Protein 5FMR (pdb70)

Foldseek 3Di:
DAEEEEEPQQVACDGCVPWQVVVCVVCVVPHHYDYAYNVRLALVNLLVHAEYERRAGQEEDDPVSLVSVVVSFQQAHEYEYEHFAQFCVVSHYDCQVNVVVQFKGWDRHAKFFQADDPPDDGRWAKAAQWFLWCLLVCVPDRRVRSGDFIFIAHGFTFMGGDPVKFAGTASDDGMVVHGGGQKIKHDDPPTFIYIYGRGSNCNTPVNCPPGCSVSSVVSVCLVRTGPRPRDTDPVSRVPTPD/DAEEEEEPAQVAPDGCVAWQVVVCVVCVVPHHYDYAYNVRLALVNLLVGAEYERRAGQEEDDPVSLVSVVVSFQQAHEYEYEHFAQFCVVSHYDCQVSVVVQFKGWDGHAKFFQADDPPDDRRFAKAAQWFLWCLLVLVDDRRVRRGDFIFTAHRFTFMGGDPVKFAGTASDDGMVVHGTGQKIKHDDPPTFIYIYGRHSNCNTPVHCPPGCSVSNVVSVCLVGTGPRPRDTDVVSRVPGPD/DAEEEEEPLQVAPDGCVPWQVVVCVVCVVPYHYDYDYNVRLALVSLLPHAEYERRAGQEEDDPVSLVSVVVSFQQAHEYEYEHFAQFCVRSHYDCQVSVVVQFKGWDGHAKFFQADDPPDDRSFAKAAQFFLWCLLQCVPVRHVRRGDFIFIAHRFTFMGGDPVKFAGTASDDGMVVHFTGQKIKHDDPPTFIYIYGRGSNCNTPVHCPPGCSVSSVVSVCLVGTGPRPRDTDVVSRVPTRGDD

Secondary structure (DSSP, 8-state):
--EEEEE-TT--SSBTTTB-HHHHHHHTTTSEEEEE-GGG-SHHHHHT-SEEEEES--SPPPHHHHHHHHHHHHTT-EEEEE--TTHHHHHT--THHHHGGGTEEE-S---EESS--TT--TTEEEESS-B-SGGGT---TT---S-S--EEEES---EEE-TTSEEEEE--TTEESTT-EEEEEEE-TTS-EEEEES-SGGGSTTTTTSTTHHHHHHHHHHHHSTT------HHHHHS---/--EEEEE-TT--SSBTTTB-HHHHHHHHTTSEEEEE-TTT-SHHHHHTSSEEEEES--SPPPHHHHHHHHHHHHTT-EEEEE--TTHHHHHT--THHHHGGGTEEE-S---EESS--TT--TTEEEESS-B--GGGT---TT---S-S--EEEES---EEE-TTSEEEEE--TTEESTT-EEEEEEE-TTS-EEEEES-SGGGSTTTTTSTTHHHHHHHHHHHHSTT------HHHHHS---/--EEEEE-TT--SSBTTTB-HHHHHHHHTTSEEEEE-GGG-SHHHHHT-SEEEEES--SPPPHHHHHHHHHHHHTT-EEEEE--TTHHHHHT--THHHHHTTTEEE-S---EESS--SS--TTEEEESS-B-SGGGT---TT---S-S--EEEES---EEE-TTSEEEEE--TTEESTT-EEEEEEE-TTS-EEEEES-SGGGSTTTTTSTTHHHHHHHHHHHHSTT------HHHHHS-S---

B-factor: mean 45.74, std 13.89, range [18.15, 94.96]

Organism: Chlamydomonas reinhardtii (NCBI:txid3055)

Solvent-accessible surface area: 28846 Å² total; per-residue (Å²): 114,23,100,0,12,2,1,56,3,14,39,16,50,36,10,74,100,64,20,0,20,61,0,14,129,87,3,131,91,102,28,169,15,82,50,2,48,149,136,77,13,60,34,112,41,0,145,64,8,45,0,0,0,0,1,1,0,70,82,142,7,73,68,96,32,3,72,16,0,30,102,4,0,109,89,40,6,3,0,0,0,0,2,24,24,15,0,28,123,146,14,37,7,41,0,15,65,0,0,29,0,0,0,0,9,3,41,89,42,23,1,2,12,6,36,85,82,72,209,30,116,25,42,14,0,26,1,49,32,0,1,8,0,74,7,8,72,124,159,56,20,20,77,114,102,7,58,55,12,24,1,4,0,0,74,0,0,0,3,41,32,26,97,51,1,15,13,0,0,1,1,0,129,40,0,26,12,47,56,122,14,0,0,0,1,8,43,28,129,77,54,2,55,0,0,0,0,0,0,1,17,1,0,26,62,110,16,0,85,83,102,42,2,22,115,1,4,64,8,0,1,108,2,2,48,50,191,24,106,30,82,44,38,79,126,9,13,147,76,39,116,68,119,22,99,0,13,1,1,42,4,14,41,13,48,34,9,75,91,63,19,0,42,97,0,27,58,107,3,60,87,99,30,172,23,83,92,2,61,158,131,72,12,60,32,114,37,0,131,63,8,46,0,1,0,0,1,1,0,70,76,133,7,75,74,98,33,5,59,16,0,28,90,4,0,106,92,41,6,5,0,0,0,0,2,25,25,15,1,36,73,143,15,33,7,39,0,15,65,0,0,32,1,0,0,0,8,3,40,97,42,21,0,1,13,5,35,78,77,132,200,31,115,24,39,11,1,18,1,40,33,0,2,8,0,79,6,6,72,128,153,57,22,17,105,112,107,7,60,57,11,61,0,4,0,0,70,0,0,0,3,41,33,26,98,53,1,14,11,0,0,2,1,1,123,37,0,24,14,47,56,118,15,0,0,0,2,10,43,26,126,78,57,1,52,0,0,0,0,0,0,2,16,0,0,21,64,112,13,3,114,84,90,43,0,18,117,0,2,60,8,0,2,118,3,1,48,49,193,24,102,32,83,44,40,73,127,10,12,136,75,38,125,68,128,25,131,0,14,2,1,54,3,15,40,16,51,33,9,75,98,64,23,0,39,11,0,8,153,92,4,146,89,105,30,49,9,83,62,4,51,158,134,84,13,62,58,121,44,0,76,55,5,65,0,0,0,1,1,0,1,66,89,132,8,74,71,90,34,6,70,15,0,36,101,8,0,106,125,39,6,4,0,0,0,0,2,26,26,15,2,40,133,138,15,30,6,39,0,14,65,0,0,30,1,0,0,0,8,4,37,86,43,23,0,3,8,4,34,94,74,94,152,28,110,22,43,10,0,17,2,39,32,0,2,8,0,75,7,7,71,125,152,60,21,16,76,114,101,6,59,57,10,57,0,3,0,0,72,0,0,1,0,19,20,25,94,51,1,16,8,0,0,2,1,1,123,35,0,25,12,45,43,78,0,0,0,0,2,10,44,30,126,78,58,2,52,0,0,0,0,0,0,1,16,0,0,23,68,81,10,0,98,82,90,50,0,21,110,0,2,60,8,0,2,107,2,2,48,49,189,23,103,34,82,41,38,112,128,10,9,75,77,40,110,42,66,72

Structure (mmCIF, N/CA/C/O backbone):
data_5FMR
#
_entry.id   5FMR
#
_cell.length_a   169.765
_cell.length_b   81.726
_cell.length_c   120.476
_cell.angle_alpha   90.00
_cell.angle_beta   133.97
_cell.angle_gamma   90.00
#
_symmetry.space_group_name_H-M   'C 1 2 1'
#
loop_
_entity.id
_entity.type
_entity.pdbx_description
1 polymer 'INTRAFLAGELLAR TRANSPORT PROTEIN COMPONENT IFT52'
2 non-polymer 'SULFATE ION'
3 water water
#
loop_
_atom_site.group_PDB
_atom_site.id
_atom_site.type_symbol
_atom_site.label_atom_id
_atom_site.label_alt_id
_atom_site.label_comp_id
_atom_site.label_asym_id
_atom_site.label_entity_id
_atom_site.label_seq_id
_atom_site.pdbx_PDB_ins_code
_atom_site.Cartn_x
_atom_site.Cartn_y
_atom_site.Cartn_z
_atom_site.occupancy
_atom_site.B_iso_or_equiv
_atom_site.auth_seq_id
_atom_site.auth_comp_id
_atom_site.auth_asym_id
_atom_site.auth_atom_id
_atom_site.pdbx_PDB_model_num
ATOM 1 N N . GLU A 1 12 ? 50.214 55.653 0.632 1.00 46.89 12 GLU A N 1
ATOM 2 C CA . GLU A 1 12 ? 51.180 54.957 1.486 1.00 59.66 12 GLU A CA 1
ATOM 3 C C . GLU A 1 12 ? 50.510 53.796 2.237 1.00 46.67 12 GLU A C 1
ATOM 4 O O . GLU A 1 12 ? 50.936 52.648 2.110 1.00 52.37 12 GLU A O 1
ATOM 6 N N . VAL A 1 13 ? 49.486 54.098 3.031 1.00 53.74 13 VAL A N 1
ATOM 7 C CA . VAL A 1 13 ? 48.716 53.052 3.725 1.00 47.55 13 VAL A CA 1
ATOM 8 C C . VAL A 1 13 ? 47.295 53.046 3.187 1.00 33.54 13 VAL A C 1
ATOM 9 O O . VAL A 1 13 ? 46.524 53.980 3.442 1.00 45.82 13 VAL A O 1
ATOM 13 N N . ARG A 1 14 ? 46.930 51.997 2.461 1.00 32.92 14 ARG A N 1
ATOM 14 C CA . ARG A 1 14 ? 45.606 51.945 1.859 1.00 37.67 14 ARG A CA 1
ATOM 15 C C . ARG A 1 14 ? 44.597 51.126 2.669 1.00 40.22 14 ARG A C 1
ATOM 16 O O . ARG A 1 14 ? 44.835 49.962 2.987 1.00 38.26 14 ARG A O 1
ATOM 24 N N . ILE A 1 15 ? 43.449 51.746 2.937 1.00 42.17 15 ILE A N 1
ATOM 25 C CA . ILE A 1 15 ? 42.402 51.160 3.762 1.00 39.15 15 ILE A CA 1
ATOM 26 C C . ILE A 1 15 ? 41.139 50.988 2.935 1.00 44.55 15 ILE A C 1
ATOM 27 O O . ILE A 1 15 ? 40.645 51.945 2.335 1.00 45.36 15 ILE A O 1
ATOM 32 N N . LEU A 1 16 ? 40.634 49.760 2.884 1.00 36.19 16 LEU A N 1
ATOM 33 C CA . LEU A 1 16 ? 39.388 49.479 2.183 1.00 38.40 16 LEU A CA 1
ATOM 34 C C . LEU A 1 16 ? 38.228 49.323 3.163 1.00 49.20 16 LEU A C 1
ATOM 35 O O . LEU A 1 16 ? 38.274 48.495 4.071 1.00 48.67 16 LEU A O 1
ATOM 40 N N . PHE A 1 17 ? 37.197 50.136 2.978 1.00 49.57 17 PHE A N 1
ATOM 41 C CA . PHE A 1 17 ? 35.951 49.972 3.704 1.00 44.47 17 PHE A CA 1
ATOM 42 C C . PHE A 1 17 ? 34.975 49.185 2.848 1.00 52.81 17 PHE A C 1
ATOM 43 O O . PHE A 1 17 ? 34.522 49.662 1.804 1.00 52.04 17 PHE A O 1
ATOM 51 N N . SER A 1 18 ? 34.639 47.983 3.301 1.00 49.90 18 SER A N 1
ATOM 52 C CA . SER A 1 18 ? 33.815 47.075 2.515 1.00 46.22 18 SER A CA 1
ATOM 53 C C . SER A 1 18 ? 32.340 47.451 2.555 1.00 51.41 18 SER A C 1
ATOM 54 O O . SER A 1 18 ? 31.831 47.945 3.570 1.00 49.83 18 SER A O 1
ATOM 57 N N . THR A 1 19 ? 31.668 47.245 1.425 1.00 54.38 19 THR A N 1
ATOM 58 C CA . THR A 1 19 ? 30.214 47.362 1.332 1.00 53.70 19 THR A CA 1
ATOM 59 C C . THR A 1 19 ? 29.678 46.057 0.737 1.00 50.38 19 THR A C 1
ATOM 60 O O . THR A 1 19 ? 28.485 45.912 0.468 1.00 56.64 19 THR A O 1
ATOM 64 N N . ALA A 1 20 ? 30.584 45.101 0.573 1.00 49.14 20 ALA A N 1
ATOM 65 C CA . ALA A 1 20 ? 30.314 43.844 -0.114 1.00 46.97 20 ALA A CA 1
ATOM 66 C C . ALA A 1 20 ? 29.356 42.898 0.605 1.00 54.64 20 ALA A C 1
ATOM 67 O O . ALA A 1 20 ? 28.852 41.957 -0.014 1.00 55.70 20 ALA A O 1
ATOM 69 N N . LYS A 1 21 ? 29.138 43.102 1.905 1.00 53.45 21 LYS A N 1
ATOM 70 C CA . LYS A 1 21 ? 28.280 42.194 2.669 1.00 53.92 21 LYS A CA 1
ATOM 71 C C . LYS A 1 21 ? 27.167 42.961 3.359 1.00 53.45 21 LYS A C 1
ATOM 72 O O . LYS A 1 21 ? 26.728 42.578 4.436 1.00 54.52 21 LYS A O 1
ATOM 78 N N . GLY A 1 22 ? 26.733 44.056 2.751 1.00 48.87 22 GLY A N 1
ATOM 79 C CA . GLY A 1 22 ? 25.643 44.838 3.292 1.00 53.91 22 GLY A CA 1
ATOM 80 C C . GLY A 1 22 ? 25.973 45.579 4.572 1.00 53.99 22 GLY A C 1
ATOM 81 O O . GLY A 1 22 ? 25.102 45.785 5.408 1.00 52.52 22 GLY A O 1
ATOM 82 N N . GLU A 1 23 ? 27.230 45.984 4.711 1.00 51.32 23 GLU A N 1
ATOM 83 C CA . GLU A 1 23 ? 27.728 46.653 5.913 1.00 47.99 23 GLU A CA 1
ATOM 84 C C . GLU A 1 23 ? 26.879 47.854 6.346 1.00 56.31 23 GLU A C 1
ATOM 85 O O . GLU A 1 23 ? 26.575 48.732 5.542 1.00 52.39 23 GLU A O 1
ATOM 91 N N . SER A 1 24 ? 26.485 47.875 7.617 1.00 46.29 24 SER A N 1
ATOM 92 C CA . SER A 1 24 ? 25.669 48.955 8.153 1.00 50.50 24 SER A CA 1
ATOM 93 C C . SER A 1 24 ? 26.474 50.251 8.301 1.00 49.18 24 SER A C 1
ATOM 94 O O . SER A 1 24 ? 25.916 51.346 8.301 1.00 48.15 24 SER A O 1
ATOM 97 N N . HIS A 1 25 ? 27.784 50.124 8.471 1.00 48.55 25 HIS A N 1
ATOM 98 C CA . HIS A 1 25 ? 28.631 51.298 8.617 1.00 49.01 25 HIS A CA 1
ATOM 99 C C . HIS A 1 25 ? 29.690 51.368 7.507 1.00 53.72 25 HIS A C 1
ATOM 100 O O . HIS A 1 25 ? 30.567 50.505 7.403 1.00 47.05 25 HIS A O 1
ATOM 107 N N . THR A 1 26 ? 29.569 52.389 6.659 1.00 57.36 26 THR A N 1
ATOM 108 C CA . THR A 1 26 ? 30.452 52.567 5.503 1.00 53.37 26 THR A CA 1
ATOM 109 C C . THR A 1 26 ? 30.764 54.052 5.284 1.00 58.59 26 THR A C 1
ATOM 110 O O . THR A 1 26 ? 30.308 54.909 6.052 1.00 55.07 26 THR A O 1
ATOM 114 N N . HIS A 1 27 ? 31.493 54.353 4.207 1.00 58.49 27 HIS A N 1
ATOM 115 C CA . HIS A 1 27 ? 31.745 55.740 3.809 1.00 57.41 27 HIS A CA 1
ATOM 116 C C . HIS A 1 27 ? 30.427 56.472 3.530 1.00 55.21 27 HIS A C 1
ATOM 117 O O . HIS A 1 27 ? 30.247 57.628 3.931 1.00 51.61 27 HIS A O 1
ATOM 124 N N . LYS A 1 28 ? 29.500 55.782 2.866 1.00 60.01 28 LYS A N 1
ATOM 125 C CA . LYS A 1 28 ? 28.201 56.363 2.539 1.00 62.19 28 LYS A CA 1
ATOM 126 C C . LYS A 1 28 ? 27.415 56.720 3.794 1.00 68.57 28 LYS A C 1
ATOM 127 O O . LYS A 1 28 ? 27.011 57.871 3.984 1.00 72.30 28 LYS A O 1
ATOM 129 N N . ALA A 1 29 ? 27.214 55.729 4.659 1.00 63.64 29 ALA A N 1
ATOM 130 C CA . ALA A 1 29 ? 26.417 55.917 5.866 1.00 59.57 29 ALA A CA 1
ATOM 131 C C . ALA A 1 29 ? 27.023 55.222 7.084 1.00 54.97 29 ALA A C 1
ATOM 132 O O . ALA A 1 29 ? 27.178 54.002 7.105 1.00 56.64 29 ALA A O 1
ATOM 134 N N . GLY A 1 30 ? 27.378 56.016 8.087 1.00 56.56 30 GLY A N 1
ATOM 135 C CA . GLY A 1 30 ? 27.834 55.506 9.367 1.00 52.79 30 GLY A CA 1
ATOM 136 C C . GLY A 1 30 ? 29.272 55.840 9.694 1.00 51.57 30 GLY A C 1
ATOM 137 O O . GLY A 1 30 ? 29.568 56.229 10.822 1.00 52.05 30 GLY A O 1
ATOM 138 N N . PHE A 1 31 ? 30.162 55.689 8.715 1.00 51.54 31 PHE A N 1
ATOM 139 C CA . PHE A 1 31 ? 31.592 55.920 8.924 1.00 50.72 31 PHE A CA 1
ATOM 140 C C . PHE A 1 31 ? 32.116 57.154 8.167 1.00 57.92 31 PHE A C 1
ATOM 141 O O . PHE A 1 31 ? 33.296 57.216 7.802 1.00 47.37 31 PHE A O 1
ATOM 149 N N . LYS A 1 32 ? 31.238 58.128 7.933 1.00 55.45 32 LYS A N 1
ATOM 150 C CA . LYS A 1 32 ? 31.609 59.326 7.186 1.00 58.44 32 LYS A CA 1
ATOM 151 C C . LYS A 1 32 ? 32.751 60.075 7.874 1.00 58.05 32 LYS A C 1
ATOM 152 O O . LYS A 1 32 ? 33.808 60.283 7.276 1.00 52.56 32 LYS A O 1
ATOM 154 N N . GLN A 1 33 ? 32.545 60.454 9.135 1.00 53.15 33 GLN A N 1
ATOM 155 C CA . GLN A 1 33 ? 33.569 61.158 9.908 1.00 53.72 33 GLN A CA 1
ATOM 156 C C . GLN A 1 33 ? 34.830 60.310 10.091 1.00 54.23 33 GLN A C 1
ATOM 157 O O . GLN A 1 33 ? 35.942 60.839 10.145 1.00 54.59 33 GLN A O 1
ATOM 163 N N . LEU A 1 34 ? 34.645 58.997 10.211 1.00 49.34 34 LEU A N 1
ATOM 164 C CA . LEU A 1 34 ? 35.765 58.073 10.359 1.00 50.44 34 LEU A CA 1
ATOM 165 C C . LEU A 1 34 ? 36.624 58.092 9.094 1.00 46.30 34 LEU A C 1
ATOM 166 O O . LEU A 1 34 ? 37.843 58.235 9.170 1.00 42.57 34 LEU A O 1
ATOM 171 N N . PHE A 1 35 ? 35.975 57.896 7.948 1.00 46.16 35 PHE A N 1
ATOM 172 C CA . PHE A 1 35 ? 36.627 57.997 6.635 1.00 54.17 35 PHE A CA 1
ATOM 173 C C . PHE A 1 35 ? 37.404 59.307 6.488 1.00 50.81 35 PHE A C 1
ATOM 174 O O . PHE A 1 35 ? 38.559 59.315 6.057 1.00 48.56 35 PHE A O 1
ATOM 182 N N . ARG A 1 36 ? 36.773 60.397 6.911 1.00 51.46 36 ARG A N 1
ATOM 183 C CA . ARG A 1 36 ? 37.368 61.719 6.814 1.00 55.93 36 ARG A CA 1
ATOM 184 C C . ARG A 1 36 ? 38.613 61.843 7.685 1.00 57.44 36 ARG A C 1
ATOM 185 O O . ARG A 1 36 ? 39.621 62.408 7.258 1.00 51.48 36 ARG A O 1
ATOM 193 N N . ARG A 1 37 ? 38.548 61.321 8.905 1.00 54.12 37 ARG A N 1
ATOM 194 C CA . ARG A 1 37 ? 39.658 61.481 9.835 1.00 50.66 37 ARG A CA 1
ATOM 195 C C . ARG A 1 37 ? 40.842 60.582 9.485 1.00 47.75 37 ARG A C 1
ATOM 196 O O . ARG A 1 37 ? 41.982 60.855 9.875 1.00 50.14 37 ARG A O 1
ATOM 204 N N . LEU A 1 38 ? 40.583 59.540 8.705 1.00 48.81 38 LEU A N 1
ATOM 205 C CA . LEU A 1 38 ? 41.642 58.622 8.320 1.00 48.20 38 LEU A CA 1
ATOM 206 C C . LEU A 1 38 ? 42.479 59.190 7.172 1.00 52.00 38 LEU A C 1
ATOM 207 O O . LEU A 1 38 ? 43.648 58.828 7.035 1.00 46.11 38 LEU A O 1
ATOM 212 N N . ARG A 1 39 ? 41.889 60.065 6.350 1.00 57.59 39 ARG A N 1
ATOM 213 C CA . ARG A 1 39 ? 42.638 60.710 5.256 1.00 54.07 39 ARG A CA 1
ATOM 214 C C . ARG A 1 39 ? 43.815 61.554 5.734 1.00 54.72 39 ARG A C 1
ATOM 215 O O . ARG A 1 39 ? 44.738 61.821 4.967 1.00 51.96 39 ARG A O 1
ATOM 223 N N . SER A 1 40 ? 43.772 61.996 6.985 1.00 50.40 40 SER A N 1
ATOM 224 C CA . SER A 1 40 ? 44.870 62.781 7.546 1.00 56.49 40 SER A CA 1
ATOM 225 C C . SER A 1 40 ? 46.196 62.011 7.546 1.00 58.49 40 SER A C 1
ATOM 226 O O . SER A 1 40 ? 47.262 62.610 7.438 1.00 59.66 40 SER A O 1
ATOM 228 N N . THR A 1 41 ? 46.136 60.686 7.669 1.00 52.87 41 THR A N 1
ATOM 229 C CA . THR A 1 41 ? 47.354 59.892 7.803 1.00 49.17 41 THR A CA 1
ATOM 230 C C . THR A 1 41 ? 47.371 58.669 6.892 1.00 45.38 41 THR A C 1
ATOM 231 O O . THR A 1 41 ? 48.408 58.052 6.686 1.00 53.89 41 THR A O 1
ATOM 235 N N . TYR A 1 42 ? 46.215 58.336 6.334 1.00 45.77 42 TYR A N 1
ATOM 236 C CA . TYR A 1 42 ? 46.057 57.122 5.540 1.00 48.72 42 TYR A CA 1
ATOM 237 C C . TYR A 1 42 ? 45.298 57.423 4.267 1.00 45.68 42 TYR A C 1
ATOM 238 O O . TYR A 1 42 ? 44.816 58.534 4.067 1.00 49.79 42 TYR A O 1
ATOM 247 N N . ARG A 1 43 ? 45.175 56.424 3.410 1.00 45.58 43 ARG A N 1
ATOM 248 C CA . ARG A 1 43 ? 44.437 56.610 2.175 1.00 48.58 43 ARG A CA 1
ATOM 249 C C . ARG A 1 43 ? 43.292 55.615 2.068 1.00 45.06 43 ARG A C 1
ATOM 250 O O . ARG A 1 43 ? 43.472 54.510 1.549 1.00 43.26 43 ARG A O 1
ATOM 258 N N . PRO A 1 44 ? 42.110 56.008 2.570 1.00 43.99 44 PRO A N 1
ATOM 259 C CA . PRO A 1 44 ? 40.903 55.182 2.586 1.00 46.80 44 PRO A CA 1
ATOM 260 C C . PRO A 1 44 ? 40.169 55.140 1.259 1.00 51.82 44 PRO A C 1
ATOM 261 O O . PRO A 1 44 ? 40.170 56.104 0.494 1.00 48.96 44 PRO A O 1
ATOM 265 N N . ASP A 1 45 ? 39.530 54.002 1.020 1.00 48.54 45 ASP A N 1
ATOM 266 C CA . ASP A 1 45 ? 38.792 53.728 -0.197 1.00 48.47 45 ASP A CA 1
ATOM 267 C C . ASP A 1 45 ? 37.621 52.813 0.148 1.00 52.83 45 ASP A C 1
ATOM 268 O O . ASP A 1 45 ? 37.479 52.397 1.306 1.00 53.78 45 ASP A O 1
ATOM 273 N N . LYS A 1 46 ? 36.765 52.519 -0.824 1.00 51.01 46 LYS A N 1
ATOM 274 C CA . LYS A 1 46 ? 35.725 51.512 -0.614 1.00 52.35 46 LYS A CA 1
ATOM 275 C C . LYS A 1 46 ? 36.027 50.276 -1.451 1.00 53.99 46 LYS A C 1
ATOM 276 O O . LYS A 1 46 ? 36.763 50.353 -2.434 1.00 51.36 46 LYS A O 1
ATOM 278 N N . VAL A 1 47 ? 35.452 49.139 -1.063 1.00 56.85 47 VAL A N 1
ATOM 279 C CA . VAL A 1 47 ? 35.458 47.940 -1.902 1.00 47.15 47 VAL A CA 1
ATOM 280 C C . VAL A 1 47 ? 34.049 47.371 -1.880 1.00 57.25 47 VAL A C 1
ATOM 281 O O . VAL A 1 47 ? 33.481 47.138 -0.812 1.00 54.56 47 VAL A O 1
ATOM 285 N N . ASP A 1 48 ? 33.463 47.204 -3.063 1.00 58.71 48 ASP A N 1
ATOM 286 C CA . ASP A 1 48 ? 32.074 46.760 -3.172 1.00 57.16 48 ASP A CA 1
ATOM 287 C C . ASP A 1 48 ? 32.018 45.282 -3.554 1.00 56.72 48 ASP A C 1
ATOM 288 O O . ASP A 1 48 ? 33.064 44.639 -3.678 1.00 55.83 48 ASP A O 1
ATOM 290 N N . LYS A 1 49 ? 30.811 44.749 -3.753 1.00 57.78 49 LYS A N 1
ATOM 291 C CA . LYS A 1 49 ? 30.635 43.302 -3.933 1.00 57.93 49 LYS A CA 1
ATOM 292 C C . LYS A 1 49 ? 31.395 42.704 -5.117 1.00 59.91 49 LYS A C 1
ATOM 293 O O . LYS A 1 49 ? 32.029 41.654 -4.986 1.00 62.26 49 LYS A O 1
ATOM 299 N N . ASP A 1 50 ? 31.339 43.361 -6.271 1.00 67.69 50 ASP A N 1
ATOM 300 C CA . ASP A 1 50 ? 32.003 42.843 -7.472 1.00 64.43 50 ASP A CA 1
ATOM 301 C C . ASP A 1 50 ? 33.518 42.865 -7.299 1.00 58.70 50 ASP A C 1
ATOM 302 O O . ASP A 1 50 ? 34.248 42.083 -7.916 1.00 54.35 50 ASP A O 1
ATOM 307 N N . ASP A 1 51 ? 33.988 43.784 -6.466 1.00 54.35 51 ASP A N 1
ATOM 308 C CA . ASP A 1 51 ? 35.417 43.938 -6.254 1.00 56.36 51 ASP A CA 1
ATOM 309 C C . ASP A 1 51 ? 35.941 43.205 -5.018 1.00 60.21 51 ASP A C 1
ATOM 310 O O . ASP A 1 51 ? 37.106 43.349 -4.672 1.00 58.99 51 ASP A O 1
ATOM 315 N N . PHE A 1 52 ? 35.098 42.406 -4.369 1.00 58.39 52 PHE A N 1
ATOM 316 C CA . PHE A 1 52 ? 35.503 41.698 -3.152 1.00 53.46 52 PHE A CA 1
ATOM 317 C C . PHE A 1 52 ? 36.309 40.439 -3.501 1.00 54.70 52 PHE A C 1
ATOM 318 O O . PHE A 1 52 ? 35.824 39.317 -3.344 1.00 51.69 52 PHE A O 1
ATOM 326 N N . THR A 1 53 ? 37.531 40.629 -3.998 1.00 50.00 53 THR A N 1
ATOM 327 C CA . THR A 1 53 ? 38.373 39.516 -4.433 1.00 52.26 53 THR A CA 1
ATOM 328 C C . THR A 1 53 ? 39.771 39.643 -3.851 1.00 43.65 53 THR A C 1
ATOM 329 O O . THR A 1 53 ? 40.143 40.711 -3.361 1.00 45.00 53 THR A O 1
ATOM 333 N N . LEU A 1 54 ? 40.551 38.567 -3.927 1.00 40.87 54 LEU A N 1
ATOM 334 C CA . LEU A 1 54 ? 41.924 38.598 -3.431 1.00 51.16 54 LEU A CA 1
ATOM 335 C C . LEU A 1 54 ? 42.780 39.630 -4.186 1.00 56.13 54 LEU A C 1
ATOM 336 O O . LEU A 1 54 ? 43.672 40.248 -3.598 1.00 50.96 54 LEU A O 1
ATOM 341 N N . ASP A 1 55 ? 42.511 39.819 -5.478 1.00 53.63 55 ASP A N 1
ATOM 342 C CA . ASP A 1 55 ? 43.272 40.793 -6.261 1.00 54.96 55 ASP A CA 1
ATOM 343 C C . ASP A 1 55 ? 43.039 42.215 -5.776 1.00 51.66 55 ASP A C 1
ATOM 344 O O . ASP A 1 55 ? 43.984 42.988 -5.671 1.00 52.29 55 ASP A O 1
ATOM 349 N N . THR A 1 56 ? 41.791 42.569 -5.482 1.00 47.62 56 THR A N 1
ATOM 350 C CA . THR A 1 56 ? 41.529 43.883 -4.919 1.00 44.31 56 THR A CA 1
ATOM 351 C C . THR A 1 56 ? 42.210 44.032 -3.566 1.00 51.96 56 THR A C 1
ATOM 352 O O . THR A 1 56 ? 42.855 45.039 -3.294 1.00 47.99 56 THR A O 1
ATOM 356 N N . LEU A 1 57 ? 42.060 43.016 -2.720 1.00 50.98 57 LEU A N 1
ATOM 357 C CA . LEU A 1 57 ? 42.570 43.073 -1.352 1.00 48.63 57 LEU A CA 1
ATOM 358 C C . LEU A 1 57 ? 44.094 43.133 -1.307 1.00 46.17 57 LEU A C 1
ATOM 359 O O . LEU A 1 57 ? 44.664 43.891 -0.519 1.00 47.49 57 LEU A O 1
ATOM 364 N N . ARG A 1 58 ? 44.744 42.343 -2.158 1.00 46.18 58 ARG A N 1
ATOM 365 C CA . ARG A 1 58 ? 46.211 42.274 -2.193 1.00 55.55 58 ARG A CA 1
ATOM 366 C C . ARG A 1 58 ? 46.914 43.625 -2.348 1.00 50.84 58 ARG A C 1
ATOM 367 O O . ARG A 1 58 ? 48.055 43.786 -1.917 1.00 53.18 58 ARG A O 1
ATOM 375 N N . SER A 1 59 ? 46.250 44.582 -2.985 1.00 46.52 59 SER A N 1
ATOM 376 C CA . SER A 1 59 ? 46.815 45.920 -3.155 1.00 50.97 59 SER A CA 1
ATOM 377 C C . SER A 1 59 ? 46.571 46.804 -1.939 1.00 53.15 59 SER A C 1
ATOM 378 O O . SER A 1 59 ? 47.084 47.919 -1.868 1.00 52.81 59 SER A O 1
ATOM 381 N N . ALA A 1 60 ? 45.779 46.329 -0.982 1.00 50.80 60 ALA A N 1
ATOM 382 C CA . ALA A 1 60 ? 45.473 47.168 0.169 1.00 45.03 60 ALA A CA 1
ATOM 383 C C . ALA A 1 60 ? 46.207 46.701 1.430 1.00 44.03 60 ALA A C 1
ATOM 384 O O . ALA A 1 60 ? 46.770 45.604 1.476 1.00 44.18 60 ALA A O 1
ATOM 386 N N . HIS A 1 61 ? 46.210 47.550 2.452 1.00 36.54 61 HIS A N 1
ATOM 387 C CA . HIS A 1 61 ? 46.932 47.216 3.671 1.00 45.20 61 HIS A CA 1
ATOM 388 C C . HIS A 1 61 ? 46.004 46.845 4.853 1.00 41.88 61 HIS A C 1
ATOM 389 O O . HIS A 1 61 ? 46.334 45.976 5.656 1.00 39.86 61 HIS A O 1
ATOM 396 N N . ILE A 1 62 ? 44.853 47.510 4.935 1.00 39.24 62 ILE A N 1
ATOM 397 C CA . ILE A 1 62 ? 43.892 47.301 6.013 1.00 37.47 62 ILE A CA 1
ATOM 398 C C . ILE A 1 62 ? 42.496 47.160 5.428 1.00 43.44 62 ILE A C 1
ATOM 399 O O . ILE A 1 62 ? 42.033 48.052 4.707 1.00 43.15 62 ILE A O 1
ATOM 404 N N . LEU A 1 63 ? 41.834 46.043 5.726 1.00 39.97 63 LEU A N 1
ATOM 405 C CA . LEU A 1 63 ? 40.438 45.843 5.340 1.00 35.27 63 LEU A CA 1
ATOM 406 C C . LEU A 1 63 ? 39.521 46.075 6.542 1.00 44.25 63 LEU A C 1
ATOM 407 O O . LEU A 1 63 ? 39.734 45.502 7.618 1.00 35.40 63 LEU A O 1
ATOM 412 N N . VAL A 1 64 ? 38.487 46.885 6.347 1.00 41.71 64 VAL A N 1
ATOM 413 C CA . VAL A 1 64 ? 37.524 47.164 7.403 1.00 41.05 64 VAL A CA 1
ATOM 414 C C . VAL A 1 64 ? 36.166 46.602 7.037 1.00 50.32 64 VAL A C 1
ATOM 415 O O . VAL A 1 64 ? 35.639 46.882 5.962 1.00 44.16 64 VAL A O 1
ATOM 419 N N . LEU A 1 65 ? 35.612 45.784 7.929 1.00 45.06 65 LEU A N 1
ATOM 420 C CA . LEU A 1 65 ? 34.268 45.256 7.752 1.00 37.16 65 LEU A CA 1
ATOM 421 C C . LEU A 1 65 ? 33.366 45.887 8.802 1.00 42.29 65 LEU A C 1
ATOM 422 O O . LEU A 1 65 ? 33.292 45.410 9.947 1.00 39.76 65 LEU A O 1
ATOM 427 N N . GLY A 1 66 ? 32.711 46.978 8.426 1.00 36.55 66 GLY A N 1
ATOM 428 C CA . GLY A 1 66 ? 31.918 47.749 9.364 1.00 40.06 66 GLY A CA 1
ATOM 429 C C . GLY A 1 66 ? 30.501 47.228 9.528 1.00 47.23 66 GLY A C 1
ATOM 430 O O . GLY A 1 66 ? 29.541 47.836 9.052 1.00 48.02 66 GLY A O 1
ATOM 431 N N . GLY A 1 67 ? 30.375 46.109 10.239 1.00 45.60 67 GLY A N 1
ATOM 432 C CA . GLY A 1 67 ? 29.077 45.523 10.538 1.00 46.25 67 GLY A CA 1
ATOM 433 C C . GLY A 1 67 ? 28.429 44.744 9.407 1.00 42.84 67 GLY A C 1
ATOM 434 O O . GLY A 1 67 ? 27.360 45.122 8.945 1.00 47.17 67 GLY A O 1
ATOM 435 N N . PRO A 1 68 ? 29.064 43.647 8.962 1.00 35.96 68 PRO A N 1
ATOM 436 C CA . PRO A 1 68 ? 28.484 42.830 7.887 1.00 44.55 68 PRO A CA 1
ATOM 437 C C . PRO A 1 68 ? 27.123 42.235 8.255 1.00 49.97 68 PRO A C 1
ATOM 438 O O . PRO A 1 68 ? 26.910 41.849 9.409 1.00 47.96 68 PRO A O 1
ATOM 442 N N . LYS A 1 69 ? 26.221 42.171 7.278 1.00 45.83 69 LYS A N 1
ATOM 443 C CA . LYS A 1 69 ? 24.850 41.742 7.509 1.00 46.19 69 LYS A CA 1
ATOM 444 C C . LYS A 1 69 ? 24.516 40.566 6.600 1.00 47.58 69 LYS A C 1
ATOM 445 O O . LYS A 1 69 ? 23.353 40.204 6.437 1.00 50.14 69 LYS A O 1
ATOM 451 N N . GLU A 1 70 ? 25.540 39.955 6.016 1.00 45.28 70 GLU A N 1
ATOM 452 C CA . GLU A 1 70 ? 25.318 38.817 5.136 1.00 47.41 70 GLU A CA 1
ATOM 453 C C . GLU A 1 70 ? 26.411 37.813 5.330 1.00 44.12 70 GLU A C 1
ATOM 454 O O . GLU A 1 70 ? 27.475 38.135 5.848 1.00 44.92 70 GLU A O 1
ATOM 460 N N . LYS A 1 71 ? 26.149 36.595 4.885 1.00 47.41 71 LYS A N 1
ATOM 461 C CA . LYS A 1 71 ? 27.034 35.476 5.138 1.00 51.56 71 LYS A CA 1
ATOM 462 C C . LYS A 1 71 ? 28.244 35.498 4.200 1.00 51.34 71 LYS A C 1
ATOM 463 O O . LYS A 1 71 ? 28.156 35.957 3.062 1.00 50.79 71 LYS A O 1
ATOM 469 N N . PHE A 1 72 ? 29.375 35.009 4.693 1.00 49.49 72 PHE A N 1
ATOM 470 C CA . PHE A 1 72 ? 30.559 34.845 3.868 1.00 46.22 72 PHE A CA 1
ATOM 471 C C . PHE A 1 72 ? 30.565 33.442 3.325 1.00 53.02 72 PHE A C 1
ATOM 472 O O . PHE A 1 72 ? 30.217 32.507 4.042 1.00 46.11 72 PHE A O 1
ATOM 480 N N . THR A 1 73 ? 30.962 33.290 2.064 1.00 53.45 73 THR A N 1
ATOM 481 C CA . THR A 1 73 ? 31.113 31.962 1.499 1.00 47.60 73 THR A CA 1
ATOM 482 C C . THR A 1 73 ? 32.435 31.410 1.979 1.00 50.67 73 THR A C 1
ATOM 483 O O . THR A 1 73 ? 33.310 32.169 2.402 1.00 51.82 73 THR A O 1
ATOM 487 N N . ALA A 1 74 ? 32.591 30.093 1.892 1.00 48.73 74 ALA A N 1
ATOM 488 C CA . ALA A 1 74 ? 33.842 29.445 2.251 1.00 46.78 74 ALA A CA 1
ATOM 489 C C . ALA A 1 74 ? 35.032 29.999 1.451 1.00 54.60 74 ALA A C 1
ATOM 490 O O . ALA A 1 74 ? 36.111 30.199 2.021 1.00 50.34 74 ALA A O 1
ATOM 492 N N . PRO A 1 75 ? 34.852 30.253 0.136 1.00 55.03 75 PRO A N 1
ATOM 493 C CA . PRO A 1 75 ? 35.993 30.875 -0.549 1.00 50.32 75 PRO A CA 1
ATOM 494 C C . PRO A 1 75 ? 36.313 32.276 -0.047 1.00 43.49 75 PRO A C 1
ATOM 495 O O . PRO A 1 75 ? 37.492 32.625 0.002 1.00 50.57 75 PRO A O 1
ATOM 499 N N . GLU A 1 76 ? 35.302 33.054 0.329 1.00 44.88 76 GLU A N 1
ATOM 500 C CA . GLU A 1 76 ? 35.543 34.373 0.912 1.00 48.69 76 GLU A CA 1
ATOM 501 C C . GLU A 1 76 ? 36.337 34.268 2.218 1.00 45.98 76 GLU A C 1
ATOM 502 O O . GLU A 1 76 ? 37.173 35.122 2.515 1.00 48.40 76 GLU A O 1
ATOM 508 N N . VAL A 1 77 ? 36.073 33.230 3.004 1.00 48.74 77 VAL A N 1
ATOM 509 C CA . VAL A 1 77 ? 36.807 33.038 4.247 1.00 47.96 77 VAL A CA 1
ATOM 510 C C . VAL A 1 77 ? 38.267 32.662 3.964 1.00 42.37 77 VAL A C 1
ATOM 511 O O . VAL A 1 77 ? 39.173 33.197 4.594 1.00 40.43 77 VAL A O 1
ATOM 515 N N . ASP A 1 78 ? 38.496 31.742 3.027 1.00 47.05 78 ASP A N 1
ATOM 516 C CA . ASP A 1 78 ? 39.867 31.425 2.584 1.00 49.01 78 ASP A CA 1
ATOM 517 C C . ASP A 1 78 ? 40.592 32.661 2.068 1.00 43.78 78 ASP A C 1
ATOM 518 O O . ASP A 1 78 ? 41.780 32.845 2.323 1.00 42.35 78 ASP A O 1
ATOM 523 N N . MET A 1 79 ? 39.858 33.501 1.344 1.00 46.71 79 MET A N 1
ATOM 524 C CA . MET A 1 79 ? 40.408 34.734 0.803 1.00 48.94 79 MET A CA 1
ATOM 525 C C . MET A 1 79 ? 40.886 35.636 1.946 1.00 46.64 79 MET A C 1
ATOM 526 O O . MET A 1 79 ? 41.975 36.213 1.885 1.00 41.76 79 MET A O 1
ATOM 531 N N . LEU A 1 80 ? 40.076 35.757 2.997 1.00 45.34 80 LEU A N 1
ATOM 532 C CA . LEU A 1 80 ? 40.448 36.614 4.118 1.00 37.83 80 LEU A CA 1
ATOM 533 C C . LEU A 1 80 ? 41.698 36.076 4.808 1.00 32.74 80 LEU A C 1
ATOM 534 O O . LEU A 1 80 ? 42.606 36.842 5.151 1.00 37.02 80 LEU A O 1
ATOM 539 N N . LYS A 1 81 ? 41.749 34.757 4.988 1.00 34.64 81 LYS A N 1
ATOM 540 C CA A LYS A 1 81 ? 42.912 34.130 5.603 0.15 37.42 81 LYS A CA 1
ATOM 541 C CA B LYS A 1 81 ? 42.905 34.096 5.589 0.85 37.43 81 LYS A CA 1
ATOM 542 C C . LYS A 1 81 ? 44.173 34.334 4.760 1.00 43.93 81 LYS A C 1
ATOM 543 O O . LYS A 1 81 ? 45.246 34.587 5.309 1.00 33.68 81 LYS A O 1
ATOM 554 N N . LYS A 1 82 ? 44.043 34.228 3.435 1.00 39.83 82 LYS A N 1
ATOM 555 C CA . LYS A 1 82 ? 45.171 34.469 2.519 1.00 39.10 82 LYS A CA 1
ATOM 556 C C . LYS A 1 82 ? 45.674 35.901 2.615 1.00 35.09 82 LYS A C 1
ATOM 557 O O . LYS A 1 82 ? 46.874 36.144 2.664 1.00 38.34 82 LYS A O 1
ATOM 563 N N . PHE A 1 83 ? 44.741 36.846 2.651 1.00 36.90 83 PHE A N 1
ATOM 564 C CA . PHE A 1 83 ? 45.059 38.269 2.788 1.00 35.50 83 PHE A CA 1
ATOM 565 C C . PHE A 1 83 ? 45.935 38.563 4.018 1.00 44.61 83 PHE A C 1
ATOM 566 O O . PHE A 1 83 ? 46.926 39.308 3.932 1.00 37.05 83 PHE A O 1
ATOM 574 N N . VAL A 1 84 ? 45.563 37.977 5.161 1.00 35.98 84 VAL A N 1
ATOM 575 C CA . VAL A 1 84 ? 46.307 38.172 6.396 1.00 34.03 84 VAL A CA 1
ATOM 576 C C . VAL A 1 84 ? 47.657 37.493 6.303 1.00 32.00 84 VAL A C 1
ATOM 577 O O . VAL A 1 84 ? 48.671 38.044 6.723 1.00 33.29 84 VAL A O 1
ATOM 581 N N . LYS A 1 85 ? 47.655 36.273 5.777 1.00 30.37 85 LYS A N 1
ATOM 582 C CA . LYS A 1 85 ? 48.886 35.523 5.583 1.00 38.90 85 LYS A CA 1
ATOM 583 C C . LYS A 1 85 ? 49.906 36.320 4.739 1.00 42.60 85 LYS A C 1
ATOM 584 O O . LYS A 1 85 ? 51.109 36.245 4.964 1.00 38.52 85 LYS A O 1
ATOM 590 N N . ASN A 1 86 ? 49.420 37.076 3.762 1.00 37.32 86 ASN A N 1
ATOM 591 C CA . ASN A 1 86 ? 50.314 37.864 2.916 1.00 39.48 86 ASN A CA 1
ATOM 592 C C . ASN A 1 86 ? 50.578 39.245 3.505 1.00 50.90 86 ASN A C 1
ATOM 593 O O . ASN A 1 86 ? 51.135 40.120 2.834 1.00 43.30 86 ASN A O 1
ATOM 598 N N . GLY A 1 87 ? 50.176 39.434 4.761 1.00 34.55 87 GLY A N 1
ATOM 599 C CA . GLY A 1 87 ? 50.577 40.602 5.523 1.00 35.01 87 GLY A CA 1
ATOM 600 C C . GLY A 1 87 ? 49.501 41.654 5.665 1.00 33.26 87 GLY A C 1
ATOM 601 O O . GLY A 1 87 ? 49.722 42.689 6.288 1.00 38.74 87 GLY A O 1
ATOM 602 N N . GLY A 1 88 ? 48.334 41.410 5.080 1.00 34.44 88 GLY A N 1
ATOM 603 C CA . GLY A 1 88 ? 47.243 42.358 5.203 1.00 35.66 88 GLY A CA 1
ATOM 604 C C . GLY A 1 88 ? 46.590 42.316 6.587 1.00 38.45 88 GLY A C 1
ATOM 605 O O . GLY A 1 88 ? 46.638 41.303 7.287 1.00 36.23 88 GLY A O 1
ATOM 606 N N . SER A 1 89 ? 45.988 43.428 6.984 1.00 35.77 89 SER A N 1
ATOM 607 C CA . SER A 1 89 ? 45.326 43.507 8.270 1.00 38.38 89 SER A CA 1
ATOM 608 C C . SER A 1 89 ? 43.820 43.628 8.106 1.00 42.57 89 SER A C 1
ATOM 609 O O . SER A 1 89 ? 43.338 44.168 7.104 1.00 36.65 89 SER A O 1
ATOM 612 N N . ILE A 1 90 ? 43.079 43.101 9.084 1.00 42.03 90 ILE A N 1
ATOM 613 C CA . ILE A 1 90 ? 41.621 43.151 9.064 1.00 34.00 90 ILE A CA 1
ATOM 614 C C . ILE A 1 90 ? 41.059 43.736 10.363 1.00 37.76 90 ILE A C 1
ATOM 615 O O . ILE A 1 90 ? 41.419 43.300 11.457 1.00 34.26 90 ILE A O 1
ATOM 620 N N . LEU A 1 91 ? 40.177 44.723 10.231 1.00 30.72 91 LEU A N 1
ATOM 621 C CA . LEU A 1 91 ? 39.425 45.248 11.354 1.00 29.41 91 LEU A CA 1
ATOM 622 C C . LEU A 1 91 ? 37.975 44.851 11.161 1.00 37.86 91 LEU A C 1
ATOM 623 O O . LEU A 1 91 ? 37.344 45.233 10.182 1.00 38.74 91 LEU A O 1
ATOM 628 N N . ILE A 1 92 ? 37.451 44.068 12.094 1.00 35.77 92 ILE A N 1
ATOM 629 C CA . ILE A 1 92 ? 36.053 43.655 12.028 1.00 32.45 92 ILE A CA 1
ATOM 630 C C . ILE A 1 92 ? 35.287 44.309 13.163 1.00 35.26 92 ILE A C 1
ATOM 631 O O . ILE A 1 92 ? 35.700 44.236 14.321 1.00 34.23 92 ILE A O 1
ATOM 636 N N . LEU A 1 93 ? 34.180 44.963 12.836 1.00 31.22 93 LEU A N 1
ATOM 637 C CA . LEU A 1 93 ? 33.355 45.593 13.859 1.00 35.93 93 LEU A CA 1
ATOM 638 C C . LEU A 1 93 ? 31.954 45.001 13.813 1.00 36.88 93 LEU A C 1
ATOM 639 O O . LEU A 1 93 ? 31.313 44.970 12.772 1.00 36.50 93 LEU A O 1
ATOM 644 N N . MET A 1 94 ? 31.458 44.564 14.955 1.00 37.86 94 MET A N 1
ATOM 645 C CA . MET A 1 94 ? 30.148 43.933 14.981 1.00 30.07 94 MET A CA 1
ATOM 646 C C . MET A 1 94 ? 29.224 44.773 15.822 1.00 35.04 94 MET A C 1
ATOM 647 O O . MET A 1 94 ? 29.538 45.927 16.113 1.00 38.50 94 MET A O 1
ATOM 652 N N . SER A 1 95 ? 28.070 44.231 16.190 1.00 34.16 95 SER A N 1
ATOM 653 C CA . SER A 1 95 ? 27.150 45.008 17.000 1.00 33.56 95 SER A CA 1
ATOM 654 C C . SER A 1 95 ? 26.305 44.117 17.915 1.00 32.53 95 SER A C 1
ATOM 655 O O . SER A 1 95 ? 26.371 42.891 17.843 1.00 33.12 95 SER A O 1
ATOM 658 N N . GLU A 1 96 ? 25.512 44.754 18.768 1.00 34.12 96 GLU A N 1
ATOM 659 C CA . GLU A 1 96 ? 24.654 44.044 19.713 1.00 34.96 96 GLU A CA 1
ATOM 660 C C . GLU A 1 96 ? 23.836 42.978 19.002 1.00 39.28 96 GLU A C 1
ATOM 661 O O . GLU A 1 96 ? 23.347 43.193 17.896 1.00 38.37 96 GLU A O 1
ATOM 667 N N . GLY A 1 97 ? 23.708 41.813 19.620 1.00 39.30 97 GLY A N 1
ATOM 668 C CA . GLY A 1 97 ? 23.025 40.719 18.966 1.00 37.37 97 GLY A CA 1
ATOM 669 C C . GLY A 1 97 ? 24.000 39.851 18.215 1.00 40.54 97 GLY A C 1
ATOM 670 O O . GLY A 1 97 ? 23.647 38.767 17.768 1.00 38.60 97 GLY A O 1
ATOM 671 N N . GLY A 1 98 ? 25.233 40.332 18.062 1.00 40.37 98 GLY A N 1
ATOM 672 C CA . GLY A 1 98 ? 26.273 39.539 17.429 1.00 41.29 98 GLY A CA 1
ATOM 673 C C . GLY A 1 98 ? 25.920 39.120 16.014 1.00 46.33 98 GLY A C 1
ATOM 674 O O . GLY A 1 98 ? 25.195 39.828 15.318 1.00 41.33 98 GLY A O 1
ATOM 675 N N . GLU A 1 99 ? 26.436 37.974 15.580 1.00 44.18 99 GLU A N 1
ATOM 676 C CA . GLU A 1 99 ? 26.210 37.544 14.205 1.00 42.81 99 GLU A CA 1
ATOM 677 C C . GLU A 1 99 ? 24.814 36.929 13.970 1.00 47.01 99 GLU A C 1
ATOM 678 O O . GLU A 1 99 ? 24.361 36.876 12.827 1.00 45.21 99 GLU A O 1
ATOM 684 N N . GLU A 1 100 ? 24.134 36.469 15.026 1.00 50.20 100 GLU A N 1
ATOM 685 C CA . GLU A 1 100 ? 22.772 35.917 14.878 1.00 52.05 100 GLU A CA 1
ATOM 686 C C . GLU A 1 100 ? 21.804 36.973 14.379 1.00 44.89 100 GLU A C 1
ATOM 687 O O . GLU A 1 100 ? 21.087 36.760 13.407 1.00 48.38 100 GLU A O 1
ATOM 693 N N . LYS A 1 101 ? 21.771 38.104 15.076 1.00 41.40 101 LYS A N 1
ATOM 694 C CA . LYS A 1 101 ? 20.915 39.218 14.699 1.00 46.47 101 LYS A CA 1
ATOM 695 C C . LYS A 1 101 ? 21.358 39.850 13.372 1.00 51.89 101 LYS A C 1
ATOM 696 O O . LYS A 1 101 ? 20.526 40.236 12.552 1.00 50.52 101 LYS A O 1
ATOM 702 N N . ALA A 1 102 ? 22.667 39.937 13.156 1.00 49.75 102 ALA A N 1
ATOM 703 C CA . ALA A 1 102 ? 23.203 40.567 11.954 1.00 49.79 102 ALA A CA 1
ATOM 704 C C . ALA A 1 102 ? 22.925 39.734 10.701 1.00 53.79 102 ALA A C 1
ATOM 705 O O . ALA A 1 102 ? 22.801 40.275 9.605 1.00 59.32 102 ALA A O 1
ATOM 707 N N . GLY A 1 103 ? 22.854 38.417 10.862 1.00 52.07 103 GLY A N 1
ATOM 708 C CA . GLY A 1 103 ? 22.636 37.514 9.745 1.00 42.93 103 GLY A CA 1
ATOM 709 C C . GLY A 1 103 ? 23.891 37.123 8.986 1.00 50.86 103 GLY A C 1
ATOM 710 O O . GLY A 1 103 ? 23.838 36.796 7.800 1.00 53.02 103 GLY A O 1
ATOM 711 N N . THR A 1 104 ? 25.027 37.123 9.673 1.00 47.70 104 THR A N 1
ATOM 712 C CA . THR A 1 104 ? 26.278 36.737 9.040 1.00 48.06 104 THR A CA 1
ATOM 713 C C . THR A 1 104 ? 26.870 35.508 9.740 1.00 41.17 104 THR A C 1
ATOM 714 O O . THR A 1 104 ? 26.280 34.968 10.664 1.00 48.29 104 THR A O 1
ATOM 718 N N . ASN A 1 105 ? 28.025 35.052 9.279 1.00 42.20 105 ASN A N 1
ATOM 719 C CA . ASN A 1 105 ? 28.672 33.870 9.834 1.00 33.42 105 ASN A CA 1
ATOM 720 C C . ASN A 1 105 ? 30.179 34.088 10.015 1.00 33.51 105 ASN A C 1
ATOM 721 O O . ASN A 1 105 ? 30.973 33.153 9.876 1.00 36.99 105 ASN A O 1
ATOM 726 N N . ILE A 1 106 ? 30.556 35.322 10.345 1.00 38.42 106 ILE A N 1
ATOM 727 C CA . ILE A 1 106 ? 31.963 35.722 10.435 1.00 35.66 106 ILE A CA 1
ATOM 728 C C . ILE A 1 106 ? 32.736 34.963 11.535 1.00 38.11 106 ILE A C 1
ATOM 729 O O . ILE A 1 106 ? 33.970 34.829 11.469 1.00 33.43 106 ILE A O 1
ATOM 734 N N . ASN A 1 107 ? 32.015 34.390 12.498 1.00 34.52 107 ASN A N 1
ATOM 735 C CA . ASN A 1 107 ? 32.670 33.651 13.576 1.00 34.58 107 ASN A CA 1
ATOM 736 C C . ASN A 1 107 ? 33.388 32.427 13.053 1.00 30.47 107 ASN A C 1
ATOM 737 O O . ASN A 1 107 ? 34.321 31.933 13.677 1.00 29.92 107 ASN A O 1
ATOM 742 N N . TYR A 1 108 ? 32.956 31.935 11.901 1.00 33.21 108 TYR A N 1
ATOM 743 C CA . TYR A 1 108 ? 33.664 30.828 11.274 1.00 35.29 108 TYR A CA 1
ATOM 744 C C . TYR A 1 108 ? 35.104 31.222 10.866 1.00 33.55 108 TYR A C 1
ATOM 745 O O . TYR A 1 108 ? 36.008 30.406 10.907 1.00 38.48 108 TYR A O 1
ATOM 754 N N . PHE A 1 109 ? 35.299 32.466 10.451 1.00 32.13 109 PHE A N 1
ATOM 755 C CA . PHE A 1 109 ? 36.639 33.014 10.264 1.00 33.10 109 PHE A CA 1
ATOM 756 C C . PHE A 1 109 ? 37.319 33.302 11.616 1.00 33.38 109 PHE A C 1
ATOM 757 O O . PHE A 1 109 ? 38.409 32.801 11.895 1.00 29.95 109 PHE A O 1
ATOM 765 N N . LEU A 1 110 ? 36.642 34.087 12.457 1.00 32.13 110 LEU A N 1
ATOM 766 C CA . LEU A 1 110 ? 37.212 34.563 13.721 1.00 29.88 110 LEU A CA 1
ATOM 767 C C . LEU A 1 110 ? 37.646 33.473 14.698 1.00 29.04 110 LEU A C 1
ATOM 768 O O . LEU A 1 110 ? 38.644 33.641 15.405 1.00 28.38 110 LEU A O 1
ATOM 773 N N . GLU A 1 111 ? 36.895 32.380 14.777 1.00 28.66 111 GLU A N 1
ATOM 774 C CA . GLU A 1 111 ? 37.213 31.345 15.759 1.00 28.17 111 GLU A CA 1
ATOM 775 C C . GLU A 1 111 ? 38.492 30.612 15.420 1.00 29.74 111 GLU A C 1
ATOM 776 O O . GLU A 1 111 ? 39.148 30.077 16.303 1.00 29.70 111 GLU A O 1
ATOM 782 N N . GLN A 1 112 ? 38.873 30.627 14.141 1.00 33.27 112 GLN A N 1
ATOM 783 C CA . GLN A 1 112 ? 40.137 30.048 13.714 1.00 30.81 112 GLN A CA 1
ATOM 784 C C . GLN A 1 112 ? 41.340 30.842 14.233 1.00 26.42 112 GLN A C 1
ATOM 785 O O . GLN A 1 112 ? 42.465 30.338 14.243 1.00 31.87 112 GLN A O 1
ATOM 791 N N . PHE A 1 113 ? 41.095 32.071 14.675 1.00 29.63 113 PHE A N 1
ATOM 792 C CA . PHE A 1 113 ? 42.125 32.911 15.270 1.00 26.90 113 PHE A CA 1
ATOM 793 C C . PHE A 1 113 ? 41.841 33.156 16.769 1.00 32.02 113 PHE A C 1
ATOM 794 O O . PHE A 1 113 ? 42.391 34.078 17.366 1.00 28.93 113 PHE A O 1
ATOM 802 N N . GLY A 1 114 ? 40.972 32.330 17.359 1.00 28.34 114 GLY A N 1
ATOM 803 C CA . GLY A 1 114 ? 40.726 32.375 18.795 1.00 28.68 114 GLY A CA 1
ATOM 804 C C . GLY A 1 114 ? 39.715 33.404 19.272 1.00 27.52 114 GLY A C 1
ATOM 805 O O . GLY A 1 114 ? 39.704 33.750 20.461 1.00 30.70 114 GLY A O 1
ATOM 806 N N . MET A 1 115 ? 38.883 33.915 18.365 1.00 28.58 115 MET A N 1
ATOM 807 C CA . MET A 1 115 ? 37.938 34.984 18.692 1.00 26.20 115 MET A CA 1
ATOM 808 C C . MET A 1 115 ? 36.532 34.670 18.209 1.00 28.95 115 MET A C 1
ATOM 809 O O . MET A 1 115 ? 36.358 33.985 17.218 1.00 27.85 115 MET A O 1
ATOM 814 N N . SER A 1 116 ? 35.531 35.201 18.908 1.00 29.76 116 SER A N 1
ATOM 815 C CA . SER A 1 116 ? 34.140 34.969 18.543 1.00 27.97 116 SER A CA 1
ATOM 816 C C . SER A 1 116 ? 33.265 36.111 19.066 1.00 31.23 116 SER A C 1
ATOM 817 O O . SER A 1 116 ? 33.411 36.548 20.202 1.00 30.27 116 SER A O 1
ATOM 820 N N . VAL A 1 117 ? 32.367 36.609 18.227 1.00 27.83 117 VAL A N 1
ATOM 821 C CA . VAL A 1 117 ? 31.420 37.609 18.659 1.00 28.88 117 VAL A CA 1
ATOM 822 C C . VAL A 1 117 ? 30.224 36.919 19.347 1.00 27.04 117 VAL A C 1
ATOM 823 O O . VAL A 1 117 ? 29.669 35.949 18.830 1.00 30.43 117 VAL A O 1
ATOM 827 N N . ASN A 1 118 ? 29.841 37.420 20.507 1.00 30.17 118 ASN A N 1
ATOM 828 C CA . ASN A 1 118 ? 28.731 36.814 21.240 1.00 29.99 118 ASN A CA 1
ATOM 829 C C . ASN A 1 118 ? 27.402 37.420 20.837 1.00 35.75 118 ASN A C 1
ATOM 830 O O . ASN A 1 118 ? 27.352 38.546 20.343 1.00 37.94 118 ASN A O 1
ATOM 835 N N . ASN A 1 119 ? 26.328 36.674 21.084 1.00 36.17 119 ASN A N 1
ATOM 836 C CA . ASN A 1 119 ? 24.966 37.111 20.783 1.00 39.16 119 ASN A CA 1
ATOM 837 C C . ASN A 1 119 ? 24.328 37.800 21.969 1.00 43.29 119 ASN A C 1
ATOM 838 O O . ASN A 1 119 ? 23.343 37.319 22.516 1.00 50.78 119 ASN A O 1
ATOM 843 N N . ASP A 1 120 ? 24.913 38.909 22.391 1.00 32.08 120 ASP A N 1
ATOM 844 C CA . ASP A 1 120 ? 24.418 39.623 23.543 1.00 31.16 120 ASP A CA 1
ATOM 845 C C . ASP A 1 120 ? 24.440 41.134 23.313 1.00 38.30 120 ASP A C 1
ATOM 846 O O . ASP A 1 120 ? 24.751 41.605 22.210 1.00 37.12 120 ASP A O 1
ATOM 851 N N . ALA A 1 121 ? 24.076 41.887 24.346 1.00 34.57 121 ALA A N 1
ATOM 852 C CA . ALA A 1 121 ? 24.019 43.343 24.250 1.00 35.64 121 ALA A CA 1
ATOM 853 C C . ALA A 1 121 ? 24.437 43.979 25.569 1.00 39.70 121 ALA A C 1
ATOM 854 O O . ALA A 1 121 ? 23.777 43.790 26.599 1.00 41.33 121 ALA A O 1
ATOM 856 N N . VAL A 1 122 ? 25.528 44.735 25.535 1.00 24.98 122 VAL A N 1
ATOM 857 C CA . VAL A 1 122 ? 26.051 45.384 26.726 1.00 25.15 122 VAL A CA 1
ATOM 858 C C . VAL A 1 122 ? 25.174 46.576 27.149 1.00 31.96 122 VAL A C 1
ATOM 859 O O . VAL A 1 122 ? 24.777 47.397 26.326 1.00 30.04 122 VAL A O 1
ATOM 863 N N . VAL A 1 123 ? 24.850 46.645 28.434 1.00 30.93 123 VAL A N 1
ATOM 864 C CA . VAL A 1 123 ? 24.018 47.728 28.950 1.00 29.74 123 VAL A CA 1
ATOM 865 C C . VAL A 1 123 ? 24.613 48.279 30.216 1.00 29.21 123 VAL A C 1
ATOM 866 O O . VAL A 1 123 ? 25.397 47.600 30.891 1.00 30.32 123 VAL A O 1
ATOM 870 N N . ARG A 1 124 ? 24.246 49.513 30.536 1.00 26.90 124 ARG A N 1
ATOM 871 C CA . ARG A 1 124 ? 24.700 50.133 31.759 1.00 32.83 124 ARG A CA 1
ATOM 872 C C . ARG A 1 124 ? 24.022 49.526 32.978 1.00 27.78 124 ARG A C 1
ATOM 873 O O . ARG A 1 124 ? 22.836 49.216 32.946 1.00 27.96 124 ARG A O 1
ATOM 881 N N . THR A 1 125 ? 24.779 49.378 34.058 1.00 28.57 125 THR A N 1
ATOM 882 C CA . THR A 1 125 ? 24.180 49.012 35.329 1.00 31.07 125 THR A CA 1
ATOM 883 C C . THR A 1 125 ? 24.114 50.200 36.285 1.00 34.85 125 THR A C 1
ATOM 884 O O . THR A 1 125 ? 23.608 50.063 37.395 1.00 30.38 125 THR A O 1
ATOM 888 N N . THR A 1 126 ? 24.630 51.353 35.853 1.00 32.99 126 THR A N 1
ATOM 889 C CA . THR A 1 126 ? 24.527 52.586 36.634 1.00 36.26 126 THR A CA 1
ATOM 890 C C . THR A 1 126 ? 23.939 53.730 35.821 1.00 36.75 126 THR A C 1
ATOM 891 O O . THR A 1 126 ? 23.886 53.680 34.589 1.00 33.75 126 THR A O 1
ATOM 895 N N . HIS A 1 127 ? 23.510 54.770 36.533 1.00 38.93 127 HIS A N 1
ATOM 896 C CA . HIS A 1 127 ? 22.799 55.881 35.918 1.00 42.12 127 HIS A CA 1
ATOM 897 C C . HIS A 1 127 ? 23.724 56.894 35.271 1.00 39.20 127 HIS A C 1
ATOM 898 O O . HIS A 1 127 ? 24.681 57.338 35.893 1.00 40.33 127 HIS A O 1
ATOM 905 N N . TYR A 1 128 ? 23.446 57.217 34.009 1.00 39.32 128 TYR A N 1
ATOM 906 C CA . TYR A 1 128 ? 24.006 58.409 33.369 1.00 45.06 128 TYR A CA 1
ATOM 907 C C . TYR A 1 128 ? 22.847 59.061 32.642 1.00 44.67 128 TYR A C 1
ATOM 908 O O . TYR A 1 128 ? 22.150 58.395 31.878 1.00 39.81 128 TYR A O 1
ATOM 917 N N . LYS A 1 129 ? 22.690 60.371 32.822 1.00 47.59 129 LYS A N 1
ATOM 918 C CA . LYS A 1 129 ? 21.502 61.084 32.340 1.00 53.51 129 LYS A CA 1
ATOM 919 C C . LYS A 1 129 ? 21.288 61.095 30.827 1.00 52.83 129 LYS A C 1
ATOM 920 O O . LYS A 1 129 ? 20.171 60.876 30.352 1.00 54.30 129 LYS A O 1
ATOM 922 N N . TYR A 1 130 ? 22.352 61.333 30.071 1.00 49.33 130 TYR A N 1
ATOM 923 C CA . TYR A 1 130 ? 22.226 61.491 28.623 1.00 53.85 130 TYR A CA 1
ATOM 924 C C . TYR A 1 130 ? 22.490 60.254 27.769 1.00 54.29 130 TYR A C 1
ATOM 925 O O . TYR A 1 130 ? 22.555 60.358 26.544 1.00 55.87 130 TYR A O 1
ATOM 934 N N . LEU A 1 131 ? 22.717 59.107 28.405 1.00 52.08 131 LEU A N 1
ATOM 935 C CA . LEU A 1 131 ? 22.951 57.865 27.665 1.00 45.36 131 LEU A CA 1
ATOM 936 C C . LEU A 1 131 ? 21.717 56.953 27.684 1.00 44.86 131 LEU A C 1
ATOM 937 O O . LEU A 1 131 ? 21.092 56.784 28.733 1.00 45.92 131 LEU A O 1
ATOM 942 N N . HIS A 1 132 ? 21.388 56.349 26.545 1.00 41.04 132 HIS A N 1
ATOM 943 C CA . HIS A 1 132 ? 20.449 55.224 26.498 1.00 40.55 132 HIS A CA 1
ATOM 944 C C . HIS A 1 132 ? 21.105 54.006 27.127 1.00 42.24 132 HIS A C 1
ATOM 945 O O . HIS A 1 132 ? 22.324 53.922 27.112 1.00 40.52 132 HIS A O 1
ATOM 952 N N . PRO A 1 133 ? 20.321 53.046 27.657 1.00 42.43 133 PRO A N 1
ATOM 953 C CA . PRO A 1 133 ? 20.937 51.913 28.373 1.00 36.38 133 PRO A CA 1
ATOM 954 C C . PRO A 1 133 ? 22.037 51.163 27.608 1.00 33.16 133 PRO A C 1
ATOM 955 O O . PRO A 1 133 ? 23.025 50.781 28.215 1.00 34.14 133 PRO A O 1
ATOM 959 N N . LYS A 1 134 ? 21.900 51.005 26.298 1.00 38.23 134 LYS A N 1
ATOM 960 C CA . LYS A 1 134 ? 22.914 50.302 25.514 1.00 33.25 134 LYS A CA 1
ATOM 961 C C . LYS A 1 134 ? 24.068 51.204 25.042 1.00 36.05 134 LYS A C 1
ATOM 962 O O . LYS A 1 134 ? 24.891 50.774 24.237 1.00 32.03 134 LYS A O 1
ATOM 968 N N . GLU A 1 135 ? 24.128 52.432 25.556 1.00 33.37 135 GLU A N 1
ATOM 969 C CA . GLU A 1 135 ? 25.267 53.325 25.332 1.00 38.54 135 GLU A CA 1
ATOM 970 C C . GLU A 1 135 ? 26.080 53.378 26.613 1.00 34.84 135 GLU A C 1
ATOM 971 O O . GLU A 1 135 ? 25.716 54.064 27.566 1.00 38.04 135 GLU A O 1
ATOM 977 N N . VAL A 1 136 ? 27.166 52.621 26.642 1.00 35.72 136 VAL A N 1
ATOM 978 C CA . VAL A 1 136 ? 27.878 52.358 27.880 1.00 30.08 136 VAL A CA 1
ATOM 979 C C . VAL A 1 136 ? 29.165 53.186 28.017 1.00 35.28 136 VAL A C 1
ATOM 980 O O . VAL A 1 136 ? 30.040 53.135 27.152 1.00 35.46 136 VAL A O 1
ATOM 984 N N . LEU A 1 137 ? 29.289 53.928 29.112 1.00 39.95 137 LEU A N 1
ATOM 985 C CA . LEU A 1 137 ? 30.524 54.651 29.387 1.00 40.70 137 LEU A CA 1
ATOM 986 C C . LEU A 1 137 ? 31.478 53.738 30.158 1.00 41.34 137 LEU A C 1
ATOM 987 O O . LEU A 1 137 ? 31.148 53.231 31.227 1.00 38.45 137 LEU A O 1
ATOM 992 N N . ILE A 1 138 ? 32.655 53.507 29.600 1.00 37.12 138 ILE A N 1
ATOM 993 C CA . ILE A 1 138 ? 33.586 52.558 30.181 1.00 32.53 138 ILE A CA 1
ATOM 994 C C . ILE A 1 138 ? 34.854 53.292 30.585 1.00 37.43 138 ILE A C 1
ATOM 995 O O . ILE A 1 138 ? 35.553 53.812 29.726 1.00 37.99 138 ILE A O 1
ATOM 1000 N N . SER A 1 139 ? 35.164 53.301 31.882 1.00 34.38 139 SER A N 1
ATOM 1001 C CA . SER A 1 139 ? 36.306 54.051 32.394 1.00 36.47 139 SER A CA 1
ATOM 1002 C C . SER A 1 139 ? 37.441 53.175 32.900 1.00 40.35 139 SER A C 1
ATOM 1003 O O . SER A 1 139 ? 38.539 53.666 33.156 1.00 39.35 139 SER A O 1
ATOM 1006 N N . ASP A 1 140 ? 37.176 51.880 33.049 1.00 36.92 140 ASP A N 1
ATOM 1007 C CA . ASP A 1 140 ? 38.192 50.948 33.510 1.00 36.42 140 ASP A CA 1
ATOM 1008 C C . ASP A 1 140 ? 38.231 49.699 32.634 1.00 40.09 140 ASP A C 1
ATOM 1009 O O . ASP A 1 140 ? 38.421 48.585 33.135 1.00 37.44 140 ASP A O 1
ATOM 1014 N N . GLY A 1 141 ? 38.048 49.890 31.328 1.00 32.77 141 GLY A N 1
ATOM 1015 C CA . GLY A 1 141 ? 38.006 48.779 30.394 1.00 28.39 141 GLY A CA 1
ATOM 1016 C C . GLY A 1 141 ? 39.240 48.589 29.521 1.00 34.39 141 GLY A C 1
ATOM 1017 O O . GLY A 1 141 ? 39.174 47.906 28.498 1.00 34.78 141 GLY A O 1
ATOM 1018 N N . ILE A 1 142 ? 40.377 49.160 29.904 1.00 31.52 142 ILE A N 1
ATOM 1019 C CA . ILE A 1 142 ? 41.582 48.935 29.108 1.00 36.79 142 ILE A CA 1
ATOM 1020 C C . ILE A 1 142 ? 42.318 47.696 29.604 1.00 34.52 142 ILE A C 1
ATOM 1021 O O . ILE A 1 142 ? 42.832 47.677 30.715 1.00 35.38 142 ILE A O 1
ATOM 1026 N N . LEU A 1 143 ? 42.380 46.664 28.776 1.00 31.34 143 LEU A N 1
ATOM 1027 C CA . LEU A 1 143 ? 43.000 45.403 29.193 1.00 31.59 143 LEU A CA 1
ATOM 1028 C C . LEU A 1 143 ? 44.490 45.348 28.870 1.00 39.38 143 LEU A C 1
ATOM 1029 O O . LEU A 1 143 ? 45.240 44.595 29.486 1.00 40.15 143 LEU A O 1
ATOM 1034 N N . ASN A 1 144 ? 44.915 46.102 27.865 1.00 34.95 144 ASN A N 1
ATOM 1035 C CA . ASN A 1 144 ? 46.335 46.137 27.511 1.00 33.29 144 ASN A CA 1
ATOM 1036 C C . ASN A 1 144 ? 46.817 47.574 27.472 1.00 39.91 144 ASN A C 1
ATOM 1037 O O . ASN A 1 144 ? 46.260 48.401 26.752 1.00 35.56 144 ASN A O 1
ATOM 1042 N N . ARG A 1 145 ? 47.846 47.884 28.246 1.00 38.74 145 ARG A N 1
ATOM 1043 C CA . ARG A 1 145 ? 48.213 49.282 28.426 1.00 45.22 145 ARG A CA 1
ATOM 1044 C C . ARG A 1 145 ? 48.844 49.867 27.154 1.00 44.07 145 ARG A C 1
ATOM 1045 O O . ARG A 1 145 ? 48.992 51.079 27.047 1.00 43.23 145 ARG A O 1
ATOM 1053 N N . ALA A 1 146 ? 49.183 49.009 26.189 1.00 42.51 146 ALA A N 1
ATOM 1054 C CA . ALA A 1 146 ? 49.631 49.474 24.873 1.00 42.34 146 ALA A CA 1
ATOM 1055 C C . ALA A 1 146 ? 48.546 50.291 24.171 1.00 47.78 146 ALA A C 1
ATOM 1056 O O . ALA A 1 146 ? 48.839 51.081 23.283 1.00 48.10 146 ALA A O 1
ATOM 1058 N N . VAL A 1 147 ? 47.292 50.119 24.582 1.00 40.81 147 VAL A N 1
ATOM 1059 C CA . VAL A 1 147 ? 46.211 50.912 24.014 1.00 39.14 147 VAL A CA 1
ATOM 1060 C C . VAL A 1 147 ? 46.386 52.373 24.407 1.00 40.82 147 VAL A C 1
ATOM 1061 O O . VAL A 1 147 ? 46.079 53.266 23.630 1.00 38.84 147 VAL A O 1
ATOM 1065 N N . ILE A 1 148 ? 46.873 52.608 25.621 1.00 42.99 148 ILE A N 1
ATOM 1066 C CA . ILE A 1 148 ? 47.081 53.964 26.105 1.00 49.38 148 ILE A CA 1
ATOM 1067 C C . ILE A 1 148 ? 48.383 54.560 25.579 1.00 49.68 148 ILE A C 1
ATOM 1068 O O . ILE A 1 148 ? 48.392 55.657 25.029 1.00 57.68 148 ILE A O 1
ATOM 1073 N N . THR A 1 149 ? 49.476 53.823 25.758 1.00 47.09 149 THR A N 1
ATOM 1074 C CA . THR A 1 149 ? 50.800 54.266 25.326 1.00 59.24 149 THR A CA 1
ATOM 1075 C C . THR A 1 149 ? 50.882 54.439 23.815 1.00 57.22 149 THR A C 1
ATOM 1076 O O . THR A 1 149 ? 51.513 53.643 23.120 1.00 66.69 149 THR A O 1
ATOM 1080 N N . ASP A 1 161 ? 22.753 59.224 47.966 1.00 71.21 161 ASP A N 1
ATOM 1081 C CA . ASP A 1 161 ? 23.149 59.088 46.564 1.00 66.74 161 ASP A CA 1
ATOM 1082 C C . ASP A 1 161 ? 21.945 59.013 45.639 1.00 57.75 161 ASP A C 1
ATOM 1083 O O . ASP A 1 161 ? 20.854 58.629 46.059 1.00 62.16 161 ASP A O 1
ATOM 1088 N N . GLU A 1 162 ? 22.156 59.359 44.374 1.00 50.24 162 GLU A N 1
ATOM 1089 C CA . GLU A 1 162 ? 21.110 59.260 43.366 1.00 53.75 162 GLU A CA 1
ATOM 1090 C C . GLU A 1 162 ? 20.720 57.802 43.095 1.00 48.33 162 GLU A C 1
ATOM 1091 O O . GLU A 1 162 ? 21.468 56.881 43.413 1.00 44.03 162 GLU A O 1
ATOM 1093 N N . PHE A 1 163 ? 19.524 57.612 42.545 1.00 42.85 163 PHE A N 1
ATOM 1094 C CA . PHE A 1 163 ? 19.082 56.308 42.064 1.00 47.73 163 PHE A CA 1
ATOM 1095 C C . PHE A 1 163 ? 20.128 55.715 41.120 1.00 39.82 163 PHE A C 1
ATOM 1096 O O . PHE A 1 163 ? 20.481 56.336 40.113 1.00 42.19 163 PHE A O 1
ATOM 1104 N N . ARG A 1 164 ? 20.637 54.536 41.470 1.00 39.85 164 ARG A N 1
ATOM 1105 C CA . ARG A 1 164 ? 21.595 53.805 40.632 1.00 41.17 164 ARG A CA 1
ATOM 1106 C C . ARG A 1 164 ? 22.884 54.588 40.380 1.00 42.18 164 ARG A C 1
ATOM 1107 O O . ARG A 1 164 ? 23.540 54.391 39.353 1.00 40.65 164 ARG A O 1
ATOM 1115 N N . VAL A 1 165 ? 23.237 55.475 41.309 1.00 45.62 165 VAL A N 1
ATOM 1116 C CA . VAL A 1 165 ? 24.476 56.252 41.220 1.00 54.18 165 VAL A CA 1
ATOM 1117 C C . VAL A 1 165 ? 25.191 56.335 42.565 1.00 56.69 165 VAL A C 1
ATOM 1118 O O . VAL A 1 165 ? 25.315 55.343 43.280 1.00 65.07 165 VAL A O 1
ATOM 1120 N N . PHE A 1 172 ? 49.100 49.607 36.830 1.00 68.91 172 PHE A N 1
ATOM 1121 C CA . PHE A 1 172 ? 48.083 49.576 35.786 1.00 58.94 172 PHE A CA 1
ATOM 1122 C C . PHE A 1 172 ? 46.848 48.815 36.242 1.00 60.77 172 PHE A C 1
ATOM 1123 O O . PHE A 1 172 ? 46.912 47.615 36.512 1.00 64.87 172 PHE A O 1
ATOM 1131 N N . ASP A 1 173 ? 45.721 49.517 36.303 1.00 56.83 173 ASP A N 1
ATOM 1132 C CA . ASP A 1 173 ? 44.481 48.947 36.814 1.00 50.59 173 ASP A CA 1
ATOM 1133 C C . ASP A 1 173 ? 43.357 48.980 35.773 1.00 50.77 173 ASP A C 1
ATOM 1134 O O . ASP A 1 173 ? 42.183 48.818 36.119 1.00 47.30 173 ASP A O 1
ATOM 1139 N N . GLY A 1 174 ? 43.708 49.229 34.512 1.00 46.25 174 GLY A N 1
ATOM 1140 C CA . GLY A 1 174 ? 42.727 49.228 33.439 1.00 40.19 174 GLY A CA 1
ATOM 1141 C C . GLY A 1 174 ? 42.058 50.576 33.228 1.00 46.11 174 GLY A C 1
ATOM 1142 O O . GLY A 1 174 ? 41.192 50.727 32.357 1.00 39.49 174 GLY A O 1
ATOM 1143 N N . THR A 1 175 ? 42.457 51.560 34.027 1.00 42.98 175 THR A N 1
ATOM 1144 C CA . THR A 1 175 ? 42.004 52.926 33.823 1.00 43.06 175 THR A CA 1
ATOM 1145 C C . THR A 1 175 ? 43.062 53.676 33.032 1.00 46.10 175 THR A C 1
ATOM 1146 O O . THR A 1 175 ? 44.115 53.117 32.705 1.00 48.08 175 THR A O 1
ATOM 1150 N N . GLY A 1 176 ? 42.769 54.930 32.709 1.00 45.17 176 GLY A N 1
ATOM 1151 C CA . GLY A 1 176 ? 43.692 55.762 31.956 1.00 47.57 176 GLY A CA 1
ATOM 1152 C C . GLY A 1 176 ? 43.094 56.254 30.653 1.00 49.11 176 GLY A C 1
ATOM 1153 O O . GLY A 1 176 ? 43.687 57.072 29.954 1.00 48.44 176 GLY A O 1
ATOM 1154 N N . LEU A 1 177 ? 41.908 55.758 30.327 1.00 44.21 177 LEU A N 1
ATOM 1155 C CA . LEU A 1 177 ? 41.224 56.166 29.109 1.00 42.14 177 LEU A CA 1
ATOM 1156 C C . LEU A 1 177 ? 39.729 55.863 29.254 1.00 46.08 177 LEU A C 1
ATOM 1157 O O . LEU A 1 177 ? 39.361 54.815 29.769 1.00 45.72 177 LEU A O 1
ATOM 1162 N N . GLU A 1 178 ? 38.873 56.792 28.840 1.00 42.22 178 GLU A N 1
ATOM 1163 C CA . GLU A 1 178 ? 37.431 56.615 28.974 1.00 44.60 178 GLU A CA 1
ATOM 1164 C C . GLU A 1 178 ? 36.796 56.661 27.599 1.00 44.25 178 GLU A C 1
ATOM 1165 O O . GLU A 1 178 ? 37.127 57.518 26.785 1.00 46.13 178 GLU A O 1
ATOM 1167 N N . TYR A 1 179 ? 35.897 55.729 27.324 1.00 36.54 179 TYR A N 1
ATOM 1168 C CA . TYR A 1 179 ? 35.248 55.690 26.016 1.00 36.87 179 TYR A CA 1
ATOM 1169 C C . TYR A 1 179 ? 33.802 55.232 26.113 1.00 38.23 179 TYR A C 1
ATOM 1170 O O . TYR A 1 179 ? 33.377 54.699 27.138 1.00 37.04 179 TYR A O 1
ATOM 1179 N N . VAL A 1 180 ? 33.052 55.450 25.039 1.00 38.10 180 VAL A N 1
ATOM 1180 C CA . VAL A 1 180 ? 31.658 55.053 24.995 1.00 41.21 180 VAL A CA 1
ATOM 1181 C C . VAL A 1 180 ? 31.504 53.908 24.031 1.00 41.36 180 VAL A C 1
ATOM 1182 O O . VAL A 1 180 ? 32.007 53.939 22.904 1.00 34.27 180 VAL A O 1
ATOM 1186 N N . PHE A 1 181 ? 30.811 52.881 24.506 1.00 33.05 181 PHE A N 1
ATOM 1187 C CA . PHE A 1 181 ? 30.642 51.652 23.763 1.00 32.99 181 PHE A CA 1
ATOM 1188 C C . PHE A 1 181 ? 29.151 51.525 23.531 1.00 38.52 181 PHE A C 1
ATOM 1189 O O . PHE A 1 181 ? 28.415 51.045 24.404 1.00 34.42 181 PHE A O 1
ATOM 1197 N N . PRO A 1 182 ? 28.685 52.015 22.375 1.00 36.27 182 PRO A N 1
ATOM 1198 C CA . PRO A 1 182 ? 27.238 52.060 22.155 1.00 38.86 182 PRO A CA 1
ATOM 1199 C C . PRO A 1 182 ? 26.748 50.869 21.356 1.00 35.88 182 PRO A C 1
ATOM 1200 O O . PRO A 1 182 ? 27.380 50.502 20.369 1.00 33.16 182 PRO A O 1
ATOM 1204 N N . PHE A 1 183 ? 25.649 50.264 21.809 1.00 30.29 183 PHE A N 1
ATOM 1205 C CA . PHE A 1 183 ? 24.985 49.180 21.091 1.00 31.95 183 PHE A CA 1
ATOM 1206 C C . PHE A 1 183 ? 25.930 48.067 20.623 1.00 34.88 183 PHE A C 1
ATOM 1207 O O . PHE A 1 183 ? 25.860 47.603 19.485 1.00 34.28 183 PHE A O 1
ATOM 1215 N N . GLY A 1 184 ? 26.788 47.620 21.532 1.00 31.08 184 GLY A N 1
ATOM 1216 C CA . GLY A 1 184 ? 27.720 46.556 21.215 1.00 31.33 184 GLY A CA 1
ATOM 1217 C C . GLY A 1 184 ? 27.477 45.208 21.876 1.00 31.80 184 GLY A C 1
ATOM 1218 O O . GLY A 1 184 ? 26.650 45.070 22.788 1.00 31.75 184 GLY A O 1
ATOM 1219 N N . ALA A 1 185 ? 28.202 44.214 21.376 1.00 32.49 185 ALA A N 1
ATOM 1220 C CA . ALA A 1 185 ? 28.239 42.858 21.908 1.00 31.41 185 ALA A CA 1
ATOM 1221 C C . ALA A 1 185 ? 29.600 42.605 22.561 1.00 34.28 185 ALA A C 1
ATOM 1222 O O . ALA A 1 185 ? 30.569 43.330 22.285 1.00 33.89 185 ALA A O 1
ATOM 1224 N N . THR A 1 186 ? 29.684 41.583 23.415 1.00 30.67 186 THR A N 1
ATOM 1225 C CA . THR A 1 186 ? 30.980 41.121 23.933 1.00 28.09 186 THR A CA 1
ATOM 1226 C C . THR A 1 186 ? 31.588 40.087 23.007 1.00 25.78 186 THR A C 1
ATOM 1227 O O . THR A 1 186 ? 30.922 39.575 22.110 1.00 25.94 186 THR A O 1
ATOM 1231 N N . LEU A 1 187 ? 32.856 39.773 23.249 1.00 27.84 187 LEU A N 1
ATOM 1232 C CA . LEU A 1 187 ? 33.580 38.780 22.479 1.00 26.55 187 LEU A CA 1
ATOM 1233 C C . LEU A 1 187 ? 34.014 37.656 23.381 1.00 25.39 187 LEU A C 1
ATOM 1234 O O . LEU A 1 187 ? 34.267 37.870 24.577 1.00 27.59 187 LEU A O 1
ATOM 1239 N N . SER A 1 188 ? 34.111 36.460 22.821 1.00 26.02 188 SER A N 1
ATOM 1240 C CA . SER A 1 188 ? 34.834 35.379 23.487 1.00 25.93 188 SER A CA 1
ATOM 1241 C C . SER A 1 188 ? 36.222 35.352 22.882 1.00 26.86 188 SER A C 1
ATOM 1242 O O . SER A 1 188 ? 36.356 35.396 21.653 1.00 29.06 188 SER A O 1
ATOM 1245 N N . VAL A 1 189 ? 37.245 35.323 23.732 1.00 25.69 189 VAL A N 1
ATOM 1246 C CA . VAL A 1 189 ? 38.637 35.442 23.288 1.00 31.20 189 VAL A CA 1
ATOM 1247 C C . VAL A 1 189 ? 39.500 34.424 24.016 1.00 32.61 189 VAL A C 1
ATOM 1248 O O . VAL A 1 189 ? 39.419 34.307 25.234 1.00 24.68 189 VAL A O 1
ATOM 1252 N N . GLN A 1 190 ? 40.321 33.706 23.263 1.00 25.24 190 GLN A N 1
ATOM 1253 C CA . GLN A 1 190 ? 41.313 32.790 23.804 1.00 28.27 190 GLN A CA 1
ATOM 1254 C C . GLN A 1 190 ? 42.591 32.891 22.965 1.00 32.11 190 GLN A C 1
ATOM 1255 O O . GLN A 1 190 ? 42.550 33.357 21.822 1.00 27.04 190 GLN A O 1
ATOM 1261 N N . LYS A 1 191 ? 43.710 32.433 23.520 1.00 30.21 191 LYS A N 1
ATOM 1262 C CA . LYS A 1 191 ? 44.911 32.218 22.728 1.00 32.89 191 LYS A CA 1
ATOM 1263 C C . LYS A 1 191 ? 44.529 31.413 21.489 1.00 35.48 191 LYS A C 1
ATOM 1264 O O . LYS A 1 191 ? 43.754 30.451 21.586 1.00 28.80 191 LYS A O 1
ATOM 1270 N N . PRO A 1 192 ? 45.096 31.773 20.326 1.00 31.27 192 PRO A N 1
ATOM 1271 C CA . PRO A 1 192 ? 46.207 32.726 20.136 1.00 30.85 192 PRO A CA 1
ATOM 1272 C C . PRO A 1 192 ? 45.831 34.219 20.113 1.00 33.95 192 PRO A C 1
ATOM 1273 O O . PRO A 1 192 ? 46.712 35.061 19.990 1.00 31.35 192 PRO A O 1
ATOM 1277 N N . ALA A 1 193 ? 44.558 34.553 20.258 1.00 29.55 193 ALA A N 1
ATOM 1278 C CA . ALA A 1 193 ? 44.169 35.956 20.292 1.00 28.59 193 ALA A CA 1
ATOM 1279 C C . ALA A 1 193 ? 44.382 36.556 21.677 1.00 29.83 193 ALA A C 1
ATOM 1280 O O . ALA A 1 193 ? 44.617 35.841 22.634 1.00 27.79 193 ALA A O 1
ATOM 1282 N N . VAL A 1 194 ? 44.284 37.877 21.768 1.00 28.45 194 VAL A N 1
ATOM 1283 C CA . VAL A 1 194 ? 44.518 38.609 23.000 1.00 26.39 194 VAL A CA 1
ATOM 1284 C C . VAL A 1 194 ? 43.445 39.669 23.139 1.00 29.69 194 VAL A C 1
ATOM 1285 O O . VAL A 1 194 ? 43.239 40.452 22.223 1.00 31.61 194 VAL A O 1
ATOM 1289 N N . PRO A 1 195 ? 42.752 39.710 24.288 1.00 32.19 195 PRO A N 1
ATOM 1290 C CA . PRO A 1 195 ? 41.762 40.777 24.458 1.00 25.21 195 PRO A CA 1
ATOM 1291 C C . PRO A 1 195 ? 42.418 42.102 24.839 1.00 27.63 195 PRO A C 1
ATOM 1292 O O . PRO A 1 195 ? 43.391 42.112 25.599 1.00 27.52 195 PRO A O 1
ATOM 1296 N N . VAL A 1 196 ? 41.900 43.217 24.329 1.00 24.93 196 VAL A N 1
ATOM 1297 C CA . VAL A 1 196 ? 42.535 44.503 24.624 1.00 27.60 196 VAL A CA 1
ATOM 1298 C C . VAL A 1 196 ? 41.604 45.534 25.251 1.00 30.07 196 VAL A C 1
ATOM 1299 O O . VAL A 1 196 ? 42.078 46.468 25.877 1.00 28.41 196 VAL A O 1
ATOM 1303 N N . LEU A 1 197 ? 40.293 45.355 25.084 1.00 24.72 197 LEU A N 1
ATOM 1304 C CA . LEU A 1 197 ? 39.282 46.225 25.682 1.00 24.12 197 LEU A CA 1
ATOM 1305 C C . LEU A 1 197 ? 38.257 45.362 26.408 1.00 27.60 197 LEU A C 1
ATOM 1306 O O . LEU A 1 197 ? 37.950 44.275 25.940 1.00 27.77 197 LEU A O 1
ATOM 1311 N N . SER A 1 198 ? 37.707 45.856 27.514 1.00 26.68 198 SER A N 1
ATOM 1312 C CA . SER A 1 198 ? 36.647 45.129 28.204 1.00 29.98 198 SER A CA 1
ATOM 1313 C C . SER A 1 198 ? 35.440 46.015 28.458 1.00 28.18 198 SER A C 1
ATOM 1314 O O . SER A 1 198 ? 35.487 47.222 28.263 1.00 31.08 198 SER A O 1
ATOM 1317 N N . SER A 1 199 ? 34.346 45.396 28.883 1.00 28.52 199 SER A N 1
ATOM 1318 C CA . SER A 1 199 ? 33.123 46.123 29.149 1.00 27.69 199 SER A CA 1
ATOM 1319 C C . SER A 1 199 ? 33.216 46.913 30.452 1.00 29.26 199 SER A C 1
ATOM 1320 O O . SER A 1 199 ? 32.358 47.730 30.733 1.00 28.46 199 SER A O 1
ATOM 1323 N N . GLY A 1 200 ? 34.241 46.652 31.257 1.00 26.88 200 GLY A N 1
ATOM 1324 C CA . GLY A 1 200 ? 34.405 47.373 32.504 1.00 28.54 200 GLY A CA 1
ATOM 1325 C C . GLY A 1 200 ? 33.428 46.959 33.600 1.00 34.75 200 GLY A C 1
ATOM 1326 O O . GLY A 1 200 ? 32.670 45.984 33.461 1.00 29.48 200 GLY A O 1
ATOM 1327 N N . LYS A 1 201 ? 33.433 47.695 34.709 1.00 34.04 201 LYS A N 1
ATOM 1328 C CA . LYS A 1 201 ? 32.739 47.213 35.898 1.00 35.45 201 LYS A CA 1
ATOM 1329 C C . LYS A 1 201 ? 31.293 47.689 36.067 1.00 31.35 201 LYS A C 1
ATOM 1330 O O . LYS A 1 201 ? 30.579 47.150 36.901 1.00 31.41 201 LYS A O 1
ATOM 1336 N N . ILE A 1 202 ? 30.835 48.654 35.271 1.00 29.25 202 ILE A N 1
ATOM 1337 C CA . ILE A 1 202 ? 29.482 49.180 35.461 1.00 29.25 202 ILE A CA 1
ATOM 1338 C C . ILE A 1 202 ? 28.648 48.900 34.237 1.00 32.88 202 ILE A C 1
ATOM 1339 O O . ILE A 1 202 ? 27.778 49.686 33.857 1.00 35.74 202 ILE A O 1
ATOM 1344 N N . ALA A 1 203 ? 28.898 47.731 33.663 1.00 29.66 203 ALA A N 1
ATOM 1345 C CA . ALA A 1 203 ? 28.146 47.221 32.535 1.00 26.83 203 ALA A CA 1
ATOM 1346 C C . ALA A 1 203 ? 27.672 45.797 32.823 1.00 27.81 203 ALA A C 1
ATOM 1347 O O . ALA A 1 203 ? 28.283 45.083 33.622 1.00 24.26 203 ALA A O 1
ATOM 1349 N N . TYR A 1 204 ? 26.611 45.382 32.140 1.00 23.32 204 TYR A N 1
ATOM 1350 C CA . TYR A 1 204 ? 26.247 43.981 32.075 1.00 24.33 204 TYR A CA 1
ATOM 1351 C C . TYR A 1 204 ? 26.488 43.501 30.657 1.00 26.84 204 TYR A C 1
ATOM 1352 O O . TYR A 1 204 ? 25.936 44.075 29.720 1.00 29.02 204 TYR A O 1
ATOM 1361 N N . PRO A 1 205 ? 27.279 42.420 30.488 1.00 25.84 205 PRO A N 1
ATOM 1362 C CA . PRO A 1 205 ? 28.001 41.681 31.529 1.00 25.29 205 PRO A CA 1
ATOM 1363 C C . PRO A 1 205 ? 29.310 42.354 31.884 1.00 29.44 205 PRO A C 1
ATOM 1364 O O . PRO A 1 205 ? 30.000 42.845 30.978 1.00 27.00 205 PRO A O 1
ATOM 1368 N N . MET A 1 206 ? 29.675 42.370 33.162 1.00 25.24 206 MET A N 1
ATOM 1369 C CA . MET A 1 206 ? 30.880 43.110 33.533 1.00 27.89 206 MET A CA 1
ATOM 1370 C C . MET A 1 206 ? 32.194 42.402 33.174 1.00 27.98 206 MET A C 1
ATOM 1371 O O . MET A 1 206 ? 32.288 41.163 33.155 1.00 25.75 206 MET A O 1
ATOM 1376 N N . ASN A 1 207 ? 33.204 43.223 32.892 1.00 30.68 207 ASN A N 1
ATOM 1377 C CA . ASN A 1 207 ? 34.565 42.764 32.648 1.00 30.62 207 ASN A CA 1
ATOM 1378 C C . ASN A 1 207 ? 34.661 41.642 31.642 1.00 30.21 207 ASN A C 1
ATOM 1379 O O . ASN A 1 207 ? 35.370 40.675 31.864 1.00 33.35 207 ASN A O 1
ATOM 1384 N N . ARG A 1 208 ? 33.919 41.771 30.547 1.00 26.37 208 ARG A N 1
ATOM 1385 C CA . ARG A 1 208 ? 34.028 40.851 29.431 1.00 29.18 208 ARG A CA 1
ATOM 1386 C C . ARG A 1 208 ? 34.724 41.556 28.273 1.00 26.07 208 ARG A C 1
ATOM 1387 O O . ARG A 1 208 ? 34.541 42.760 28.100 1.00 25.33 208 ARG A O 1
ATOM 1395 N N . PRO A 1 209 ? 35.492 40.802 27.472 1.00 25.99 209 PRO A N 1
ATOM 1396 C CA . PRO A 1 209 ? 36.152 41.422 26.322 1.00 26.46 209 PRO A CA 1
ATOM 1397 C C . PRO A 1 209 ? 35.152 42.030 25.365 1.00 29.34 209 PRO A C 1
ATOM 1398 O O . PRO A 1 209 ? 34.102 41.453 25.043 1.00 26.20 209 PRO A O 1
ATOM 1402 N N . VAL A 1 210 ? 35.527 43.195 24.872 1.00 30.29 210 VAL A N 1
ATOM 1403 C CA . VAL A 1 210 ? 34.738 43.922 23.911 1.00 26.91 210 VAL A CA 1
ATOM 1404 C C . VAL A 1 210 ? 35.622 44.267 22.673 1.00 31.37 210 VAL A C 1
ATOM 1405 O O . VAL A 1 210 ? 35.141 44.597 21.588 1.00 28.49 210 VAL A O 1
ATOM 1409 N N . GLY A 1 211 ? 36.926 44.126 22.840 1.00 25.27 211 GLY A N 1
ATOM 1410 C CA . GLY A 1 211 ? 37.852 44.307 21.735 1.00 25.60 211 GLY A CA 1
ATOM 1411 C C . GLY A 1 211 ? 39.002 43.345 21.878 1.00 27.35 211 GLY A C 1
ATOM 1412 O O . GLY A 1 211 ? 39.496 43.126 22.991 1.00 25.36 211 GLY A O 1
ATOM 1413 N N . ALA A 1 212 ? 39.455 42.788 20.756 1.00 27.94 212 ALA A N 1
ATOM 1414 C CA . ALA A 1 212 ? 40.481 41.755 20.773 1.00 23.58 212 ALA A CA 1
ATOM 1415 C C . ALA A 1 212 ? 41.346 41.825 19.516 1.00 29.75 212 ALA A C 1
ATOM 1416 O O . ALA A 1 212 ? 40.899 42.342 18.504 1.00 28.65 212 ALA A O 1
ATOM 1418 N N . VAL A 1 213 ? 42.551 41.262 19.572 1.00 28.02 213 VAL A N 1
ATOM 1419 C CA . VAL A 1 213 ? 43.449 41.235 18.404 1.00 27.82 213 VAL A CA 1
ATOM 1420 C C . VAL A 1 213 ? 44.174 39.912 18.251 1.00 30.73 213 VAL A C 1
ATOM 1421 O O . VAL A 1 213 ? 44.345 39.166 19.218 1.00 29.49 213 VAL A O 1
ATOM 1425 N N . TRP A 1 214 ? 44.602 39.637 17.017 1.00 30.90 214 TRP A N 1
ATOM 1426 C CA . TRP A 1 214 ? 45.476 38.518 16.690 1.00 29.36 214 TRP A CA 1
ATOM 1427 C C . TRP A 1 214 ? 46.663 39.073 15.910 1.00 36.29 214 TRP A C 1
ATOM 1428 O O . TRP A 1 214 ? 46.488 39.899 15.020 1.00 30.82 214 TRP A O 1
ATOM 1439 N N . ALA A 1 215 ? 47.864 38.631 16.242 1.00 28.87 215 ALA A N 1
ATOM 1440 C CA . ALA A 1 215 ? 49.037 39.007 15.445 1.00 36.06 215 ALA A CA 1
ATOM 1441 C C . ALA A 1 215 ? 50.069 37.907 15.495 1.00 36.30 215 ALA A C 1
ATOM 1442 O O . ALA A 1 215 ? 50.180 37.207 16.496 1.00 40.27 215 ALA A O 1
ATOM 1444 N N . GLN A 1 216 ? 50.831 37.777 14.415 1.00 40.53 216 GLN A N 1
ATOM 1445 C CA . GLN A 1 216 ? 51.981 36.889 14.379 1.00 35.64 216 GLN A CA 1
ATOM 1446 C C . GLN A 1 216 ? 53.101 37.576 13.601 1.00 44.42 216 GLN A C 1
ATOM 1447 O O . GLN A 1 216 ? 52.870 38.085 12.499 1.00 39.53 216 GLN A O 1
ATOM 1453 N N . PRO A 1 217 ? 54.310 37.619 14.183 1.00 45.22 217 PRO A N 1
ATOM 1454 C CA . PRO A 1 217 ? 55.462 38.233 13.506 1.00 49.33 217 PRO A CA 1
ATOM 1455 C C . PRO A 1 217 ? 55.644 37.673 12.099 1.00 41.97 217 PRO A C 1
ATOM 1456 O O . PRO A 1 217 ? 55.621 36.451 11.906 1.00 40.73 217 PRO A O 1
ATOM 1460 N N . GLY A 1 218 ? 55.765 38.568 11.124 1.00 43.40 218 GLY A N 1
ATOM 1461 C CA . GLY A 1 218 ? 55.949 38.172 9.739 1.00 43.92 218 GLY A CA 1
ATOM 1462 C C . GLY A 1 218 ? 54.648 38.071 8.959 1.00 47.58 218 GLY A C 1
ATOM 1463 O O . GLY A 1 218 ? 54.661 37.833 7.750 1.00 37.37 218 GLY A O 1
ATOM 1464 N N . TYR A 1 219 ? 53.519 38.255 9.642 1.00 43.24 219 TYR A N 1
ATOM 1465 C CA . TYR A 1 219 ? 52.221 38.108 8.993 1.00 41.90 219 TYR A CA 1
ATOM 1466 C C . TYR A 1 219 ? 51.276 39.250 9.323 1.00 36.15 219 TYR A C 1
ATOM 1467 O O . TYR A 1 219 ? 51.635 40.180 10.034 1.00 41.36 219 TYR A O 1
ATOM 1476 N N . GLY A 1 220 ? 50.073 39.199 8.770 1.00 33.07 220 GLY A N 1
ATOM 1477 C CA . GLY A 1 220 ? 49.119 40.263 9.001 1.00 35.89 220 GLY A CA 1
ATOM 1478 C C . GLY A 1 220 ? 48.556 40.193 10.415 1.00 38.84 220 GLY A C 1
ATOM 1479 O O . GLY A 1 220 ? 48.990 39.385 11.241 1.00 35.16 220 GLY A O 1
ATOM 1480 N N . ARG A 1 221 ? 47.559 41.026 10.667 1.00 33.49 221 ARG A N 1
ATOM 1481 C CA . ARG A 1 221 ? 46.974 41.171 11.983 1.00 33.99 221 ARG A CA 1
ATOM 1482 C C . ARG A 1 221 ? 45.469 41.275 11.841 1.00 41.39 221 ARG A C 1
ATOM 1483 O O . ARG A 1 221 ? 44.967 41.624 10.773 1.00 34.82 221 ARG A O 1
ATOM 1491 N N . ILE A 1 222 ? 44.755 40.944 12.916 1.00 33.74 222 ILE A N 1
ATOM 1492 C CA . ILE A 1 222 ? 43.295 41.017 12.958 1.00 32.02 222 ILE A CA 1
ATOM 1493 C C . ILE A 1 222 ? 42.885 41.727 14.237 1.00 34.14 222 ILE A C 1
ATOM 1494 O O . ILE A 1 222 ? 43.463 41.469 15.292 1.00 31.89 222 ILE A O 1
ATOM 1499 N N . ALA A 1 223 ? 41.926 42.639 14.134 1.00 29.47 223 ALA A N 1
ATOM 1500 C CA . ALA A 1 223 ? 41.325 43.271 15.302 1.00 31.22 223 ALA A CA 1
ATOM 1501 C C . ALA A 1 223 ? 39.821 43.129 15.194 1.00 32.89 223 ALA A C 1
ATOM 1502 O O . ALA A 1 223 ? 39.258 43.227 14.096 1.00 31.00 223 ALA A O 1
ATOM 1504 N N . VAL A 1 224 ? 39.179 42.870 16.331 1.00 32.76 224 VAL A N 1
ATOM 1505 C CA . VAL A 1 224 ? 37.728 42.741 16.386 1.00 28.17 224 VAL A CA 1
ATOM 1506 C C . VAL A 1 224 ? 37.188 43.664 17.456 1.00 26.94 224 VAL A C 1
ATOM 1507 O O . VAL A 1 224 ? 37.730 43.734 18.560 1.00 29.03 224 VAL A O 1
ATOM 1511 N N . LEU A 1 225 ? 36.128 44.384 17.117 1.00 27.72 225 LEU A N 1
ATOM 1512 C CA . LEU A 1 225 ? 35.431 45.249 18.065 1.00 32.74 225 LEU A CA 1
ATOM 1513 C C . LEU A 1 225 ? 33.946 44.888 18.080 1.00 35.30 225 LEU A C 1
ATOM 1514 O O . LEU A 1 225 ? 33.349 44.649 17.031 1.00 35.33 225 LEU A O 1
ATOM 1519 N N . GLY A 1 226 ? 33.347 44.831 19.264 1.00 32.80 226 GLY A N 1
ATOM 1520 C CA . GLY A 1 226 ? 31.957 44.437 19.348 1.00 29.88 226 GLY A CA 1
ATOM 1521 C C . GLY A 1 226 ? 30.970 45.555 19.057 1.00 36.25 226 GLY A C 1
ATOM 1522 O O . GLY A 1 226 ? 29.767 45.362 19.248 1.00 36.43 226 GLY A O 1
ATOM 1523 N N . SER A 1 227 ? 31.462 46.714 18.615 1.00 30.43 227 SER A N 1
ATOM 1524 C CA . SER A 1 227 ? 30.603 47.871 18.301 1.00 38.76 227 SER A CA 1
ATOM 1525 C C . SER A 1 227 ? 31.056 48.649 17.054 1.00 37.71 227 SER A C 1
ATOM 1526 O O . SER A 1 227 ? 32.212 49.025 16.954 1.00 34.40 227 SER A O 1
ATOM 1529 N N . CYS A 1 228 ? 30.160 48.885 16.100 1.00 40.65 228 CYS A N 1
ATOM 1530 C CA A CYS A 1 228 ? 30.432 49.803 14.982 0.76 43.71 228 CYS A CA 1
ATOM 1531 C CA B CYS A 1 228 ? 30.519 49.785 15.013 0.24 43.52 228 CYS A CA 1
ATOM 1532 C C . CYS A 1 228 ? 30.165 51.216 15.410 1.00 41.46 228 CYS A C 1
ATOM 1533 O O . CYS A 1 228 ? 30.850 52.155 15.013 1.00 42.81 228 CYS A O 1
ATOM 1538 N N . ALA A 1 229 ? 29.120 51.355 16.212 1.00 38.79 229 ALA A N 1
ATOM 1539 C CA . ALA A 1 229 ? 28.634 52.659 16.609 1.00 36.71 229 ALA A CA 1
ATOM 1540 C C . ALA A 1 229 ? 29.686 53.465 17.359 1.00 38.58 229 ALA A C 1
ATOM 1541 O O . ALA A 1 229 ? 29.628 54.683 17.359 1.00 40.18 229 ALA A O 1
ATOM 1543 N N . MET A 1 230 ? 30.656 52.813 17.995 1.00 36.75 230 MET A N 1
ATOM 1544 C CA . MET A 1 230 ? 31.619 53.583 18.782 1.00 34.15 230 MET A CA 1
ATOM 1545 C C . MET A 1 230 ? 32.493 54.493 17.892 1.00 40.34 230 MET A C 1
ATOM 1546 O O . MET A 1 230 ? 33.100 55.448 18.384 1.00 37.68 230 MET A O 1
ATOM 1551 N N . PHE A 1 231 ? 32.563 54.179 16.602 1.00 36.11 231 PHE A N 1
ATOM 1552 C CA . PHE A 1 231 ? 33.330 55.000 15.659 1.00 45.08 231 PHE A CA 1
ATOM 1553 C C . PHE A 1 231 ? 32.445 55.800 14.697 1.00 50.27 231 PHE A C 1
ATOM 1554 O O . PHE A 1 231 ? 32.938 56.335 13.694 1.00 41.83 231 PHE A O 1
ATOM 1562 N N . ASP A 1 232 ? 31.146 55.871 14.978 1.00 43.46 232 ASP A N 1
ATOM 1563 C CA . ASP A 1 232 ? 30.250 56.529 14.042 1.00 48.13 232 ASP A CA 1
ATOM 1564 C C . ASP A 1 232 ? 30.301 58.042 14.234 1.00 43.50 232 ASP A C 1
ATOM 1565 O O . ASP A 1 232 ? 31.041 58.556 15.085 1.00 42.45 232 ASP A O 1
ATOM 1570 N N . ASP A 1 233 ? 29.502 58.749 13.445 1.00 50.77 233 ASP A N 1
ATOM 1571 C CA . ASP A 1 233 ? 29.608 60.199 13.365 1.00 50.32 233 ASP A CA 1
ATOM 1572 C C . ASP A 1 233 ? 29.263 60.842 14.698 1.00 48.87 233 ASP A C 1
ATOM 1573 O O . ASP A 1 233 ? 29.832 61.868 15.071 1.00 52.88 233 ASP A O 1
ATOM 1578 N N . LYS A 1 234 ? 28.339 60.240 15.430 1.00 46.61 234 LYS A N 1
ATOM 1579 C CA . LYS A 1 234 ? 28.038 60.748 16.756 1.00 40.34 234 LYS A CA 1
ATOM 1580 C C . LYS A 1 234 ? 29.182 60.507 17.743 1.00 45.18 234 LYS A C 1
ATOM 1581 O O . LYS A 1 234 ? 29.611 61.433 18.431 1.00 49.06 234 LYS A O 1
ATOM 1587 N N . TRP A 1 235 ? 29.703 59.281 17.802 1.00 46.03 235 TRP A N 1
ATOM 1588 C CA . TRP A 1 235 ? 30.532 58.907 18.956 1.00 45.50 235 TRP A CA 1
ATOM 1589 C C . TRP A 1 235 ? 32.037 59.057 18.744 1.00 39.27 235 TRP A C 1
ATOM 1590 O O . TRP A 1 235 ? 32.773 59.210 19.722 1.00 41.67 235 TRP A O 1
ATOM 1601 N N . LEU A 1 236 ? 32.498 59.067 17.496 1.00 45.16 236 LEU A N 1
ATOM 1602 C CA . LEU A 1 236 ? 33.944 59.127 17.260 1.00 42.91 236 LEU A CA 1
ATOM 1603 C C . LEU A 1 236 ? 34.619 60.290 18.010 1.00 46.05 236 LEU A C 1
ATOM 1604 O O . LEU A 1 236 ? 35.712 60.130 18.554 1.00 44.34 236 LEU A O 1
ATOM 1609 N N . ASP A 1 237 ? 33.936 61.428 18.117 1.00 50.10 237 ASP A N 1
ATOM 1610 C CA . ASP A 1 237 ? 34.508 62.596 18.799 1.00 50.85 237 ASP A CA 1
ATOM 1611 C C . ASP A 1 237 ? 34.269 62.676 20.294 1.00 53.04 237 ASP A C 1
ATOM 1612 O O . ASP A 1 237 ? 34.853 63.537 20.965 1.00 53.86 237 ASP A O 1
ATOM 1617 N N . LYS A 1 238 ? 33.418 61.798 20.820 1.00 48.56 238 LYS A N 1
ATOM 1618 C CA . LYS A 1 238 ? 33.092 61.829 22.246 1.00 49.02 238 LYS A CA 1
ATOM 1619 C C . LYS A 1 238 ? 34.156 61.123 23.074 1.00 45.09 238 LYS A C 1
ATOM 1620 O O . LYS A 1 238 ? 34.849 60.230 22.564 1.00 46.31 238 LYS A O 1
ATOM 1626 N N . GLU A 1 239 ? 34.260 61.526 24.343 1.00 42.04 239 GLU A N 1
ATOM 1627 C CA . GLU A 1 239 ? 35.249 60.991 25.280 1.00 43.95 239 GLU A CA 1
ATOM 1628 C C . GLU A 1 239 ? 36.569 60.765 24.563 1.00 48.53 239 GLU A C 1
ATOM 1629 O O . GLU A 1 239 ? 37.042 61.665 23.862 1.00 46.68 239 GLU A O 1
ATOM 1635 N N . GLU A 1 240 ? 37.158 59.576 24.712 1.00 36.18 240 GLU A N 1
ATOM 1636 C CA . GLU A 1 240 ? 38.400 59.271 24.004 1.00 38.16 240 GLU A CA 1
ATOM 1637 C C . GLU A 1 240 ? 38.247 58.170 22.959 1.00 33.79 240 GLU A C 1
ATOM 1638 O O . GLU A 1 240 ? 39.194 57.444 22.684 1.00 35.27 240 GLU A O 1
ATOM 1644 N N . ASN A 1 241 ? 37.068 58.079 22.348 1.00 36.05 241 ASN A N 1
ATOM 1645 C CA . ASN A 1 241 ? 36.834 57.096 21.297 1.00 32.19 241 ASN A CA 1
ATOM 1646 C C . ASN A 1 241 ? 37.787 57.182 20.109 1.00 41.32 241 ASN A C 1
ATOM 1647 O O . ASN A 1 241 ? 38.157 56.159 19.534 1.00 36.65 241 ASN A O 1
ATOM 1652 N N . SER A 1 242 ? 38.189 58.390 19.724 1.00 43.56 242 SER A N 1
ATOM 1653 C CA . SER A 1 242 ? 39.052 58.522 18.550 1.00 37.96 242 SER A CA 1
ATOM 1654 C C . SER A 1 242 ? 40.485 58.126 18.883 1.00 34.82 242 SER A C 1
ATOM 1655 O O . SER A 1 242 ? 41.255 57.773 17.995 1.00 39.18 242 SER A O 1
ATOM 1658 N N . LYS A 1 243 ? 40.843 58.178 20.164 1.00 37.66 243 LYS A N 1
ATOM 1659 C CA . LYS A 1 243 ? 42.135 57.647 20.607 1.00 40.34 243 LYS A CA 1
ATOM 1660 C C . LYS A 1 243 ? 42.159 56.118 20.539 1.00 38.80 243 LYS A C 1
ATOM 1661 O O . LYS A 1 243 ? 43.184 55.520 20.220 1.00 36.04 243 LYS A O 1
ATOM 1667 N N . ILE A 1 244 ? 41.017 55.488 20.821 1.00 42.82 244 ILE A N 1
ATOM 1668 C CA . ILE A 1 244 ? 40.889 54.042 20.632 1.00 39.12 244 ILE A CA 1
ATOM 1669 C C . ILE A 1 244 ? 41.004 53.747 19.145 1.00 31.24 244 ILE A C 1
ATOM 1670 O O . ILE A 1 244 ? 41.694 52.821 18.728 1.00 34.38 244 ILE A O 1
ATOM 1675 N N . MET A 1 245 ? 40.311 54.559 18.348 1.00 34.75 245 MET A N 1
ATOM 1676 C CA . MET A 1 245 ? 40.387 54.459 16.900 1.00 36.48 245 MET A CA 1
ATOM 1677 C C . MET A 1 245 ? 41.845 54.602 16.441 1.00 35.04 245 MET A C 1
ATOM 1678 O O . MET A 1 245 ? 42.330 53.793 15.652 1.00 33.67 245 MET A O 1
ATOM 1683 N N . ASP A 1 246 ? 42.540 55.610 16.969 1.00 38.61 246 ASP A N 1
ATOM 1684 C CA . ASP A 1 246 ? 43.948 55.816 16.618 1.00 43.85 246 ASP A CA 1
ATOM 1685 C C . ASP A 1 246 ? 44.754 54.552 16.916 1.00 43.53 246 ASP A C 1
ATOM 1686 O O . ASP A 1 246 ? 45.584 54.133 16.098 1.00 41.39 246 ASP A O 1
ATOM 1691 N N . PHE A 1 247 ? 44.506 53.936 18.079 1.00 41.24 247 PHE A N 1
ATOM 1692 C CA . PHE A 1 247 ? 45.286 52.757 18.462 1.00 41.22 247 PHE A CA 1
ATOM 1693 C C . PHE A 1 247 ? 45.127 51.624 17.463 1.00 34.58 247 PHE A C 1
ATOM 1694 O O . PHE A 1 247 ? 46.108 50.987 17.073 1.00 38.61 247 PHE A O 1
ATOM 1702 N N . PHE A 1 248 ? 43.886 51.334 17.085 1.00 32.73 248 PHE A N 1
ATOM 1703 C CA . PHE A 1 248 ? 43.639 50.163 16.251 1.00 36.24 248 PHE A CA 1
ATOM 1704 C C . PHE A 1 248 ? 44.265 50.275 14.851 1.00 38.76 248 PHE A C 1
ATOM 1705 O O . PHE A 1 248 ? 44.827 49.300 14.337 1.00 39.23 248 PHE A O 1
ATOM 1713 N N . PHE A 1 249 ? 44.187 51.452 14.236 1.00 38.51 249 PHE A N 1
ATOM 1714 C CA . PHE A 1 249 ? 44.764 51.590 12.896 1.00 42.21 249 PHE A CA 1
ATOM 1715 C C . PHE A 1 249 ? 46.295 51.658 12.965 1.00 34.78 249 PHE A C 1
ATOM 1716 O O . PHE A 1 249 ? 46.976 51.114 12.093 1.00 38.86 249 PHE A O 1
ATOM 1724 N N . LYS A 1 250 ? 46.848 52.252 14.021 1.00 38.26 250 LYS A N 1
ATOM 1725 C CA . LYS A 1 250 ? 48.304 52.157 14.207 1.00 42.23 250 LYS A CA 1
ATOM 1726 C C . LYS A 1 250 ? 48.757 50.718 14.451 1.00 43.88 250 LYS A C 1
ATOM 1727 O O . LYS A 1 250 ? 49.840 50.331 14.027 1.00 39.37 250 LYS A O 1
ATOM 1733 N N . PHE A 1 251 ? 47.914 49.920 15.108 1.00 36.68 251 PHE A N 1
ATOM 1734 C CA . PHE A 1 251 ? 48.227 48.516 15.357 1.00 34.01 251 PHE A CA 1
ATOM 1735 C C . PHE A 1 251 ? 48.147 47.707 14.079 1.00 29.26 251 PHE A C 1
ATOM 1736 O O . PHE A 1 251 ? 48.895 46.745 13.890 1.00 33.62 251 PHE A O 1
ATOM 1744 N N . LEU A 1 252 ? 47.198 48.058 13.220 1.00 31.39 252 LEU A N 1
ATOM 1745 C CA . LEU A 1 252 ? 46.944 47.255 12.021 1.00 31.12 252 LEU A CA 1
ATOM 1746 C C . LEU A 1 252 ? 47.807 47.681 10.811 1.00 32.58 252 LEU A C 1
ATOM 1747 O O . LEU A 1 252 ? 47.950 46.911 9.855 1.00 35.12 252 LEU A O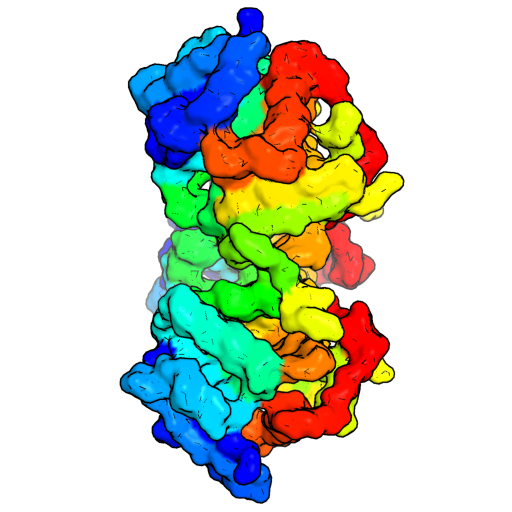 1
ATOM 1752 N N . GLU A 1 253 ? 48.397 48.873 10.865 1.00 35.10 253 GLU A N 1
ATOM 1753 C CA . GLU A 1 253 ? 49.124 49.421 9.695 1.00 39.91 253 GLU A CA 1
ATOM 1754 C C . GLU A 1 253 ? 50.411 48.647 9.394 1.00 45.30 253 GLU A C 1
ATOM 1755 O O . GLU A 1 253 ? 50.999 48.051 10.300 1.00 44.75 253 GLU A O 1
ATOM 1761 N N . PRO A 1 254 ? 50.855 48.646 8.112 1.00 50.30 254 PRO A N 1
ATOM 1762 C CA . PRO A 1 254 ? 52.071 47.912 7.734 1.00 52.70 254 PRO A CA 1
ATOM 1763 C C . PRO A 1 254 ? 53.266 48.249 8.622 1.00 47.53 254 PRO A C 1
ATOM 1764 O O . PRO A 1 254 ? 53.432 49.410 9.013 1.00 45.49 254 PRO A O 1
ATOM 1768 N N . HIS A 1 255 ? 54.026 47.219 8.987 1.00 49.04 255 HIS A N 1
ATOM 1769 C CA . HIS A 1 255 ? 55.208 47.358 9.835 1.00 56.62 255 HIS A CA 1
ATOM 1770 C C . HIS A 1 255 ? 54.919 48.227 11.049 1.00 54.95 255 HIS A C 1
ATOM 1771 O O . HIS A 1 255 ? 55.660 49.164 11.365 1.00 54.63 255 HIS A O 1
ATOM 1778 N N . SER A 1 256 ? 53.812 47.912 11.715 1.00 49.32 256 SER A N 1
ATOM 1779 C CA . SER A 1 256 ? 53.386 48.658 12.888 1.00 46.66 256 SER A CA 1
ATOM 1780 C C . SER A 1 256 ? 54.463 48.688 13.970 1.00 39.57 256 SER A C 1
ATOM 1781 O O . SER A 1 256 ? 55.147 47.699 14.205 1.00 39.64 256 SER A O 1
ATOM 1784 N N . LYS A 1 257 ? 54.602 49.837 14.614 1.00 38.22 257 LYS A N 1
ATOM 1785 C CA . LYS A 1 257 ? 55.492 49.993 15.756 1.00 49.37 257 LYS A CA 1
ATOM 1786 C C . LYS A 1 257 ? 54.816 49.552 17.072 1.00 56.41 257 LYS A C 1
ATOM 1787 O O . LYS A 1 257 ? 55.461 49.505 18.127 1.00 53.90 257 LYS A O 1
ATOM 1789 N N . ILE A 1 258 ? 53.517 49.258 17.014 1.00 49.01 258 ILE A N 1
ATOM 1790 C CA . ILE A 1 258 ? 52.760 48.913 18.222 1.00 47.32 258 ILE A CA 1
ATOM 1791 C C . ILE A 1 258 ? 53.109 47.508 18.705 1.00 41.17 258 ILE A C 1
ATOM 1792 O O . ILE A 1 258 ? 52.965 46.523 17.976 1.00 42.87 258 ILE A O 1
ATOM 1797 N N . GLN A 1 259 ? 53.590 47.419 19.935 1.00 44.84 259 GLN A N 1
ATOM 1798 C CA . GLN A 1 259 ? 53.773 46.126 20.567 1.00 44.99 259 GLN A CA 1
ATOM 1799 C C . GLN A 1 259 ? 52.863 46.015 21.798 1.00 45.23 259 GLN A C 1
ATOM 1800 O O . GLN A 1 259 ? 52.811 46.924 22.634 1.00 44.26 259 GLN A O 1
ATOM 1802 N N . LEU A 1 260 ? 52.129 44.910 21.901 1.00 49.14 260 LEU A N 1
ATOM 1803 C CA . LEU A 1 260 ? 51.257 44.713 23.054 1.00 46.34 260 LEU A CA 1
ATOM 1804 C C . LEU A 1 260 ? 52.083 44.493 24.312 1.00 44.46 260 LEU A C 1
ATOM 1805 O O . LEU A 1 260 ? 53.127 43.844 24.278 1.00 45.82 260 LEU A O 1
ATOM 1810 N N . ASN A 1 261 ? 51.620 45.046 25.424 1.00 41.35 261 ASN A N 1
ATOM 1811 C CA . ASN A 1 261 ? 52.263 44.756 26.686 1.00 43.80 261 ASN A CA 1
ATOM 1812 C C . ASN A 1 261 ? 52.132 43.259 26.968 1.00 44.83 261 ASN A C 1
ATOM 1813 O O . ASN A 1 261 ? 51.031 42.702 26.922 1.00 44.58 261 ASN A O 1
ATOM 1818 N N . ASP A 1 262 ? 53.261 42.603 27.234 1.00 42.09 262 ASP A N 1
ATOM 1819 C CA . ASP A 1 262 ? 53.283 41.151 27.349 1.00 45.66 262 ASP A CA 1
ATOM 1820 C C . ASP A 1 262 ? 52.656 40.645 28.650 1.00 47.00 262 ASP A C 1
ATOM 1821 O O . ASP A 1 262 ? 52.029 39.584 28.671 1.00 48.48 262 ASP A O 1
ATOM 1823 N N . ILE A 1 263 ? 52.817 41.401 29.733 1.00 45.81 263 ILE A N 1
ATOM 1824 C CA . ILE A 1 263 ? 52.188 41.034 30.999 1.00 43.27 263 ILE A CA 1
ATOM 1825 C C . ILE A 1 263 ? 50.671 41.084 30.865 1.00 45.30 263 ILE A C 1
ATOM 1826 O O . ILE A 1 263 ? 49.965 40.160 31.261 1.00 45.32 263 ILE A O 1
ATOM 1831 N N . ASP A 1 264 ? 50.176 42.169 30.284 1.00 44.85 264 ASP A N 1
ATOM 1832 C CA . ASP A 1 264 ? 48.740 42.338 30.110 1.00 45.31 264 ASP A CA 1
ATOM 1833 C C . ASP A 1 264 ? 48.181 41.288 29.155 1.00 48.11 264 ASP A C 1
ATOM 1834 O O . ASP A 1 264 ? 47.041 40.853 29.300 1.00 47.47 264 ASP A O 1
ATOM 1839 N N . ALA A 1 265 ? 48.986 40.877 28.182 1.00 43.25 265 ALA A N 1
ATOM 1840 C CA . ALA A 1 265 ? 48.530 39.901 27.205 1.00 44.08 265 ALA A CA 1
ATOM 1841 C C . ALA A 1 265 ? 48.418 38.517 27.812 1.00 55.48 265 ALA A C 1
ATOM 1842 O O . ALA A 1 265 ? 47.484 37.775 27.515 1.00 57.34 265 ALA A O 1
ATOM 1844 N N . GLU A 1 266 ? 49.366 38.162 28.667 1.00 56.38 266 GLU A N 1
ATOM 1845 C CA . GLU A 1 266 ? 49.378 36.807 29.197 1.00 63.23 266 GLU A CA 1
ATOM 1846 C C . GLU A 1 266 ? 48.413 36.672 30.356 1.00 57.12 266 GLU A C 1
ATOM 1847 O O . GLU A 1 266 ? 47.836 35.609 30.571 1.00 62.23 266 GLU A O 1
ATOM 1853 N N . GLU A 1 267 ? 48.260 37.755 31.106 1.00 59.00 267 GLU A N 1
ATOM 1854 C CA . GLU A 1 267 ? 47.351 37.788 32.240 1.00 55.27 267 GLU A CA 1
ATOM 1855 C C . GLU A 1 267 ? 46.433 39.013 32.200 1.00 60.10 267 GLU A C 1
ATOM 1856 O O . GLU A 1 267 ? 46.594 39.928 33.010 1.00 64.07 267 GLU A O 1
ATOM 1858 N N . PRO A 1 268 ? 45.490 39.050 31.233 1.00 63.17 268 PRO A N 1
ATOM 1859 C CA . PRO A 1 268 ? 44.544 40.175 31.120 1.00 67.77 268 PRO A CA 1
ATOM 1860 C C . PRO A 1 268 ? 43.476 40.140 32.220 1.00 67.25 268 PRO A C 1
ATOM 1861 O O . PRO A 1 268 ? 42.963 39.065 32.538 1.00 68.54 268 PRO A O 1
ATOM 1865 N N . ASP A 1 269 ? 43.138 41.310 32.761 1.00 66.45 269 ASP A N 1
ATOM 1866 C CA . ASP A 1 269 ? 42.186 41.448 33.865 1.00 65.66 269 ASP A CA 1
ATOM 1867 C C . ASP A 1 269 ? 40.730 41.412 33.342 1.00 63.36 269 ASP A C 1
ATOM 1868 O O . ASP A 1 269 ? 40.004 42.414 33.429 1.00 67.33 269 ASP A O 1
ATOM 1873 N N . VAL A 1 270 ? 40.292 40.268 32.816 1.00 63.78 270 VAL A N 1
ATOM 1874 C CA . VAL A 1 270 ? 38.968 40.189 32.191 1.00 58.86 270 VAL A CA 1
ATOM 1875 C C . VAL A 1 270 ? 38.290 38.835 32.418 1.00 63.85 270 VAL A C 1
ATOM 1876 O O . VAL A 1 270 ? 38.952 37.837 32.717 1.00 67.39 270 VAL A O 1
ATOM 1880 N N . GLU B 1 12 ? -2.635 48.215 54.514 1.00 55.48 12 GLU B N 1
ATOM 1881 C CA . GLU B 1 12 ? -1.312 48.766 54.776 1.00 57.20 12 GLU B CA 1
ATOM 1882 C C . GLU B 1 12 ? -0.354 48.557 53.588 1.00 55.25 12 GLU B C 1
ATOM 1883 O O . GLU B 1 12 ? 0.153 49.534 53.031 1.00 59.00 12 GLU B O 1
ATOM 1885 N N . VAL B 1 13 ? -0.128 47.307 53.175 1.00 52.64 13 VAL B N 1
ATOM 1886 C CA . VAL B 1 13 ? 0.766 47.023 52.031 1.00 49.85 13 VAL B CA 1
ATOM 1887 C C . VAL B 1 13 ? 0.020 46.486 50.814 1.00 42.83 13 VAL B C 1
ATOM 1888 O O . VAL B 1 13 ? -0.568 45.411 50.861 1.00 52.10 13 VAL B O 1
ATOM 1892 N N . ARG B 1 14 ? 0.029 47.258 49.733 1.00 37.42 14 ARG B N 1
ATOM 1893 C CA . ARG B 1 14 ? -0.702 46.899 48.520 1.00 42.20 14 ARG B CA 1
ATOM 1894 C C . ARG B 1 14 ? 0.179 46.220 47.474 1.00 39.58 14 ARG B C 1
ATOM 1895 O O . ARG B 1 14 ? 1.238 46.726 47.094 1.00 33.42 14 ARG B O 1
ATOM 1903 N N . ILE B 1 15 ? -0.294 45.071 47.006 1.00 36.30 15 ILE B N 1
ATOM 1904 C CA . ILE B 1 15 ? 0.452 44.247 46.065 1.00 40.25 15 ILE B CA 1
ATOM 1905 C C . ILE B 1 15 ? -0.365 44.091 44.798 1.00 39.16 15 ILE B C 1
ATOM 1906 O O . ILE B 1 15 ? -1.548 43.776 44.850 1.00 40.67 15 ILE B O 1
ATOM 1911 N N . LEU B 1 16 ? 0.240 44.408 43.668 1.00 29.33 16 LEU B N 1
ATOM 1912 C CA . LEU B 1 16 ? -0.417 44.228 42.379 1.00 33.31 16 LEU B CA 1
ATOM 1913 C C . LEU B 1 16 ? 0.106 42.999 41.639 1.00 38.12 16 LEU B C 1
ATOM 1914 O O . LEU B 1 16 ? 1.315 42.865 41.411 1.00 38.34 16 LEU B O 1
ATOM 1919 N N . PHE B 1 17 ? -0.800 42.106 41.267 1.00 36.12 17 PHE B N 1
ATOM 1920 C CA . PHE B 1 17 ? -0.446 40.977 40.414 1.00 34.41 17 PHE B CA 1
ATOM 1921 C C . PHE B 1 17 ? -0.767 41.304 38.971 1.00 39.90 17 PHE B C 1
ATOM 1922 O O . PHE B 1 17 ? -1.920 41.549 38.624 1.00 37.34 17 PHE B O 1
ATOM 1930 N N . SER B 1 18 ? 0.256 41.328 38.128 1.00 34.27 18 SER B N 1
ATOM 1931 C CA . SER B 1 18 ? 0.068 41.744 36.751 1.00 35.05 18 SER B CA 1
ATOM 1932 C C . SER B 1 18 ? -0.598 40.656 35.899 1.00 45.11 18 SER B C 1
ATOM 1933 O O . SER B 1 18 ? -0.330 39.463 36.060 1.00 41.54 18 SER B O 1
ATOM 1936 N N . THR B 1 19 ? -1.466 41.094 34.990 1.00 45.64 19 THR B N 1
ATOM 1937 C CA . THR B 1 19 ? -2.074 40.241 33.969 1.00 42.48 19 THR B CA 1
ATOM 1938 C C . THR B 1 19 ? -1.847 40.885 32.601 1.00 38.27 19 THR B C 1
ATOM 1939 O O . THR B 1 19 ? -2.375 40.435 31.588 1.00 50.51 19 THR B O 1
ATOM 1943 N N . ALA B 1 20 ? -1.069 41.957 32.594 1.00 37.29 20 ALA B N 1
ATOM 1944 C CA . ALA B 1 20 ? -0.837 42.771 31.401 1.00 41.17 20 ALA B CA 1
ATOM 1945 C C . ALA B 1 20 ? 0.007 42.086 30.317 1.00 47.05 20 ALA B C 1
ATOM 1946 O O . ALA B 1 20 ? 0.024 42.525 29.166 1.00 49.65 20 ALA B O 1
ATOM 1948 N N . LYS B 1 21 ? 0.731 41.037 30.692 1.00 52.77 21 LYS B N 1
ATOM 1949 C CA . LYS B 1 21 ? 1.616 40.320 29.765 1.00 46.43 21 LYS B CA 1
ATOM 1950 C C . LYS B 1 21 ? 1.312 38.834 29.669 1.00 48.13 21 LYS B C 1
ATOM 1951 O O . LYS B 1 21 ? 2.205 38.030 29.413 1.00 48.93 21 LYS B O 1
ATOM 1957 N N . GLY B 1 22 ? 0.052 38.479 29.874 1.00 45.54 22 GLY B N 1
ATOM 1958 C CA . GLY B 1 22 ? -0.388 37.107 29.746 1.00 47.70 22 GLY B CA 1
ATOM 1959 C C . GLY B 1 22 ? 0.188 36.215 30.822 1.00 52.63 22 GLY B C 1
ATOM 1960 O O . GLY B 1 22 ? 0.370 35.022 30.603 1.00 58.25 22 GLY B O 1
ATOM 1961 N N . GLU B 1 23 ? 0.433 36.793 31.994 1.00 58.40 23 GLU B N 1
ATOM 1962 C CA . GLU B 1 23 ? 1.080 36.082 33.091 1.00 55.97 23 GLU B CA 1
ATOM 1963 C C . GLU B 1 23 ? 0.429 34.735 33.373 1.00 63.24 23 GLU B C 1
ATOM 1964 O O . GLU B 1 23 ? -0.781 34.654 33.598 1.00 62.41 23 GLU B O 1
ATOM 1970 N N . SER B 1 24 ? 1.261 33.689 33.367 1.00 66.93 24 SER B N 1
ATOM 1971 C CA . SER B 1 24 ? 0.811 32.313 33.557 1.00 64.16 24 SER B CA 1
ATOM 1972 C C . SER B 1 24 ? 0.372 32.053 34.994 1.00 66.53 24 SER B C 1
ATOM 1973 O O . SER B 1 24 ? -0.499 31.217 35.249 1.00 65.67 24 SER B O 1
ATOM 1976 N N . HIS B 1 25 ? 0.964 32.775 35.937 1.00 61.41 25 HIS B N 1
ATOM 1977 C CA . HIS B 1 25 ? 0.546 32.641 37.322 1.00 57.40 25 HIS B CA 1
ATOM 1978 C C . HIS B 1 25 ? 0.007 33.970 37.818 1.00 59.72 25 HIS B C 1
ATOM 1979 O O . HIS B 1 25 ? 0.730 34.965 37.922 1.00 59.52 25 HIS B O 1
ATOM 1986 N N . THR B 1 26 ? -1.285 33.969 38.106 1.00 63.61 26 THR B N 1
ATOM 1987 C CA . THR B 1 26 ? -2.008 35.160 38.520 1.00 64.04 26 THR B CA 1
ATOM 1988 C C . THR B 1 26 ? -2.987 34.788 39.610 1.00 67.26 26 THR B C 1
ATOM 1989 O O . THR B 1 26 ? -3.008 33.646 40.075 1.00 66.29 26 THR B O 1
ATOM 1993 N N . HIS B 1 27 ? -3.810 35.750 40.013 1.00 74.64 27 HIS B N 1
ATOM 1994 C CA . HIS B 1 27 ? -4.889 35.455 40.942 1.00 75.21 27 HIS B CA 1
ATOM 1995 C C . HIS B 1 27 ? -5.843 34.417 40.336 1.00 79.10 27 HIS B C 1
ATOM 1996 O O . HIS B 1 27 ? -6.281 33.478 41.022 1.00 68.77 27 HIS B O 1
ATOM 2003 N N . LYS B 1 28 ? -6.127 34.576 39.041 1.00 75.99 28 LYS B N 1
ATOM 2004 C CA . LYS B 1 28 ? -7.032 33.681 38.323 1.00 78.25 28 LYS B CA 1
ATOM 2005 C C . LYS B 1 28 ? -6.507 32.240 38.334 1.00 83.38 28 LYS B C 1
ATOM 2006 O O . LYS B 1 28 ? -7.216 31.319 38.759 1.00 85.76 28 LYS B O 1
ATOM 2008 N N . ALA B 1 29 ? -5.264 32.047 37.894 1.00 78.55 29 ALA B N 1
ATOM 2009 C CA . ALA B 1 29 ? -4.692 30.702 37.826 1.00 76.39 29 ALA B CA 1
ATOM 2010 C C . ALA B 1 29 ? -3.248 30.654 38.325 1.00 73.44 29 ALA B C 1
ATOM 2011 O O . ALA B 1 29 ? -2.348 31.222 37.708 1.00 70.05 29 ALA B O 1
ATOM 2013 N N . GLY B 1 30 ? -3.038 29.943 39.433 1.00 79.10 30 GLY B N 1
ATOM 2014 C CA . GLY B 1 30 ? -1.704 29.705 39.959 1.00 65.07 30 GLY B CA 1
ATOM 2015 C C . GLY B 1 30 ? -1.342 30.282 41.321 1.00 63.71 30 GLY B C 1
ATOM 2016 O O . GLY B 1 30 ? -0.715 29.600 42.124 1.00 66.52 30 GLY B O 1
ATOM 2017 N N . PHE B 1 31 ? -1.722 31.517 41.617 1.00 64.67 31 PHE B N 1
ATOM 2018 C CA . PHE B 1 31 ? -1.238 32.109 42.859 1.00 57.80 31 PHE B CA 1
ATOM 2019 C C . PHE B 1 31 ? -2.318 32.297 43.930 1.00 63.47 31 PHE B C 1
ATOM 2020 O O . PHE B 1 31 ? -2.182 33.144 44.814 1.00 61.03 31 PHE B O 1
ATOM 2028 N N . LYS B 1 32 ? -3.353 31.459 43.881 1.00 62.52 32 LYS B N 1
ATOM 2029 C CA . LYS B 1 32 ? -4.462 31.543 44.824 1.00 58.86 32 LYS B CA 1
ATOM 2030 C C . LYS B 1 32 ? -3.997 31.384 46.279 1.00 65.84 32 LYS B C 1
ATOM 2031 O O . LYS B 1 32 ? -4.244 32.267 47.102 1.00 65.89 32 LYS B O 1
ATOM 2033 N N . GLN B 1 33 ? -3.321 30.278 46.598 1.00 58.21 33 GLN B N 1
ATOM 2034 C CA . GLN B 1 33 ? -2.808 30.072 47.957 1.00 53.91 33 GLN B CA 1
ATOM 2035 C C . GLN B 1 33 ? -1.822 31.152 48.347 1.00 53.83 33 GLN B C 1
ATOM 2036 O O . GLN B 1 33 ? -1.721 31.528 49.523 1.00 55.92 33 GLN B O 1
ATOM 2042 N N . LEU B 1 34 ? -1.053 31.607 47.364 1.00 54.63 34 LEU B N 1
ATOM 2043 C CA . LEU B 1 34 ? -0.146 32.714 47.590 1.00 54.28 34 LEU B CA 1
ATOM 2044 C C . LEU B 1 34 ? -0.973 33.956 47.876 1.00 47.19 34 LEU B C 1
ATOM 2045 O O . LEU B 1 34 ? -0.796 34.583 48.918 1.00 41.59 34 LEU B O 1
ATOM 2050 N N . PHE B 1 35 ? -1.887 34.263 46.951 1.00 43.76 35 PHE B N 1
ATOM 2051 C CA . PHE B 1 35 ? -2.805 35.415 47.056 1.00 67.08 35 PHE B CA 1
ATOM 2052 C C . PHE B 1 35 ? -3.486 35.433 48.423 1.00 64.13 35 PHE B C 1
ATOM 2053 O O . PHE B 1 35 ? -3.571 36.487 49.066 1.00 63.57 35 PHE B O 1
ATOM 2061 N N . ARG B 1 36 ? -3.949 34.253 48.856 1.00 60.92 36 ARG B N 1
ATOM 2062 C CA . ARG B 1 36 ? -4.640 34.076 50.135 1.00 63.38 36 ARG B CA 1
ATOM 2063 C C . ARG B 1 36 ? -3.719 34.276 51.332 1.00 68.22 36 ARG B C 1
ATOM 2064 O O . ARG B 1 36 ? -4.108 34.913 52.312 1.00 70.84 36 ARG B O 1
ATOM 2066 N N . ARG B 1 37 ? -2.510 33.725 51.272 1.00 60.23 37 ARG B N 1
ATOM 2067 C CA . ARG B 1 37 ? -1.594 33.861 52.404 1.00 57.48 37 ARG B CA 1
ATOM 2068 C C . ARG B 1 37 ? -1.073 35.291 52.468 1.00 59.36 37 ARG B C 1
ATOM 2069 O O . ARG B 1 37 ? -0.561 35.737 53.499 1.00 57.27 37 ARG B O 1
ATOM 2077 N N . LEU B 1 38 ? -1.183 36.000 51.347 1.00 62.89 38 LEU B N 1
ATOM 2078 C CA . LEU B 1 38 ? -0.754 37.396 51.295 1.00 68.03 38 LEU B CA 1
ATOM 2079 C C . LEU B 1 38 ? -1.855 38.309 51.815 1.00 68.03 38 LEU B C 1
ATOM 2080 O O . LEU B 1 38 ? -1.582 39.392 52.327 1.00 68.13 38 LEU B O 1
ATOM 2085 N N . ARG B 1 39 ? -3.099 37.853 51.674 1.00 73.73 39 ARG B N 1
ATOM 2086 C CA . ARG B 1 39 ? -4.267 38.576 52.172 1.00 73.26 39 ARG B CA 1
ATOM 2087 C C . ARG B 1 39 ? -4.192 38.758 53.689 1.00 72.94 39 ARG B C 1
ATOM 2088 O O . ARG B 1 39 ? -4.746 39.713 54.240 1.00 72.09 39 ARG B O 1
ATOM 2090 N N . SER B 1 40 ? -3.496 37.836 54.351 1.00 70.23 40 SER B N 1
ATOM 2091 C CA . SER B 1 40 ? -3.320 37.875 55.800 1.00 75.83 40 SER B CA 1
ATOM 2092 C C . SER B 1 40 ? -2.611 39.135 56.317 1.00 75.37 40 SER B C 1
ATOM 2093 O O . SER B 1 40 ? -2.915 39.617 57.406 1.00 84.30 40 SER B O 1
ATOM 2095 N N . THR B 1 41 ? -1.691 39.686 55.536 1.00 68.63 41 THR B N 1
ATOM 2096 C CA . THR B 1 41 ? -0.891 40.810 56.018 1.00 69.23 41 THR B CA 1
ATOM 2097 C C . THR B 1 41 ? -0.820 41.931 54.988 1.00 69.74 41 THR B C 1
ATOM 2098 O O . THR B 1 41 ? -0.356 43.035 55.282 1.00 77.83 41 THR B O 1
ATOM 2102 N N . TYR B 1 42 ? -1.305 41.644 53.784 1.00 71.07 42 TYR B N 1
ATOM 2103 C CA . TYR B 1 42 ? -1.220 42.585 52.680 1.00 58.83 42 TYR B CA 1
ATOM 2104 C C . TYR B 1 42 ? -2.575 42.736 51.999 1.00 54.23 42 TYR B C 1
ATOM 2105 O O . TYR B 1 42 ? -3.519 42.007 52.292 1.00 60.75 42 TYR B O 1
ATOM 2114 N N . ARG B 1 43 ? -2.654 43.676 51.067 1.00 55.52 43 ARG B N 1
ATOM 2115 C CA . ARG B 1 43 ? -3.861 43.897 50.283 1.00 50.26 43 ARG B CA 1
ATOM 2116 C C . ARG B 1 43 ? -3.567 43.698 48.784 1.00 59.77 43 ARG B C 1
ATOM 2117 O O . ARG B 1 43 ? -3.203 44.648 48.074 1.00 47.65 43 ARG B O 1
ATOM 2125 N N . PRO B 1 44 ? -3.727 42.452 48.299 1.00 58.63 44 PRO B N 1
ATOM 2126 C CA . PRO B 1 44 ? -3.456 42.111 46.895 1.00 56.45 44 PRO B CA 1
ATOM 2127 C C . PRO B 1 44 ? -4.566 42.522 45.925 1.00 56.60 44 PRO B C 1
ATOM 2128 O O . PRO B 1 44 ? -5.731 42.560 46.303 1.00 63.12 44 PRO B O 1
ATOM 2132 N N . ASP B 1 45 ? -4.174 42.871 44.701 1.00 50.01 45 ASP B N 1
ATOM 2133 C CA . ASP B 1 45 ? -5.087 43.262 43.626 1.00 42.03 45 ASP B CA 1
ATOM 2134 C C . ASP B 1 45 ? -4.436 42.894 42.271 1.00 44.87 45 ASP B C 1
ATOM 2135 O O . ASP B 1 45 ? -3.268 42.509 42.245 1.00 47.48 45 ASP B O 1
ATOM 2140 N N . LYS B 1 46 ? -5.146 43.027 41.150 1.00 40.91 46 LYS B N 1
ATOM 2141 C CA . LYS B 1 46 ? -4.506 42.812 39.850 1.00 45.45 46 LYS B CA 1
ATOM 2142 C C . LYS B 1 46 ? -4.349 44.109 39.064 1.00 49.03 46 LYS B C 1
ATOM 2143 O O . LYS B 1 46 ? -4.974 45.131 39.377 1.00 43.58 46 LYS B O 1
ATOM 2149 N N . VAL B 1 47 ? -3.481 44.068 38.060 1.00 39.56 47 VAL B N 1
ATOM 2150 C CA . VAL B 1 47 ? -3.364 45.158 37.108 1.00 38.18 47 VAL B CA 1
ATOM 2151 C C . VAL B 1 47 ? -3.326 44.561 35.696 1.00 48.76 47 VAL B C 1
ATOM 2152 O O . VAL B 1 47 ? -2.489 43.702 35.384 1.00 46.27 47 VAL B O 1
ATOM 2156 N N . ASP B 1 48 ? -4.255 44.996 34.847 1.00 42.66 48 ASP B N 1
ATOM 2157 C CA . ASP B 1 48 ? -4.376 44.421 33.509 1.00 45.86 48 ASP B CA 1
ATOM 2158 C C . ASP B 1 48 ? -3.734 45.329 32.469 1.00 43.80 48 ASP B C 1
ATOM 2159 O O . ASP B 1 48 ? -3.143 46.352 32.810 1.00 43.82 48 ASP B O 1
ATOM 2164 N N . LYS B 1 49 ? -3.858 44.941 31.203 1.00 45.54 49 LYS B N 1
ATOM 2165 C CA . LYS B 1 49 ? -3.146 45.604 30.120 1.00 47.13 49 LYS B CA 1
ATOM 2166 C C . LYS B 1 49 ? -3.502 47.085 30.028 1.00 49.71 49 LYS B C 1
ATOM 2167 O O . LYS B 1 49 ? -2.615 47.932 29.903 1.00 52.84 49 LYS B O 1
ATOM 2173 N N . ASP B 1 50 ? -4.789 47.407 30.134 1.00 58.19 50 ASP B N 1
ATOM 2174 C CA . ASP B 1 50 ? -5.237 48.801 30.048 1.00 53.66 50 ASP B CA 1
ATOM 2175 C C . ASP B 1 50 ? -4.738 49.657 31.201 1.00 51.90 50 ASP B C 1
ATOM 2176 O O . ASP B 1 50 ? -4.513 50.853 31.042 1.00 52.86 50 ASP B O 1
ATOM 2181 N N . ASP B 1 51 ? -4.576 49.050 32.367 1.00 48.89 51 ASP B N 1
ATOM 2182 C CA . ASP B 1 51 ? -4.192 49.810 33.545 1.00 46.44 51 ASP B CA 1
ATOM 2183 C C . ASP B 1 51 ? -2.698 49.715 33.874 1.00 48.32 51 ASP B C 1
ATOM 2184 O O . ASP B 1 51 ? -2.247 50.245 34.882 1.00 39.81 51 ASP B O 1
ATOM 2189 N N . PHE B 1 52 ? -1.923 49.085 32.992 1.00 53.55 52 PHE B N 1
ATOM 2190 C CA . PHE B 1 52 ? -0.491 48.861 33.228 1.00 41.07 52 PHE B CA 1
ATOM 2191 C C . PHE B 1 52 ? 0.292 50.149 32.968 1.00 46.74 52 PHE B C 1
ATOM 2192 O O . PHE B 1 52 ? 0.998 50.277 31.969 1.00 45.68 52 PHE B O 1
ATOM 2200 N N . THR B 1 53 ? 0.139 51.113 33.871 1.00 43.63 53 THR B N 1
ATOM 2201 C CA . THR B 1 53 ? 0.763 52.418 33.731 1.00 40.28 53 THR B CA 1
ATOM 2202 C C . THR B 1 53 ? 1.485 52.780 35.010 1.00 38.23 53 THR B C 1
ATOM 2203 O O . THR B 1 53 ? 1.215 52.199 36.064 1.00 38.41 53 THR B O 1
ATOM 2207 N N . LEU B 1 54 ? 2.371 53.766 34.927 1.00 35.39 54 LEU B N 1
ATOM 2208 C CA . LEU B 1 54 ? 3.086 54.235 36.104 1.00 38.34 54 LEU B CA 1
ATOM 2209 C C . LEU B 1 54 ? 2.098 54.770 37.178 1.00 44.98 54 LEU B C 1
ATOM 2210 O O . LEU B 1 54 ? 2.325 54.588 38.380 1.00 40.67 54 LEU B O 1
ATOM 2215 N N . ASP B 1 55 ? 0.991 55.389 36.759 1.00 42.93 55 ASP B N 1
ATOM 2216 C CA . ASP B 1 55 ? 0.006 55.890 37.738 1.00 46.99 55 ASP B CA 1
ATOM 2217 C C . ASP B 1 55 ? -0.610 54.748 38.543 1.00 41.79 55 ASP B C 1
ATOM 2218 O O . ASP B 1 55 ? -0.728 54.831 39.770 1.00 43.56 55 ASP B O 1
ATOM 2223 N N . THR B 1 56 ? -0.973 53.666 37.864 1.00 43.00 56 THR B N 1
ATOM 2224 C CA . THR B 1 56 ? -1.481 52.499 38.571 1.00 37.57 56 THR B CA 1
ATOM 2225 C C . THR B 1 56 ? -0.455 51.898 39.526 1.00 40.28 56 THR B C 1
ATOM 2226 O O . THR B 1 56 ? -0.788 51.607 40.669 1.00 37.67 56 THR B O 1
ATOM 2230 N N . LEU B 1 57 ? 0.787 51.726 39.067 1.00 35.64 57 LEU B N 1
ATOM 2231 C CA . LEU B 1 57 ? 1.822 51.087 39.886 1.00 34.97 57 LEU B CA 1
ATOM 2232 C C . LEU B 1 57 ? 2.160 51.869 41.146 1.00 34.90 57 LEU B C 1
ATOM 2233 O O . LEU B 1 57 ? 2.311 51.283 42.224 1.00 35.24 57 LEU B O 1
ATOM 2238 N N . ARG B 1 58 ? 2.265 53.192 41.025 1.00 36.57 58 ARG B N 1
ATOM 2239 C CA A ARG B 1 58 ? 2.568 54.070 42.156 0.44 40.34 58 ARG B CA 1
ATOM 2240 C CA B ARG B 1 58 ? 2.618 53.996 42.191 0.56 40.32 58 ARG B CA 1
ATOM 2241 C C . ARG B 1 58 ? 1.491 54.016 43.234 1.00 40.67 58 ARG B C 1
ATOM 2242 O O . ARG B 1 58 ? 1.704 54.433 44.374 1.00 39.85 58 ARG B O 1
ATOM 2257 N N . SER B 1 59 ? 0.316 53.512 42.882 1.00 36.36 59 SER B N 1
ATOM 2258 C CA . SER B 1 59 ? -0.729 53.469 43.893 1.00 39.16 59 SER B CA 1
ATOM 2259 C C . SER B 1 59 ? -0.459 52.298 44.833 1.00 38.95 59 SER B C 1
ATOM 2260 O O . SER B 1 59 ? -1.029 52.223 45.916 1.00 41.72 59 SER B O 1
ATOM 2263 N N . ALA B 1 60 ? 0.426 51.391 44.411 1.00 34.56 60 ALA B N 1
ATOM 2264 C CA . ALA B 1 60 ? 0.767 50.187 45.174 1.00 36.80 60 ALA B CA 1
ATOM 2265 C C . ALA B 1 60 ? 2.227 50.150 45.628 1.00 38.04 60 ALA B C 1
ATOM 2266 O O . ALA B 1 60 ? 3.027 50.996 45.236 1.00 38.81 60 ALA B O 1
ATOM 2268 N N . HIS B 1 61 ? 2.567 49.158 46.447 1.00 33.36 61 HIS B N 1
ATOM 2269 C CA . HIS B 1 61 ? 3.929 49.027 46.974 1.00 39.24 61 HIS B CA 1
ATOM 2270 C C . HIS B 1 61 ? 4.782 47.939 46.288 1.00 35.24 61 HIS B C 1
ATOM 2271 O O . HIS B 1 61 ? 6.000 48.083 46.150 1.00 32.60 61 HIS B O 1
ATOM 2278 N N . ILE B 1 62 ? 4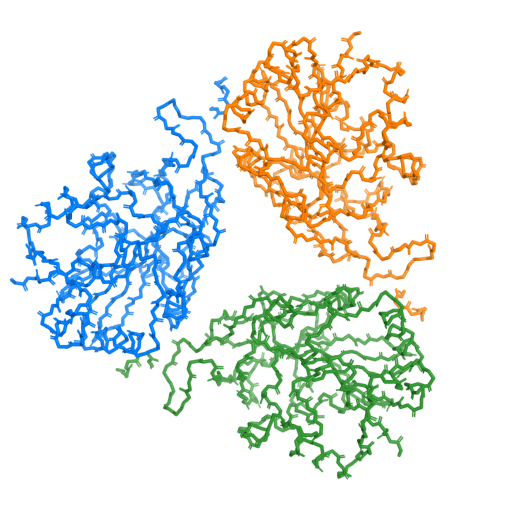.132 46.852 45.883 1.00 35.84 62 ILE B N 1
ATOM 2279 C CA . ILE B 1 62 ? 4.819 45.695 45.306 1.00 33.95 62 ILE B CA 1
ATOM 2280 C C . ILE B 1 62 ? 4.108 45.269 44.042 1.00 35.52 62 ILE B C 1
ATOM 2281 O O . ILE B 1 62 ? 2.896 45.041 44.057 1.00 34.88 62 ILE B O 1
ATOM 2286 N N . LEU B 1 63 ? 4.847 45.193 42.943 1.00 30.11 63 LEU B N 1
ATOM 2287 C CA . LEU B 1 63 ? 4.327 44.628 41.705 1.00 30.24 63 LEU B CA 1
ATOM 2288 C C . LEU B 1 63 ? 4.850 43.196 41.552 1.00 33.95 63 LEU B C 1
ATOM 2289 O O . LEU B 1 63 ? 6.046 42.951 41.712 1.00 32.38 63 LEU B O 1
ATOM 2294 N N . VAL B 1 64 ? 3.969 42.257 41.230 1.00 33.46 64 VAL B N 1
ATOM 2295 C CA . VAL B 1 64 ? 4.398 40.882 40.984 1.00 30.45 64 VAL B CA 1
ATOM 2296 C C . VAL B 1 64 ? 4.181 40.559 39.522 1.00 34.78 64 VAL B C 1
ATOM 2297 O O . VAL B 1 64 ? 3.074 40.693 39.010 1.00 34.21 64 VAL B O 1
ATOM 2301 N N . LEU B 1 65 ? 5.238 40.129 38.837 1.00 34.81 65 LEU B N 1
ATOM 2302 C CA . LEU B 1 65 ? 5.089 39.694 37.454 1.00 33.02 65 LEU B CA 1
ATOM 2303 C C . LEU B 1 65 ? 5.274 38.191 37.449 1.00 37.21 65 LEU B C 1
ATOM 2304 O O . LEU B 1 65 ? 6.399 37.696 37.441 1.00 34.85 65 LEU B O 1
ATOM 2309 N N . GLY B 1 66 ? 4.157 37.477 37.525 1.00 37.70 66 GLY B N 1
ATOM 2310 C CA . GLY B 1 66 ? 4.154 36.027 37.650 1.00 38.80 66 GLY B CA 1
ATOM 2311 C C . GLY B 1 66 ? 4.193 35.304 36.317 1.00 44.43 66 GLY B C 1
ATOM 2312 O O . GLY B 1 66 ? 3.169 34.806 35.856 1.00 45.51 66 GLY B O 1
ATOM 2313 N N . GLY B 1 67 ? 5.366 35.269 35.686 1.00 41.41 67 GLY B N 1
ATOM 2314 C CA . GLY B 1 67 ? 5.550 34.562 34.430 1.00 37.91 67 GLY B CA 1
ATOM 2315 C C . GLY B 1 67 ? 5.023 35.250 33.187 1.00 37.29 67 GLY B C 1
ATOM 2316 O O . GLY B 1 67 ? 4.121 34.731 32.539 1.00 42.44 67 GLY B O 1
ATOM 2317 N N . PRO B 1 68 ? 5.573 36.431 32.855 1.00 34.73 68 PRO B N 1
ATOM 2318 C CA . PRO B 1 68 ? 5.161 37.176 31.666 1.00 37.16 68 PRO B CA 1
ATOM 2319 C C . PRO B 1 68 ? 5.461 36.403 30.385 1.00 46.91 68 PRO B C 1
ATOM 2320 O O . PRO B 1 68 ? 6.525 35.768 30.284 1.00 39.33 68 PRO B O 1
ATOM 2324 N N . LYS B 1 69 ? 4.539 36.484 29.426 1.00 42.03 69 LYS B N 1
ATOM 2325 C CA . LYS B 1 69 ? 4.580 35.677 28.211 1.00 44.69 69 LYS B CA 1
ATOM 2326 C C . LYS B 1 69 ? 4.524 36.554 26.982 1.00 44.26 69 LYS B C 1
ATOM 2327 O O . LYS B 1 69 ? 4.252 36.078 25.885 1.00 50.37 69 LYS B O 1
ATOM 2333 N N . GLU B 1 70 ? 4.752 37.845 27.174 1.00 41.00 70 GLU B N 1
ATOM 2334 C CA . GLU B 1 70 ? 4.710 38.804 26.085 1.00 42.62 70 GLU B CA 1
ATOM 2335 C C . GLU B 1 70 ? 5.751 39.863 26.319 1.00 40.15 70 GLU B C 1
ATOM 2336 O O . GLU B 1 70 ? 6.219 40.043 27.443 1.00 44.42 70 GLU B O 1
ATOM 2342 N N . LYS B 1 71 ? 6.097 40.57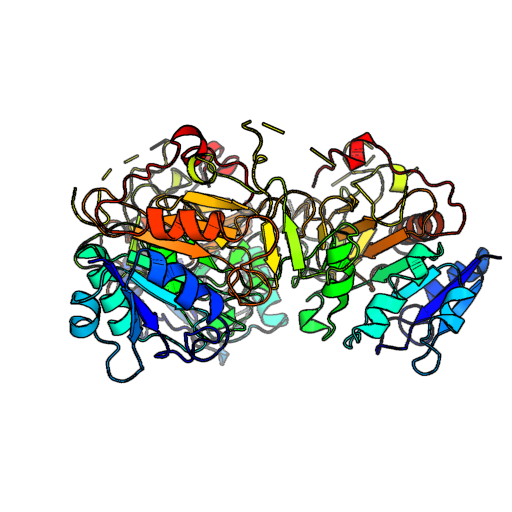8 25.261 1.00 41.55 71 LYS B N 1
ATOM 2343 C CA . LYS B 1 71 ? 7.192 41.531 25.307 1.00 41.80 71 LYS B CA 1
ATOM 2344 C C . LYS B 1 71 ? 6.787 42.842 25.963 1.00 43.64 71 LYS B C 1
ATOM 2345 O O . LYS B 1 71 ? 5.634 43.258 25.881 1.00 44.02 71 LYS B O 1
ATOM 2351 N N . PHE B 1 72 ? 7.751 43.485 26.609 1.00 40.89 72 PHE B N 1
ATOM 2352 C CA . PHE B 1 72 ? 7.582 44.816 27.170 1.00 42.92 72 PHE B CA 1
ATOM 2353 C C . PHE B 1 72 ? 8.050 45.858 26.153 1.00 47.33 72 PHE B C 1
ATOM 2354 O O . PHE B 1 72 ? 9.057 45.645 25.467 1.00 44.13 72 PHE B O 1
ATOM 2362 N N . THR B 1 73 ? 7.337 46.978 26.048 1.00 41.05 73 THR B N 1
ATOM 2363 C CA . THR B 1 73 ? 7.795 48.062 25.190 1.00 47.04 73 THR B CA 1
ATOM 2364 C C . THR B 1 73 ? 8.875 48.829 25.924 1.00 44.28 73 THR B C 1
ATOM 2365 O O . THR B 1 73 ? 8.990 48.720 27.147 1.00 42.83 73 THR B O 1
ATOM 2369 N N . ALA B 1 74 ? 9.659 49.610 25.193 1.00 37.35 74 ALA B N 1
ATOM 2370 C CA . ALA B 1 74 ? 10.674 50.449 25.826 1.00 48.36 74 ALA B CA 1
ATOM 2371 C C . ALA B 1 74 ? 10.088 51.427 26.879 1.00 43.80 74 ALA B C 1
ATOM 2372 O O . ALA B 1 74 ? 10.675 51.602 27.951 1.00 43.85 74 ALA B O 1
ATOM 2374 N N . PRO B 1 75 ? 8.931 52.058 26.592 1.00 48.00 75 PRO B N 1
ATOM 2375 C CA . PRO B 1 75 ? 8.352 52.866 27.676 1.00 47.19 75 PRO B CA 1
ATOM 2376 C C . PRO B 1 75 ? 7.900 52.037 28.898 1.00 39.88 75 PRO B C 1
ATOM 2377 O O . PRO B 1 75 ? 8.002 52.522 30.025 1.00 43.22 75 PRO B O 1
ATOM 2381 N N . GLU B 1 76 ? 7.419 50.817 28.691 1.00 36.30 76 GLU B N 1
ATOM 2382 C CA . GLU B 1 76 ? 7.084 49.962 29.833 1.00 37.48 76 GLU B CA 1
ATOM 2383 C C . GLU B 1 76 ? 8.316 49.657 30.691 1.00 39.71 76 GLU B C 1
ATOM 2384 O O . GLU B 1 76 ? 8.243 49.609 31.926 1.00 31.76 76 GLU B O 1
ATOM 2390 N N . VAL B 1 77 ? 9.458 49.475 30.040 1.00 36.00 77 VAL B N 1
ATOM 2391 C CA . VAL B 1 77 ? 10.683 49.189 30.775 1.00 36.09 77 VAL B CA 1
ATOM 2392 C C . VAL B 1 77 ? 11.097 50.412 31.570 1.00 34.50 77 VAL B C 1
ATOM 2393 O O . VAL B 1 77 ? 11.482 50.310 32.736 1.00 37.15 77 VAL B O 1
ATOM 2397 N N . ASP B 1 78 ? 11.032 51.574 30.935 1.00 37.13 78 ASP B N 1
ATOM 2398 C CA . ASP B 1 78 ? 11.269 52.820 31.650 1.00 39.04 78 ASP B CA 1
ATOM 2399 C C . ASP B 1 78 ? 10.311 52.993 32.853 1.00 34.67 78 ASP B C 1
ATOM 2400 O O . ASP B 1 78 ? 10.707 53.440 33.931 1.00 36.42 78 ASP B O 1
ATOM 2405 N N . MET B 1 79 ? 9.053 52.632 32.657 1.00 36.04 79 MET B N 1
ATOM 2406 C CA . MET B 1 79 ? 8.044 52.722 33.723 1.00 35.76 79 MET B CA 1
ATOM 2407 C C . MET B 1 79 ? 8.437 51.870 34.933 1.00 36.64 79 MET B C 1
ATOM 2408 O O . MET B 1 79 ? 8.280 52.290 36.084 1.00 35.15 79 MET B O 1
ATOM 2413 N N . LEU B 1 80 ? 8.926 50.657 34.672 1.00 36.47 80 LEU B N 1
ATOM 2414 C CA . LEU B 1 80 ? 9.292 49.771 35.770 1.00 31.55 80 LEU B CA 1
ATOM 2415 C C . LEU B 1 80 ? 10.446 50.362 36.553 1.00 31.68 80 LEU B C 1
ATOM 2416 O O . LEU B 1 80 ? 10.465 50.268 37.773 1.00 27.05 80 LEU B O 1
ATOM 2421 N N . LYS B 1 81 ? 11.416 50.952 35.846 1.00 31.88 81 LYS B N 1
ATOM 2422 C CA . LYS B 1 81 ? 12.545 51.629 36.494 1.00 31.97 81 LYS B CA 1
ATOM 2423 C C . LYS B 1 81 ? 12.104 52.825 37.359 1.00 36.00 81 LYS B C 1
ATOM 2424 O O . LYS B 1 81 ? 12.600 53.003 38.475 1.00 31.07 81 LYS B O 1
ATOM 2430 N N . LYS B 1 82 ? 11.203 53.651 36.828 1.00 35.43 82 LYS B N 1
ATOM 2431 C CA . LYS B 1 82 ? 10.623 54.763 37.600 1.00 34.64 82 LYS B CA 1
ATOM 2432 C C . LYS B 1 82 ? 9.868 54.269 38.822 1.00 33.44 82 LYS B C 1
ATOM 2433 O O . LYS B 1 82 ? 9.966 54.863 39.897 1.00 35.06 82 LYS B O 1
ATOM 2439 N N . PHE B 1 83 ? 9.112 53.188 38.659 1.00 32.31 83 PHE B N 1
ATOM 2440 C CA . PHE B 1 83 ? 8.402 52.602 39.792 1.00 34.72 83 PHE B CA 1
ATOM 2441 C C . PHE B 1 83 ? 9.375 52.281 40.930 1.00 37.85 83 PHE B C 1
ATOM 2442 O O . PHE B 1 83 ? 9.134 52.647 42.084 1.00 34.33 83 PHE B O 1
ATOM 2450 N N . VAL B 1 84 ? 10.498 51.641 40.597 1.00 33.74 84 VAL B N 1
ATOM 2451 C CA . VAL B 1 84 ? 11.511 51.302 41.597 1.00 31.51 84 VAL B CA 1
ATOM 2452 C C . VAL B 1 84 ? 12.197 52.555 42.160 1.00 29.39 84 VAL B C 1
ATOM 2453 O O . VAL B 1 84 ? 12.456 52.647 43.364 1.00 30.93 84 VAL B O 1
ATOM 2457 N N . LYS B 1 85 ? 12.511 53.501 41.287 1.00 29.37 85 LYS B N 1
ATOM 2458 C CA . LYS B 1 85 ? 13.126 54.758 41.728 1.00 37.50 85 LYS B CA 1
ATOM 2459 C C . LYS B 1 85 ? 12.279 55.464 42.789 1.00 36.22 85 LYS B C 1
ATOM 2460 O O . LYS B 1 85 ? 12.792 55.983 43.791 1.00 36.42 85 LYS B O 1
ATOM 2466 N N . ASN B 1 86 ? 10.971 55.413 42.601 1.00 34.46 86 ASN B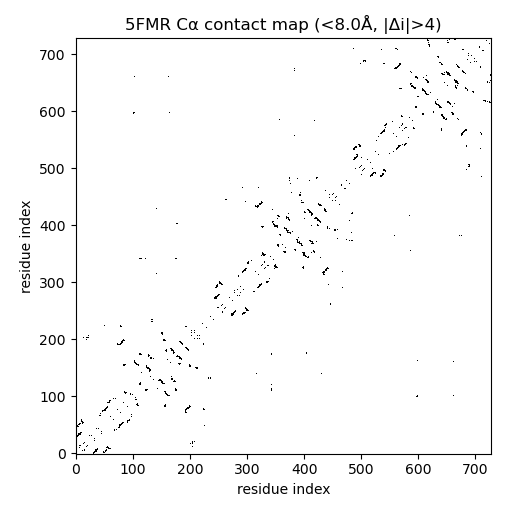 N 1
ATOM 2467 C CA . ASN B 1 86 ? 10.061 56.065 43.541 1.00 39.04 86 ASN B CA 1
ATOM 2468 C C . ASN B 1 86 ? 9.708 55.174 44.728 1.00 45.83 86 ASN B C 1
ATOM 2469 O O . ASN B 1 86 ? 8.815 55.496 45.510 1.00 44.08 86 ASN B O 1
ATOM 2474 N N . GLY B 1 87 ? 10.428 54.064 44.873 1.00 36.24 87 GLY B N 1
ATOM 2475 C CA . GLY B 1 87 ? 10.357 53.275 46.088 1.00 37.44 87 GLY B CA 1
ATOM 2476 C C . GLY B 1 87 ? 9.548 51.995 45.984 1.00 32.71 87 GLY B C 1
ATOM 2477 O O . GLY B 1 87 ? 9.411 51.276 46.960 1.00 35.95 87 GLY B O 1
ATOM 2478 N N . GLY B 1 88 ? 8.991 51.721 44.811 1.00 33.18 88 GLY B N 1
ATOM 2479 C CA . GLY B 1 88 ? 8.233 50.503 44.613 1.00 34.76 88 GLY B CA 1
ATOM 2480 C C . GLY B 1 88 ? 9.115 49.265 44.509 1.00 35.10 88 GLY B C 1
ATOM 2481 O O . GLY B 1 88 ? 10.293 49.343 44.140 1.00 33.07 88 GLY B O 1
ATOM 2482 N N . SER B 1 89 ? 8.546 48.118 44.860 1.00 36.72 89 SER B N 1
ATOM 2483 C CA . SER B 1 89 ? 9.272 46.859 44.762 1.00 35.48 89 SER B CA 1
ATOM 2484 C C . SER B 1 89 ? 8.686 45.968 43.694 1.00 31.97 89 SER B C 1
ATOM 2485 O O . SER B 1 89 ? 7.478 45.984 43.469 1.00 32.74 89 SER B O 1
ATOM 2488 N N . ILE B 1 90 ? 9.551 45.180 43.053 1.00 31.88 90 ILE B N 1
ATOM 2489 C CA . ILE B 1 90 ? 9.139 44.273 41.986 1.00 27.62 90 ILE B CA 1
ATOM 2490 C C . ILE B 1 90 ? 9.601 42.844 42.261 1.00 30.94 90 ILE B C 1
ATOM 2491 O O . ILE B 1 90 ? 10.755 42.613 42.606 1.00 27.23 90 ILE B O 1
ATOM 2496 N N . LEU B 1 91 ? 8.678 41.899 42.138 1.00 27.06 91 LEU B N 1
ATOM 2497 C CA . LEU B 1 91 ? 9.012 40.481 42.159 1.00 27.63 91 LEU B CA 1
ATOM 2498 C C . LEU B 1 91 ? 8.732 39.917 40.778 1.00 30.98 91 LEU B C 1
ATOM 2499 O O . LEU B 1 91 ? 7.588 39.925 40.314 1.00 31.21 91 LEU B O 1
ATOM 2504 N N . ILE B 1 92 ? 9.773 39.418 40.125 1.00 30.52 92 ILE B N 1
ATOM 2505 C CA . ILE B 1 92 ? 9.624 38.806 38.816 1.00 27.21 92 ILE B CA 1
ATOM 2506 C C . ILE B 1 92 ? 9.867 37.311 38.953 1.00 31.80 92 ILE B C 1
ATOM 2507 O O . ILE B 1 92 ? 10.863 36.873 39.529 1.00 28.67 92 ILE B O 1
ATOM 2512 N N . LEU B 1 93 ? 8.934 36.527 38.439 1.00 29.73 93 LEU B N 1
ATOM 2513 C CA . LEU B 1 93 ? 9.092 35.091 38.458 1.00 30.01 93 LEU B CA 1
ATOM 2514 C C . LEU B 1 93 ? 9.076 34.573 37.023 1.00 36.02 93 LEU B C 1
ATOM 2515 O O . LEU B 1 93 ? 8.205 34.901 36.208 1.00 32.28 93 LEU B O 1
ATOM 2520 N N . MET B 1 94 ? 10.079 33.776 36.702 1.00 28.21 94 MET B N 1
ATOM 2521 C CA . MET B 1 94 ? 10.167 33.244 35.364 1.00 27.52 94 MET B CA 1
ATOM 2522 C C . MET B 1 94 ? 10.062 31.732 35.471 1.00 33.08 94 MET B C 1
ATOM 2523 O O . MET B 1 94 ? 9.701 31.217 36.525 1.00 35.60 94 MET B O 1
ATOM 2528 N N . SER B 1 95 ? 10.351 31.018 34.394 1.00 31.35 95 SER B N 1
ATOM 2529 C CA . SER B 1 95 ? 10.232 29.561 34.424 1.00 30.73 95 SER B CA 1
ATOM 2530 C C . SER B 1 95 ? 11.220 28.941 33.430 1.00 28.29 95 SER B C 1
ATOM 2531 O O . SER B 1 95 ? 11.918 29.671 32.717 1.00 25.61 95 SER B O 1
ATOM 2534 N N . GLU B 1 96 ? 11.263 27.607 33.388 1.00 30.41 96 GLU B N 1
ATOM 2535 C CA . GLU B 1 96 ? 12.183 26.861 32.518 1.00 30.27 96 GLU B CA 1
ATOM 2536 C C . GLU B 1 96 ? 12.106 27.333 31.090 1.00 31.85 96 GLU B C 1
ATOM 2537 O O . GLU B 1 96 ? 11.020 27.611 30.573 1.00 36.46 96 GLU B O 1
ATOM 2543 N N . GLY B 1 97 ? 13.263 27.446 30.445 1.00 34.00 97 GLY B N 1
ATOM 2544 C CA . GLY B 1 97 ? 13.301 27.970 29.096 1.00 36.69 97 GLY B CA 1
ATOM 2545 C C . GLY B 1 97 ? 13.522 29.467 29.069 1.00 35.38 97 GLY B C 1
ATOM 2546 O O . GLY B 1 97 ? 13.768 30.035 28.013 1.00 34.34 97 GLY B O 1
ATOM 2547 N N . GLY B 1 98 ? 13.420 30.113 30.228 1.00 35.66 98 GLY B N 1
ATOM 2548 C CA . GLY B 1 98 ? 13.684 31.547 30.321 1.00 34.76 98 GLY B CA 1
ATOM 2549 C C . GLY B 1 98 ? 12.788 32.410 29.444 1.00 36.44 98 GLY B C 1
ATOM 2550 O O . GLY B 1 98 ? 11.651 32.046 29.150 1.00 34.88 98 GLY B O 1
ATOM 2551 N N . GLU B 1 99 ? 13.299 33.560 29.019 1.00 36.34 99 GLU B N 1
ATOM 2552 C CA . GLU B 1 99 ? 12.487 34.485 28.235 1.00 39.90 99 GLU B CA 1
ATOM 2553 C C . GLU B 1 99 ? 12.332 34.056 26.771 1.00 46.73 99 GLU B C 1
ATOM 2554 O O . GLU B 1 99 ? 11.402 34.496 26.095 1.00 44.27 99 GLU B O 1
ATOM 2560 N N . GLU B 1 100 ? 13.222 33.188 26.293 1.00 41.13 100 GLU B N 1
ATOM 2561 C CA . GLU B 1 100 ? 13.125 32.661 24.928 1.00 42.96 100 GLU B CA 1
ATOM 2562 C C . GLU B 1 100 ? 11.861 31.838 24.737 1.00 43.39 100 GLU B C 1
ATOM 2563 O O . GLU B 1 100 ? 11.090 32.076 23.806 1.00 45.04 100 GLU B O 1
ATOM 2565 N N . LYS B 1 101 ? 11.660 30.866 25.621 1.00 38.25 101 LYS B N 1
ATOM 2566 C CA . LYS B 1 101 ? 10.483 30.018 25.575 1.00 41.51 101 LYS B CA 1
ATOM 2567 C C . LYS B 1 101 ? 9.228 30.823 25.901 1.00 49.72 101 LYS B C 1
ATOM 2568 O O . LYS B 1 101 ? 8.184 30.608 25.299 1.00 46.90 101 LYS B O 1
ATOM 2574 N N . ALA B 1 102 ? 9.339 31.754 26.847 1.00 45.15 102 ALA B N 1
ATOM 2575 C CA . ALA B 1 102 ? 8.188 32.548 27.286 1.00 43.87 102 ALA B CA 1
ATOM 2576 C C . ALA B 1 102 ? 7.728 33.518 26.208 1.00 49.28 102 ALA B C 1
ATOM 2577 O O . ALA B 1 102 ? 6.546 33.834 26.122 1.00 49.30 102 ALA B O 1
ATOM 2579 N N . GLY B 1 103 ? 8.670 33.995 25.395 1.00 47.39 103 GLY B N 1
ATOM 2580 C CA . GLY B 1 103 ? 8.367 34.976 24.370 1.00 42.01 103 GLY B CA 1
ATOM 2581 C C . GLY B 1 103 ? 8.357 36.401 24.903 1.00 49.17 103 GLY B C 1
ATOM 2582 O O . GLY B 1 103 ? 7.652 37.266 24.377 1.00 45.22 103 GLY B O 1
ATOM 2583 N N . THR B 1 104 ? 9.137 36.664 25.947 1.00 42.91 104 THR B N 1
ATOM 2584 C CA . THR B 1 104 ? 9.215 38.024 26.467 1.00 42.70 104 THR B CA 1
ATOM 2585 C C . THR B 1 104 ? 10.647 38.549 26.366 1.00 44.83 104 THR B C 1
ATOM 2586 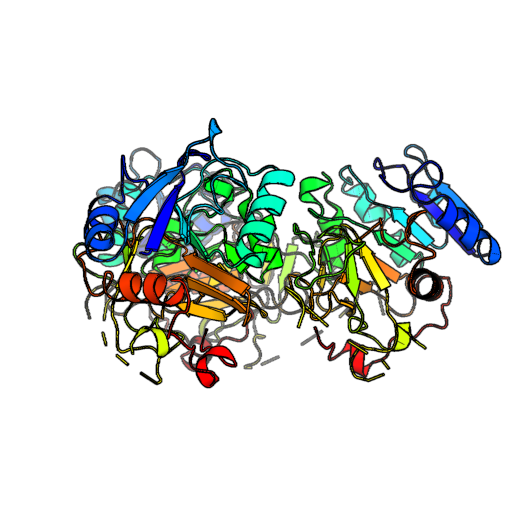O O . THR B 1 104 ? 11.540 37.844 25.894 1.00 44.84 104 THR B O 1
ATOM 2590 N N . ASN B 1 105 ? 10.861 39.781 26.816 1.00 40.99 105 ASN B N 1
ATOM 2591 C CA . ASN B 1 105 ? 12.155 40.444 26.719 1.00 39.10 105 ASN B CA 1
ATOM 2592 C C . ASN B 1 105 ? 12.519 41.147 28.023 1.00 35.08 105 ASN B C 1
ATOM 2593 O O . ASN B 1 105 ? 13.198 42.181 28.019 1.00 37.99 105 ASN B O 1
ATOM 2598 N N . ILE B 1 106 ? 12.085 40.565 29.137 1.00 38.26 106 ILE B N 1
ATOM 2599 C CA . ILE B 1 106 ? 12.255 41.170 30.456 1.00 35.53 106 ILE B CA 1
ATOM 2600 C C . ILE B 1 106 ? 13.740 41.316 30.844 1.00 34.84 106 ILE B C 1
ATOM 2601 O O . ILE B 1 106 ? 14.076 42.105 31.737 1.00 29.77 106 ILE B O 1
ATOM 2606 N N . ASN B 1 107 ? 14.638 40.581 30.179 1.00 30.72 107 ASN B N 1
ATOM 2607 C CA . ASN B 1 107 ? 16.062 40.690 30.511 1.00 29.04 107 ASN B CA 1
ATOM 2608 C C . ASN B 1 107 ? 16.643 42.074 30.202 1.00 26.26 107 ASN B C 1
ATOM 2609 O O . ASN B 1 107 ? 17.615 42.499 30.814 1.00 29.56 107 ASN B O 1
ATOM 2614 N N . TYR B 1 108 ? 16.050 42.794 29.270 1.00 29.64 108 TYR B N 1
ATOM 2615 C CA . TYR B 1 108 ? 16.515 44.158 29.011 1.00 32.81 108 TYR B CA 1
ATOM 2616 C C . TYR B 1 108 ? 16.307 45.065 30.235 1.00 31.70 108 TYR B C 1
ATOM 2617 O O . TYR B 1 108 ? 17.110 45.945 30.499 1.00 33.63 108 TYR B O 1
ATOM 2626 N N . PHE B 1 109 ? 15.235 44.834 30.992 1.00 30.28 109 PHE B N 1
ATOM 2627 C CA . PHE B 1 109 ? 15.090 45.483 32.277 1.00 29.24 109 PHE B CA 1
ATOM 2628 C C . PHE B 1 109 ? 16.055 44.899 33.312 1.00 29.78 109 PHE B C 1
ATOM 2629 O O . PHE B 1 109 ? 16.794 45.639 33.961 1.00 28.73 109 PHE B O 1
ATOM 2637 N N . LEU B 1 110 ? 16.047 43.573 33.475 1.00 25.11 110 LEU B N 1
ATOM 2638 C CA . LEU B 1 110 ? 16.830 42.948 34.543 1.00 26.74 110 LEU B CA 1
ATOM 2639 C C . LEU B 1 110 ? 18.327 43.206 34.445 1.00 25.62 110 LEU B C 1
ATOM 2640 O O . LEU B 1 110 ? 19.002 43.409 35.465 1.00 24.67 110 LEU B O 1
ATOM 2645 N N . GLU B 1 111 ? 18.854 43.185 33.227 1.00 25.38 111 GLU B N 1
ATOM 2646 C CA . GLU B 1 111 ? 20.297 43.295 33.060 1.00 26.01 111 GLU B CA 1
ATOM 2647 C C . GLU B 1 111 ? 20.808 44.663 33.473 1.00 27.38 111 GLU B C 1
ATOM 2648 O O . GLU B 1 111 ? 21.942 44.795 33.918 1.00 25.55 111 GLU B O 1
ATOM 2654 N N . GLN B 1 112 ? 19.938 45.665 33.417 1.00 27.52 112 GLN B N 1
ATOM 2655 C CA . GLN B 1 112 ? 20.295 46.996 33.888 1.00 27.47 112 GLN B CA 1
ATOM 2656 C C . GLN B 1 112 ? 20.499 47.014 35.391 1.00 31.37 112 GLN B C 1
ATOM 2657 O O . GLN B 1 112 ? 21.092 47.941 35.921 1.00 28.77 112 GLN B O 1
ATOM 2663 N N . PHE B 1 113 ? 20.024 45.968 36.074 1.00 29.65 113 PHE B N 1
ATOM 2664 C CA . PHE B 1 113 ? 20.243 45.823 37.506 1.00 28.29 113 PHE B CA 1
ATOM 2665 C C . PHE B 1 113 ? 21.144 44.617 37.850 1.00 30.63 113 PHE B C 1
ATOM 2666 O O . PHE B 1 113 ? 21.172 44.164 38.988 1.00 28.77 113 PHE B O 1
ATOM 2674 N N . GLY B 1 114 ? 21.891 44.114 36.872 1.00 27.95 114 GLY B N 1
ATOM 2675 C CA . GLY B 1 114 ? 22.846 43.034 37.122 1.00 25.14 114 GLY B CA 1
ATOM 2676 C C . GLY B 1 114 ? 22.288 41.608 37.102 1.00 28.20 114 GLY B C 1
ATOM 2677 O O . GLY B 1 114 ? 22.958 40.678 37.546 1.00 27.35 114 GLY B O 1
ATOM 2678 N N . MET B 1 115 ? 21.087 41.413 36.558 1.00 25.51 115 MET B N 1
ATOM 2679 C CA . MET B 1 115 ? 20.440 40.103 36.597 1.00 25.76 115 MET B CA 1
ATOM 2680 C C . MET B 1 115 ? 19.940 39.697 35.234 1.00 25.49 115 MET B C 1
ATOM 2681 O O . MET B 1 115 ? 19.629 40.539 34.425 1.00 26.28 115 MET B O 1
ATOM 2686 N N . SER B 1 116 ? 19.855 38.395 34.985 1.00 27.13 116 SER B N 1
ATOM 2687 C CA . SER B 1 116 ? 19.365 37.913 33.706 1.00 25.32 116 SER B CA 1
ATOM 2688 C C . SER B 1 116 ? 18.829 36.491 33.892 1.00 26.70 116 SER B C 1
ATOM 2689 O O . SER B 1 116 ? 19.463 35.670 34.549 1.00 30.16 116 SER B O 1
ATOM 2692 N N . VAL B 1 117 ? 17.665 36.200 33.329 1.00 22.78 117 VAL B N 1
ATOM 2693 C CA . VAL B 1 117 ? 17.156 34.828 33.329 1.00 23.09 117 VAL B CA 1
ATOM 2694 C C . VAL B 1 117 ? 17.762 34.020 32.164 1.00 24.83 117 VAL B C 1
ATOM 2695 O O . VAL B 1 117 ? 17.790 34.484 31.027 1.00 29.18 117 VAL B O 1
ATOM 2699 N N . ASN B 1 118 ? 18.247 32.822 32.450 1.00 26.88 118 ASN B N 1
ATOM 2700 C CA . ASN B 1 118 ? 18.867 31.987 31.420 1.00 29.02 118 ASN B CA 1
ATOM 2701 C C . ASN B 1 118 ? 17.836 31.124 30.720 1.00 32.39 118 ASN B C 1
ATOM 2702 O O . ASN B 1 118 ? 16.754 30.886 31.252 1.00 28.72 118 ASN B O 1
ATOM 2707 N N . ASN B 1 119 ? 18.157 30.675 29.513 1.00 32.22 119 ASN B N 1
ATOM 2708 C CA A ASN B 1 119 ? 17.255 29.820 28.756 0.65 36.59 119 ASN B CA 1
ATOM 2709 C CA B ASN B 1 119 ? 17.239 29.816 28.774 0.35 36.60 119 ASN B CA 1
ATOM 2710 C C . ASN B 1 119 ? 17.579 28.350 29.006 1.00 37.62 119 ASN B C 1
ATOM 2711 O O . ASN B 1 119 ? 18.015 27.644 28.111 1.00 50.58 119 ASN B O 1
ATOM 2720 N N . ASP B 1 120 ? 17.393 27.901 30.234 1.00 29.95 120 ASP B N 1
ATOM 2721 C CA . ASP B 1 120 ? 17.703 26.526 30.586 1.00 32.20 120 ASP B CA 1
ATOM 2722 C C . ASP B 1 120 ? 16.627 25.950 31.502 1.00 35.75 120 ASP B C 1
ATOM 2723 O O . ASP B 1 120 ? 15.639 26.620 31.813 1.00 29.29 120 ASP B O 1
ATOM 2728 N N . ALA B 1 121 ? 16.823 24.714 31.939 1.00 27.46 121 ALA B N 1
ATOM 2729 C CA . ALA B 1 121 ? 15.831 24.057 32.775 1.00 32.32 121 ALA B CA 1
ATOM 2730 C C . ALA B 1 121 ? 16.548 23.205 33.795 1.00 33.21 121 ALA B C 1
ATOM 2731 O O . ALA B 1 121 ? 17.265 22.271 33.434 1.00 40.33 121 ALA B O 1
ATOM 2733 N N . VAL B 1 122 ? 16.366 23.530 35.066 1.00 25.25 122 VAL B N 1
ATOM 2734 C CA . VAL B 1 122 ? 17.037 22.805 36.142 1.00 21.55 122 VAL B CA 1
ATOM 2735 C C . VAL B 1 122 ? 16.400 21.416 36.321 1.00 31.04 122 VAL B C 1
ATOM 2736 O O . VAL B 1 122 ? 15.169 21.283 36.334 1.00 28.30 122 VAL B O 1
ATOM 2740 N N . VAL B 1 123 ? 17.241 20.386 36.416 1.00 28.77 123 VAL B N 1
ATOM 2741 C CA . VAL B 1 123 ? 16.769 19.009 36.613 1.00 27.63 123 VAL B CA 1
ATOM 2742 C C . VAL B 1 123 ? 17.543 18.317 37.710 1.00 29.93 123 VAL B C 1
ATOM 2743 O O . VAL B 1 123 ? 18.684 18.686 38.012 1.00 28.67 123 VAL B O 1
ATOM 2747 N N . ARG B 1 124 ? 16.917 17.296 38.288 1.00 24.55 124 ARG B N 1
ATOM 2748 C CA . ARG B 1 124 ? 17.547 16.473 39.307 1.00 26.42 124 ARG B CA 1
ATOM 2749 C C . ARG B 1 124 ? 18.644 15.599 38.698 1.00 26.76 124 ARG B C 1
ATOM 2750 O O . ARG B 1 124 ? 18.472 15.043 37.616 1.00 24.79 124 ARG B O 1
ATOM 2758 N N . THR B 1 125 ? 19.765 15.485 39.398 1.00 27.31 125 THR B N 1
ATOM 2759 C CA . THR B 1 125 ? 20.814 14.548 38.995 1.00 34.00 125 THR B CA 1
ATOM 2760 C C . THR B 1 125 ? 20.871 13.348 39.926 1.00 38.16 125 THR B C 1
ATOM 2761 O O . THR B 1 125 ? 21.700 12.474 39.726 1.00 33.16 125 THR B O 1
ATOM 2765 N N . THR B 1 126 ? 20.009 13.326 40.948 1.00 32.81 126 THR B N 1
ATOM 2766 C CA . THR B 1 126 ? 19.873 12.165 41.825 1.00 29.27 126 THR B CA 1
ATOM 2767 C C . THR B 1 126 ? 18.407 11.731 41.944 1.00 37.10 126 THR B C 1
ATOM 2768 O O . THR B 1 126 ? 17.484 12.489 41.609 1.00 33.22 126 THR B O 1
ATOM 2772 N N . HIS B 1 127 ? 18.197 10.511 42.429 1.00 32.30 127 HIS B N 1
ATOM 2773 C CA . HIS B 1 127 ? 16.854 9.947 42.487 1.00 33.84 127 HIS B CA 1
ATOM 2774 C C . HIS B 1 127 ? 16.110 10.399 43.729 1.00 30.22 127 HIS B C 1
ATOM 2775 O O . HIS B 1 127 ? 16.626 10.309 44.849 1.00 37.29 127 HIS B O 1
ATOM 2782 N N . TYR B 1 128 ? 14.902 10.912 43.520 1.00 38.74 128 TYR B N 1
ATOM 2783 C CA . TYR B 1 128 ? 13.932 11.086 44.602 1.00 33.00 128 TYR B CA 1
ATOM 2784 C C . TYR B 1 128 ? 12.587 10.577 44.145 1.00 37.32 128 TYR B C 1
ATOM 2785 O O . TYR B 1 128 ? 12.193 10.798 42.996 1.00 33.54 128 TYR B O 1
ATOM 2794 N N . LYS B 1 129 ? 11.906 9.845 45.017 1.00 40.32 129 LYS B N 1
ATOM 2795 C CA . LYS B 1 129 ? 10.564 9.359 44.701 1.00 41.89 129 LYS B CA 1
ATOM 2796 C C . LYS B 1 129 ? 9.565 10.516 44.627 1.00 38.46 129 LYS B C 1
ATOM 2797 O O . LYS B 1 129 ? 9.771 11.563 45.252 1.00 37.24 129 LYS B O 1
ATOM 2803 N N . TYR B 1 130 ? 8.512 10.326 43.834 1.00 37.06 130 TYR B N 1
ATOM 2804 C CA . TYR B 1 130 ? 7.345 11.213 43.799 1.00 40.00 130 TYR B CA 1
ATOM 2805 C C . TYR B 1 130 ? 7.583 12.559 43.105 1.00 42.79 130 TYR B C 1
ATOM 2806 O O . TYR B 1 130 ? 6.700 13.414 43.102 1.00 40.65 130 TYR B O 1
ATOM 2815 N N . LEU B 1 131 ? 8.793 12.780 42.606 1.00 38.15 131 LEU B N 1
ATOM 2816 C CA . LEU B 1 131 ? 9.131 14.012 41.874 1.00 38.82 131 LEU B CA 1
ATOM 2817 C C . LEU B 1 131 ? 9.398 13.779 40.384 1.00 36.49 131 LEU B C 1
ATOM 2818 O O . LEU B 1 131 ? 10.076 12.825 40.032 1.00 35.33 131 LEU B O 1
ATOM 2823 N N . HIS B 1 132 ? 8.886 14.653 39.520 1.00 32.13 132 HIS B N 1
ATOM 2824 C CA A HIS B 1 132 ? 9.323 14.618 38.134 0.48 34.60 132 HIS B CA 1
ATOM 2825 C CA B HIS B 1 132 ? 9.288 14.759 38.111 0.52 34.60 132 HIS B CA 1
ATOM 2826 C C . HIS B 1 132 ? 10.771 15.152 38.093 1.00 34.28 132 HIS B C 1
ATOM 2827 O O . HIS B 1 132 ? 11.247 15.759 39.060 1.00 31.10 132 HIS B O 1
ATOM 2840 N N . PRO B 1 133 ? 11.523 14.820 37.017 1.00 33.05 133 PRO B N 1
ATOM 2841 C CA . PRO B 1 133 ? 12.935 15.255 36.989 1.00 33.41 133 PRO B CA 1
ATOM 2842 C C . PRO B 1 133 ? 13.146 16.773 37.190 1.00 32.57 133 PRO B C 1
ATOM 2843 O O . PRO B 1 133 ? 14.124 17.173 37.827 1.00 33.07 133 PRO B O 1
ATOM 2847 N N . LYS B 1 134 ? 12.242 17.591 36.664 1.00 36.18 134 LYS B N 1
ATOM 2848 C CA . LYS B 1 134 ? 12.334 19.052 36.786 1.00 30.25 134 LYS B CA 1
ATOM 2849 C C . LYS B 1 134 ? 11.695 19.623 38.038 1.00 33.74 134 LYS B C 1
ATOM 2850 O O . LYS B 1 134 ? 11.542 20.843 38.154 1.00 32.21 134 LYS B O 1
ATOM 2856 N N . GLU B 1 135 ? 11.326 18.744 38.971 1.00 31.49 135 GLU B N 1
ATOM 2857 C CA . GLU B 1 135 ? 10.886 19.143 40.306 1.00 34.68 135 GLU B CA 1
ATOM 2858 C C . GLU B 1 135 ? 12.055 18.856 41.221 1.00 28.77 135 GLU B C 1
ATOM 2859 O O . GLU B 1 135 ? 12.293 17.728 41.638 1.00 33.11 135 GLU B O 1
ATOM 2865 N N . VAL B 1 136 ? 12.822 19.894 41.498 1.00 32.05 136 VAL B N 1
ATOM 2866 C CA . VAL B 1 136 ? 14.130 19.709 42.087 1.00 28.72 136 VAL B CA 1
ATOM 2867 C C . VAL B 1 136 ? 14.103 19.993 43.560 1.00 28.60 136 VAL B C 1
ATOM 2868 O O . VAL B 1 136 ? 13.774 21.090 43.974 1.00 33.60 136 VAL B O 1
ATOM 2872 N N . LEU B 1 137 ? 14.490 19.015 44.359 1.00 29.72 137 LEU B N 1
ATOM 2873 C CA . LEU B 1 137 ? 14.525 19.207 45.794 1.00 31.57 137 LEU B CA 1
ATOM 2874 C C . LEU B 1 137 ? 15.896 19.709 46.193 1.00 31.75 137 LEU B C 1
ATOM 2875 O O . LEU B 1 137 ? 16.892 19.030 45.972 1.00 32.38 137 LEU B O 1
ATOM 2880 N N . ILE B 1 138 ? 15.944 20.891 46.799 1.00 32.87 138 ILE B N 1
ATOM 2881 C CA . ILE B 1 138 ? 17.209 21.557 47.063 1.00 29.59 138 ILE B CA 1
ATOM 2882 C C . ILE B 1 138 ? 17.437 21.769 48.559 1.00 30.27 138 ILE B C 1
ATOM 2883 O O . ILE B 1 138 ? 16.680 22.483 49.198 1.00 35.50 138 ILE B O 1
ATOM 2888 N N . SER B 1 139 ? 18.507 21.185 49.094 1.00 30.61 139 SER B N 1
ATOM 2889 C CA . SER B 1 139 ? 18.794 21.221 50.526 1.00 34.57 139 SER B CA 1
ATOM 2890 C C . SER B 1 139 ? 20.014 22.047 50.898 1.00 35.85 139 SER B C 1
ATOM 2891 O O . SER B 1 139 ? 20.228 22.366 52.077 1.00 37.27 139 SER B O 1
ATOM 2894 N N . ASP B 1 140 ? 20.817 22.420 49.912 1.00 32.08 140 ASP B N 1
ATOM 2895 C CA . ASP B 1 140 ? 21.990 23.220 50.226 1.00 38.50 140 ASP B CA 1
ATOM 2896 C C . ASP B 1 140 ? 22.070 24.420 49.296 1.00 38.50 140 ASP B C 1
ATOM 2897 O O . ASP B 1 140 ? 23.158 24.849 48.902 1.00 34.86 140 ASP B O 1
ATOM 2902 N N . GLY B 1 141 ? 20.911 24.979 48.970 1.00 34.94 141 GLY B N 1
ATOM 2903 C CA . GLY B 1 141 ? 20.861 26.073 48.016 1.00 31.57 141 GLY B CA 1
ATOM 2904 C C . GLY B 1 141 ? 20.627 27.465 48.585 1.00 30.86 141 GLY B C 1
ATOM 2905 O O . GLY B 1 141 ? 20.226 28.356 47.852 1.00 31.74 141 GLY B O 1
ATOM 2906 N N . ILE B 1 142 ? 20.877 27.671 49.873 1.00 30.54 142 ILE B N 1
ATOM 2907 C CA . ILE B 1 142 ? 20.742 29.011 50.442 1.00 33.44 142 ILE B CA 1
ATOM 2908 C C . ILE B 1 142 ? 22.060 29.786 50.324 1.00 30.99 142 ILE B C 1
ATOM 2909 O O . ILE B 1 142 ? 23.055 29.412 50.924 1.00 36.54 142 ILE B O 1
ATOM 2914 N N . LEU B 1 143 ? 22.076 30.856 49.544 1.00 33.98 143 LEU B N 1
ATOM 2915 C CA . LEU B 1 143 ? 23.325 31.601 49.331 1.00 35.28 143 LEU B CA 1
ATOM 2916 C C . LEU B 1 143 ? 23.514 32.716 50.343 1.00 38.08 143 LEU B C 1
ATOM 2917 O O . LEU B 1 143 ? 24.642 33.142 50.609 1.00 38.80 143 LEU B O 1
ATOM 2922 N N . ASN B 1 144 ? 22.410 33.217 50.888 1.00 33.06 144 ASN B N 1
ATOM 2923 C CA . ASN B 1 144 ? 22.510 34.278 51.884 1.00 37.59 144 ASN B CA 1
ATOM 2924 C C . ASN B 1 144 ? 21.741 33.892 53.145 1.00 40.58 144 ASN B C 1
ATOM 2925 O O . ASN B 1 144 ? 20.567 33.548 53.074 1.00 34.95 144 ASN B O 1
ATOM 2930 N N . ARG B 1 145 ? 22.402 33.920 54.298 1.00 38.04 145 ARG B N 1
ATOM 2931 C CA . ARG B 1 145 ? 21.787 33.368 55.499 1.00 43.52 145 ARG B CA 1
ATOM 2932 C C . ARG B 1 145 ? 20.618 34.231 55.998 1.00 43.08 145 ARG B C 1
ATOM 2933 O O . ARG B 1 145 ? 19.806 33.779 56.807 1.00 45.99 145 ARG B O 1
ATOM 2941 N N . ALA B 1 146 ? 20.504 35.445 55.466 1.00 39.70 146 ALA B N 1
ATOM 2942 C CA . ALA B 1 146 ? 19.348 36.289 55.742 1.00 43.52 146 ALA B CA 1
ATOM 2943 C C . ALA B 1 146 ? 18.038 35.655 55.256 1.00 48.28 146 ALA B C 1
ATOM 2944 O O . ALA B 1 146 ? 16.959 36.045 55.701 1.00 41.19 146 ALA B O 1
ATOM 2946 N N . VAL B 1 147 ? 18.123 34.700 54.328 1.00 42.87 147 VAL B N 1
ATOM 2947 C CA . VAL B 1 147 ? 16.924 33.987 53.875 1.00 38.93 147 VAL B CA 1
ATOM 2948 C C . VAL B 1 147 ? 16.379 33.101 55.005 1.00 46.32 147 VAL B C 1
ATOM 2949 O O . VAL B 1 147 ? 15.164 32.916 55.140 1.00 40.64 147 VAL B O 1
ATOM 2953 N N . ILE B 1 148 ? 17.275 32.559 55.824 1.00 41.70 148 ILE B N 1
ATOM 2954 C CA . ILE B 1 148 ? 16.852 31.694 56.924 1.00 46.04 148 ILE B CA 1
ATOM 2955 C C . ILE B 1 148 ? 16.336 32.512 58.116 1.00 51.58 148 ILE B C 1
ATOM 2956 O O . ILE B 1 148 ? 15.245 32.245 58.624 1.00 52.05 148 ILE B O 1
ATOM 2961 N N . THR B 1 149 ? 17.096 33.519 58.538 1.00 47.62 149 THR B N 1
ATOM 2962 C CA . THR B 1 149 ? 16.700 34.342 59.687 1.00 64.18 149 THR B CA 1
ATOM 2963 C C . THR B 1 149 ? 15.375 35.085 59.469 1.00 60.26 149 THR B C 1
ATOM 2964 O O . THR B 1 149 ? 15.116 35.644 58.398 1.00 65.36 149 THR B O 1
ATOM 2968 N N . ASP B 1 161 ? 24.194 0.841 46.827 1.00 75.48 161 ASP B N 1
ATOM 2969 C CA . ASP B 1 161 ? 23.248 1.955 46.852 1.00 71.28 161 ASP B CA 1
ATOM 2970 C C . ASP B 1 161 ? 22.213 1.828 45.740 1.00 63.13 161 ASP B C 1
ATOM 2971 O O . ASP B 1 161 ? 22.443 1.134 44.742 1.00 60.51 161 ASP B O 1
ATOM 2976 N N . GLU B 1 162 ? 21.074 2.491 45.916 1.00 57.36 162 GLU B N 1
ATOM 2977 C CA . GLU B 1 162 ? 20.044 2.504 44.887 1.00 55.08 162 GLU B CA 1
ATOM 2978 C C . GLU B 1 162 ? 20.536 3.262 43.656 1.00 48.42 162 GLU B C 1
ATOM 2979 O O . GLU B 1 162 ? 21.432 4.095 43.755 1.00 45.86 162 GLU B O 1
ATOM 2981 N N . PHE B 1 163 ? 19.930 2.963 42.511 1.00 38.08 163 PHE B N 1
ATOM 2982 C CA . PHE B 1 163 ? 20.196 3.658 41.268 1.00 42.92 163 PHE B CA 1
ATOM 2983 C C . PHE B 1 163 ? 20.082 5.170 41.449 1.00 49.35 163 PHE B C 1
ATOM 2984 O O . PHE B 1 163 ? 19.028 5.677 41.858 1.00 38.98 163 PHE B O 1
ATOM 2992 N N . ARG B 1 164 ? 21.177 5.870 41.149 1.00 45.37 164 ARG B N 1
ATOM 2993 C CA . ARG B 1 164 ? 21.229 7.328 41.203 1.00 43.40 164 ARG B CA 1
ATOM 2994 C C . ARG B 1 164 ? 20.952 7.857 42.599 1.00 46.10 164 ARG B C 1
ATOM 2995 O O . ARG B 1 164 ? 20.405 8.943 42.754 1.00 41.85 164 ARG B O 1
ATOM 3003 N N . VAL B 1 165 ? 21.337 7.066 43.600 1.00 46.90 165 VAL B N 1
ATOM 3004 C CA . VAL B 1 165 ? 21.266 7.438 45.010 1.00 44.26 165 VAL B CA 1
ATOM 3005 C C . VAL B 1 165 ? 22.576 7.066 45.698 1.00 50.18 165 VAL B C 1
ATOM 3006 O O . VAL B 1 165 ? 23.333 7.929 46.144 1.00 64.73 165 VAL B O 1
ATOM 3010 N N . PHE B 1 172 ? 28.396 28.590 58.121 1.00 69.88 172 PHE B N 1
ATOM 3011 C CA . PHE B 1 172 ? 27.283 28.581 57.175 1.00 62.02 172 PHE B CA 1
ATOM 3012 C C . PHE B 1 172 ? 27.679 27.889 55.871 1.00 60.55 172 PHE B C 1
ATOM 3013 O O . PHE B 1 172 ? 28.604 28.320 55.179 1.00 59.90 172 PHE B O 1
ATOM 3021 N N . ASP B 1 173 ? 26.969 26.816 55.537 1.00 56.45 173 ASP B N 1
ATOM 3022 C CA . ASP B 1 173 ? 27.312 26.007 54.375 1.00 60.01 173 ASP B CA 1
ATOM 3023 C C . ASP B 1 173 ? 26.177 25.970 53.347 1.00 52.96 173 ASP B C 1
ATOM 3024 O O . ASP B 1 173 ? 26.185 25.135 52.444 1.00 52.65 173 ASP B O 1
ATOM 3029 N N . GLY B 1 174 ? 25.185 26.844 53.506 1.00 49.04 174 GLY B N 1
ATOM 3030 C CA . GLY B 1 174 ? 24.098 26.913 52.548 1.00 40.30 174 GLY B CA 1
ATOM 3031 C C . GLY B 1 174 ? 22.951 25.963 52.821 1.00 46.09 174 GLY B C 1
ATOM 3032 O O . GLY B 1 174 ? 21.995 25.895 52.039 1.00 37.77 174 GLY B O 1
ATOM 3033 N N . THR B 1 175 ? 23.059 25.204 53.912 1.00 48.27 175 THR B N 1
ATOM 3034 C CA . THR B 1 175 ? 21.976 24.341 54.369 1.00 43.24 175 THR B CA 1
ATOM 3035 C C . THR B 1 175 ? 21.194 25.072 55.445 1.00 48.42 175 THR B C 1
ATOM 3036 O O . THR B 1 175 ? 21.569 26.174 55.848 1.00 51.26 175 THR B O 1
ATOM 3040 N N . GLY B 1 176 ? 20.108 24.466 55.913 1.00 46.95 176 GLY B N 1
ATOM 3041 C CA . GLY B 1 176 ? 19.315 25.073 56.966 1.00 48.59 176 GLY B CA 1
ATOM 3042 C C . GLY B 1 176 ? 17.894 25.333 56.518 1.00 48.58 176 GLY B C 1
ATOM 3043 O O . GLY B 1 176 ? 17.043 25.768 57.288 1.00 46.67 176 GLY B O 1
ATOM 3044 N N . LEU B 1 177 ? 17.644 25.082 55.244 1.00 44.00 177 LEU B N 1
ATOM 3045 C CA . LEU B 1 177 ? 16.327 25.287 54.685 1.00 38.23 177 LEU B CA 1
ATOM 3046 C C . LEU B 1 177 ? 16.231 24.419 53.436 1.00 42.63 177 LEU B C 1
ATOM 3047 O O . LEU B 1 177 ? 17.147 24.390 52.622 1.00 46.30 177 LEU B O 1
ATOM 3052 N N . GLU B 1 178 ? 15.121 23.716 53.287 1.00 39.34 178 GLU B N 1
ATOM 3053 C CA . GLU B 1 178 ? 14.944 22.798 52.177 1.00 39.86 178 GLU B CA 1
ATOM 3054 C C . GLU B 1 178 ? 13.759 23.245 51.350 1.00 36.17 178 GLU B C 1
ATOM 3055 O O . GLU B 1 178 ? 12.722 23.581 51.902 1.00 35.76 178 GLU B O 1
ATOM 3061 N N . TYR B 1 179 ? 13.900 23.279 50.031 1.00 31.87 179 TYR B N 1
ATOM 3062 C CA . TYR B 1 179 ? 12.783 23.726 49.213 1.00 29.85 179 TYR B CA 1
ATOM 3063 C C . TYR B 1 179 ? 12.707 23.018 47.887 1.00 26.55 179 TYR B C 1
ATOM 3064 O O . TYR B 1 179 ? 13.664 22.375 47.458 1.00 30.66 179 TYR B O 1
ATOM 3073 N N . VAL B 1 180 ? 11.563 23.140 47.224 1.00 28.00 180 VAL B N 1
ATOM 3074 C CA . VAL B 1 180 ? 11.392 22.491 45.935 1.00 32.02 180 VAL B CA 1
ATOM 3075 C C . VAL B 1 180 ? 11.310 23.545 44.882 1.00 36.76 180 VAL B C 1
ATOM 3076 O O . VAL B 1 180 ? 10.554 24.504 45.013 1.00 31.67 180 VAL B O 1
ATOM 3080 N N . PHE B 1 181 ? 12.090 23.335 43.826 1.00 29.56 181 PHE B N 1
ATOM 3081 C CA . PHE B 1 181 ? 12.239 24.289 42.754 1.00 30.97 181 PHE B CA 1
ATOM 3082 C C . PHE B 1 181 ? 11.731 23.647 41.485 1.00 32.38 181 PHE B C 1
ATOM 3083 O O . PHE B 1 181 ? 12.469 22.916 40.801 1.00 33.47 181 PHE B O 1
ATOM 3091 N N . PRO B 1 182 ? 10.464 23.899 41.160 1.00 33.42 182 PRO B N 1
ATOM 3092 C CA . PRO B 1 182 ? 9.887 23.141 40.042 1.00 35.33 182 PRO B CA 1
ATOM 3093 C C . PRO B 1 182 ? 9.886 23.858 38.699 1.00 32.55 182 PRO B C 1
ATOM 3094 O O . PRO B 1 182 ? 9.559 25.032 38.638 1.00 33.74 182 PRO B O 1
ATOM 3098 N N . PHE B 1 183 ? 10.281 23.149 37.639 1.00 27.13 183 PHE B N 1
ATOM 3099 C CA . PHE B 1 183 ? 10.221 23.674 36.262 1.00 31.02 183 PHE B CA 1
ATOM 3100 C C . PHE B 1 183 ? 10.789 25.103 36.156 1.00 31.93 183 PHE B C 1
ATOM 3101 O O . PHE B 1 183 ? 10.195 25.994 35.543 1.00 32.22 183 PHE B O 1
ATOM 3109 N N . GLY B 1 184 ? 11.950 25.309 36.762 1.00 28.43 184 GLY B N 1
ATOM 3110 C CA . GLY B 1 184 ? 12.568 26.622 36.752 1.00 23.55 184 GLY B CA 1
ATOM 3111 C C . GLY B 1 184 ? 13.820 26.727 35.917 1.00 27.30 184 GLY B C 1
ATOM 3112 O O . GLY B 1 184 ? 14.375 25.713 35.453 1.00 27.11 184 GLY B O 1
ATOM 3113 N N . ALA B 1 185 ? 14.253 27.972 35.728 1.00 24.98 185 ALA B N 1
ATOM 3114 C CA . ALA B 1 185 ? 15.501 28.326 35.043 1.00 30.19 185 ALA B CA 1
ATOM 3115 C C . ALA B 1 185 ? 16.537 28.858 36.042 1.00 29.16 185 ALA B C 1
ATOM 3116 O O . ALA B 1 185 ? 16.185 29.244 37.160 1.00 25.38 185 ALA B O 1
ATOM 3118 N N . THR B 1 186 ? 17.807 28.884 35.650 1.00 24.71 186 THR B N 1
ATOM 3119 C CA . THR B 1 186 ? 18.820 29.591 36.436 1.00 23.93 186 THR B CA 1
ATOM 3120 C C . THR B 1 186 ? 18.900 31.064 36.011 1.00 22.78 186 THR B C 1
ATOM 3121 O O . THR B 1 186 ? 18.322 31.484 35.004 1.00 22.35 186 THR B O 1
ATOM 3125 N N . LEU B 1 187 ? 19.598 31.839 36.827 1.00 21.97 187 LEU B N 1
ATOM 3126 C CA . LEU B 1 187 ? 19.825 33.260 36.608 1.00 24.70 187 LEU B CA 1
ATOM 3127 C C . LEU B 1 187 ? 21.303 33.515 36.479 1.00 23.41 187 LEU B C 1
ATOM 3128 O O . LEU B 1 187 ? 22.105 32.809 37.089 1.00 28.38 187 LEU B O 1
ATOM 3133 N N . SER B 1 188 ? 21.669 34.520 35.696 1.00 24.97 188 SER B N 1
ATOM 3134 C CA . SER B 1 188 ? 23.027 35.075 35.751 1.00 27.52 188 SER B CA 1
ATOM 3135 C C . SER B 1 188 ? 22.973 36.326 36.618 1.00 27.40 188 SER B C 1
ATOM 3136 O O . SER B 1 188 ? 22.071 37.142 36.457 1.00 31.02 188 SER B O 1
ATOM 3139 N N . VAL B 1 189 ? 23.893 36.444 37.571 1.00 23.72 189 VAL B N 1
ATOM 3140 C CA . VAL B 1 189 ? 23.821 37.502 38.564 1.00 25.79 189 VAL B CA 1
ATOM 3141 C C . VAL B 1 189 ? 25.203 38.125 38.761 1.00 31.04 189 VAL B C 1
ATOM 3142 O O . VAL B 1 189 ? 26.177 37.410 38.955 1.00 26.28 189 VAL B O 1
ATOM 3146 N N . GLN B 1 190 ? 25.265 39.454 38.730 1.00 25.45 190 GLN B N 1
ATOM 3147 C CA . GLN B 1 190 ? 26.473 40.200 39.038 1.00 25.16 190 GLN B CA 1
ATOM 3148 C C . GLN B 1 190 ? 26.101 41.442 39.850 1.00 27.42 190 GLN B C 1
ATOM 3149 O O . GLN B 1 190 ? 24.940 41.876 39.841 1.00 26.64 190 GLN B O 1
ATOM 3155 N N . LYS B 1 191 ? 27.082 42.016 40.539 1.00 30.75 191 LYS B N 1
ATOM 3156 C CA . LYS B 1 191 ? 26.924 43.360 41.112 1.00 38.34 191 LYS B CA 1
ATOM 3157 C C . LYS B 1 191 ? 26.349 44.276 40.048 1.00 32.84 191 LYS B C 1
ATOM 3158 O O . LYS B 1 191 ? 26.762 44.189 38.892 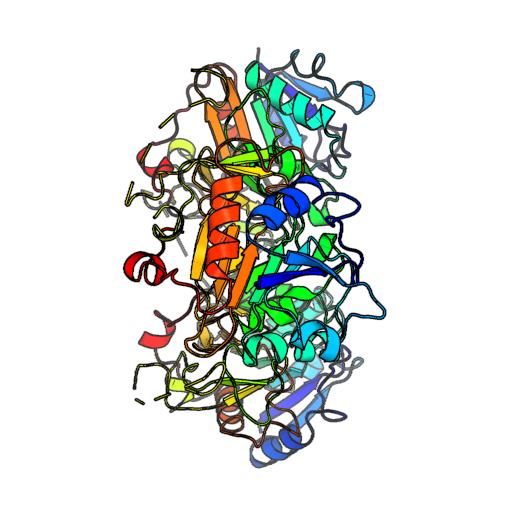1.00 28.54 191 LYS B O 1
ATOM 3164 N N . PRO B 1 192 ? 25.402 45.157 40.423 1.00 31.28 192 PRO B N 1
ATOM 3165 C CA . PRO B 1 192 ? 24.976 45.489 41.798 1.00 29.34 192 PRO B CA 1
ATOM 3166 C C . PRO B 1 192 ? 23.967 44.514 42.439 1.00 31.18 192 PRO B C 1
ATOM 3167 O O . PRO B 1 192 ? 23.536 44.743 43.564 1.00 31.19 192 PRO B O 1
ATOM 3171 N N . ALA B 1 193 ? 23.576 43.464 41.736 1.00 30.76 193 ALA B N 1
ATOM 3172 C CA . ALA B 1 193 ? 22.649 42.487 42.307 1.00 29.56 193 ALA B CA 1
ATOM 3173 C C . ALA B 1 193 ? 23.368 41.437 43.165 1.00 27.99 193 ALA B C 1
ATOM 3174 O O . ALA B 1 193 ? 24.581 41.334 43.152 1.00 30.19 193 ALA B O 1
ATOM 3176 N N . VAL B 1 194 ? 22.597 40.653 43.907 1.00 26.85 194 VAL B N 1
ATOM 3177 C CA . VAL B 1 194 ? 23.146 39.686 44.840 1.00 23.91 194 VAL B CA 1
ATOM 3178 C C . VAL B 1 194 ? 22.335 38.424 44.702 1.00 25.65 194 VAL B C 1
ATOM 3179 O O . VAL B 1 194 ? 21.118 38.485 44.741 1.00 28.85 194 VAL B O 1
ATOM 3183 N N . PRO B 1 195 ? 23.003 37.279 44.501 1.00 25.50 195 PRO B N 1
ATOM 3184 C CA . PRO B 1 195 ? 22.248 36.026 44.428 1.00 25.23 195 PRO B CA 1
ATOM 3185 C C . PRO B 1 195 ? 21.881 35.538 45.831 1.00 24.13 195 PRO B C 1
ATOM 3186 O O . PRO B 1 195 ? 22.724 35.636 46.729 1.00 27.18 195 PRO B O 1
ATOM 3190 N N . VAL B 1 196 ? 20.685 34.988 46.024 1.00 23.23 196 VAL B N 1
ATOM 3191 C CA . VAL B 1 196 ? 20.286 34.563 47.369 1.00 25.68 196 VAL B CA 1
ATOM 3192 C C . VAL B 1 196 ? 19.887 33.089 47.471 1.00 28.94 196 VAL B C 1
ATOM 3193 O O . VAL B 1 196 ? 19.897 32.526 48.561 1.00 26.08 196 VAL B O 1
ATOM 3197 N N . LEU B 1 197 ? 19.533 32.488 46.339 1.00 24.31 197 LEU B N 1
ATOM 3198 C CA . LEU B 1 197 ? 19.198 31.065 46.241 1.00 27.27 197 LEU B CA 1
ATOM 3199 C C . LEU B 1 197 ? 19.993 30.432 45.108 1.00 26.01 197 LEU B C 1
ATOM 3200 O O . LEU B 1 197 ? 20.184 31.069 44.078 1.00 23.63 197 LEU B O 1
ATOM 3205 N N . SER B 1 198 ? 20.396 29.172 45.270 1.00 25.86 198 SER B N 1
ATOM 3206 C CA . SER B 1 198 ? 21.043 28.444 44.181 1.00 28.33 198 SER B CA 1
ATOM 3207 C C . SER B 1 198 ? 20.405 27.075 43.940 1.00 28.39 198 SER B C 1
ATOM 3208 O O . SER B 1 198 ? 19.594 26.598 44.733 1.00 27.35 198 SER B O 1
ATOM 3211 N N . SER B 1 199 ? 20.764 26.465 42.824 1.00 24.09 199 SER B N 1
ATOM 3212 C CA . SER B 1 199 ? 20.239 25.156 42.432 1.00 27.22 199 SER B CA 1
ATOM 3213 C C . SER B 1 199 ? 20.803 24.010 43.266 1.00 24.63 199 SER B C 1
ATOM 3214 O O . SER B 1 199 ? 20.321 22.884 43.190 1.00 24.86 199 SER B O 1
ATOM 3217 N N . GLY B 1 200 ? 21.833 24.287 44.052 1.00 25.83 200 GLY B N 1
ATOM 3218 C CA . GLY B 1 200 ? 22.417 23.272 44.903 1.00 25.57 200 GLY B CA 1
ATOM 3219 C C . GLY B 1 200 ? 23.271 22.220 44.196 1.00 32.28 200 GLY B C 1
ATOM 3220 O O . GLY B 1 200 ? 23.503 22.268 42.981 1.00 26.65 200 GLY B O 1
ATOM 3221 N N . LYS B 1 201 ? 23.715 21.222 44.947 1.00 28.42 201 LYS B N 1
ATOM 3222 C CA . LYS B 1 201 ? 24.749 20.349 44.419 1.00 32.47 201 LYS B CA 1
ATOM 3223 C C . LYS B 1 201 ? 24.216 19.118 43.689 1.00 31.58 201 LYS B C 1
ATOM 3224 O O . LYS B 1 201 ? 24.987 18.410 43.037 1.00 33.58 201 LYS B O 1
ATOM 3230 N N . ILE B 1 202 ? 22.911 18.853 43.770 1.00 30.38 202 ILE B N 1
ATOM 3231 C CA . ILE B 1 202 ? 22.377 17.670 43.103 1.00 29.27 202 ILE B CA 1
ATOM 3232 C C . ILE B 1 202 ? 21.366 18.011 42.032 1.00 29.29 202 ILE B C 1
ATOM 3233 O O . ILE B 1 202 ? 20.386 17.292 41.815 1.00 30.44 202 ILE B O 1
ATOM 3238 N N . ALA B 1 203 ? 21.645 19.105 41.340 1.00 25.77 203 ALA B N 1
ATOM 3239 C CA . ALA B 1 203 ? 20.880 19.515 40.172 1.00 28.43 203 ALA B CA 1
ATOM 3240 C C . ALA B 1 203 ? 21.827 19.816 39.019 1.00 24.48 203 ALA B C 1
ATOM 3241 O O . ALA B 1 203 ? 23.017 20.051 39.212 1.00 23.58 203 ALA B O 1
ATOM 3243 N N . TYR B 1 204 ? 21.273 19.801 37.820 1.00 24.75 204 TYR B N 1
ATOM 3244 C CA . TYR B 1 204 ? 21.942 20.305 36.653 1.00 24.39 204 TYR B CA 1
ATOM 3245 C C . TYR B 1 204 ? 21.222 21.568 36.216 1.00 27.79 204 TYR B C 1
ATOM 3246 O O . TYR B 1 204 ? 20.012 21.532 36.006 1.00 27.14 204 TYR B O 1
ATOM 3255 N N . PRO B 1 205 ? 21.949 22.685 36.066 1.00 22.76 205 PRO B N 1
ATOM 3256 C CA . PRO B 1 205 ? 23.379 22.841 36.366 1.00 27.94 205 PRO B CA 1
ATOM 3257 C C . PRO B 1 205 ? 23.579 23.080 37.856 1.00 26.05 205 PRO B C 1
ATOM 3258 O O . PRO B 1 205 ? 22.778 23.805 38.440 1.00 26.33 205 PRO B O 1
ATOM 3262 N N . MET B 1 206 ? 24.620 22.512 38.461 1.00 26.94 206 MET B N 1
ATOM 3263 C CA . MET B 1 206 ? 24.784 22.640 39.915 1.00 28.31 206 MET B CA 1
ATOM 3264 C C . MET B 1 206 ? 25.301 24.009 40.366 1.00 27.99 206 MET B C 1
ATOM 3265 O O . MET B 1 206 ? 26.037 24.685 39.637 1.00 26.13 206 MET B O 1
ATOM 3270 N N . ASN B 1 207 ? 24.895 24.391 41.579 1.00 27.34 207 ASN B N 1
ATOM 3271 C CA . ASN B 1 207 ? 25.343 25.605 42.252 1.00 27.31 207 ASN B CA 1
ATOM 3272 C C . ASN B 1 207 ? 25.254 26.845 41.380 1.00 24.80 207 ASN B C 1
ATOM 3273 O O . ASN B 1 207 ? 26.187 27.637 41.319 1.00 29.69 207 ASN B O 1
ATOM 3278 N N . ARG B 1 208 ? 24.148 26.995 40.664 1.00 23.46 208 ARG B N 1
ATOM 3279 C CA . ARG B 1 208 ? 23.910 28.229 39.909 1.00 24.13 208 ARG B CA 1
ATOM 3280 C C . ARG B 1 208 ? 22.809 29.013 40.613 1.00 28.97 208 ARG B C 1
ATOM 3281 O O . ARG B 1 208 ? 21.953 28.408 41.236 1.00 24.27 208 ARG B O 1
ATOM 3289 N N . PRO B 1 209 ? 22.835 30.347 40.515 1.00 22.51 209 PRO B N 1
ATOM 3290 C CA . PRO B 1 209 ? 21.756 31.150 41.114 1.00 23.16 209 PRO B CA 1
ATOM 3291 C C . PRO B 1 209 ? 20.376 30.836 40.556 1.00 23.38 209 PRO B C 1
ATOM 3292 O O . PRO B 1 209 ? 20.241 30.664 39.333 1.00 23.01 209 PRO B O 1
ATOM 3296 N N . VAL B 1 210 ? 19.374 30.796 41.443 1.00 23.00 210 VAL B N 1
ATOM 3297 C CA A VAL B 1 210 ? 17.982 30.506 41.156 0.0000 22.16 210 VAL B CA 1
ATOM 3298 C CA B VAL B 1 210 ? 18.001 30.651 40.944 1.00 21.74 210 VAL B CA 1
ATOM 3299 C C . VAL B 1 210 ? 17.120 31.726 41.542 1.00 23.56 210 VAL B C 1
ATOM 3300 O O . VAL B 1 210 ? 15.968 31.894 41.116 1.00 24.26 210 VAL B O 1
ATOM 3307 N N . GLY B 1 211 ? 17.694 32.518 42.433 1.00 23.35 211 GLY B N 1
ATOM 3308 C CA . GLY B 1 211 ? 17.029 33.666 43.016 1.00 22.82 211 GLY B CA 1
ATOM 3309 C C . GLY B 1 211 ? 18.022 34.759 43.296 1.00 26.01 211 GLY B C 1
ATOM 3310 O O . GLY B 1 211 ? 19.152 34.489 43.733 1.00 24.18 211 GLY B O 1
ATOM 3311 N N . ALA B 1 212 ? 17.609 35.998 43.051 1.00 22.10 212 ALA B N 1
ATOM 3312 C CA . ALA B 1 212 ? 18.522 37.129 43.182 1.00 23.89 212 ALA B CA 1
ATOM 3313 C C . ALA B 1 212 ? 17.744 38.369 43.573 1.00 29.16 212 ALA B C 1
ATOM 3314 O O . ALA B 1 212 ? 16.540 38.428 43.338 1.00 25.67 212 ALA B O 1
ATOM 3316 N N . VAL B 1 213 ? 18.435 39.351 44.151 1.00 27.50 213 VAL B N 1
ATOM 3317 C CA . VAL B 1 213 ? 17.801 40.618 44.523 1.00 24.71 213 VAL B CA 1
ATOM 3318 C C . VAL B 1 213 ? 18.694 41.807 44.230 1.00 29.87 213 VAL B C 1
ATOM 3319 O O . VAL B 1 213 ? 19.920 41.686 44.145 1.00 23.39 213 VAL B O 1
ATOM 3323 N N . TRP B 1 214 ? 18.042 42.958 44.077 1.00 30.72 214 TRP B N 1
ATOM 3324 C CA . TRP B 1 214 ? 18.685 44.257 43.940 1.00 28.41 214 TRP B CA 1
ATOM 3325 C C . TRP B 1 214 ? 18.026 45.202 44.936 1.00 32.24 214 TRP B C 1
ATOM 3326 O O . TRP B 1 214 ? 16.799 45.187 45.079 1.00 27.56 214 TRP B O 1
ATOM 3337 N N . ALA B 1 215 ? 18.825 45.998 45.636 1.00 33.45 215 ALA B N 1
ATOM 3338 C CA . ALA B 1 215 ? 18.271 47.043 46.498 1.00 36.56 215 ALA B CA 1
ATOM 3339 C C . ALA B 1 215 ? 19.227 48.221 46.589 1.00 37.91 215 ALA B C 1
ATOM 3340 O O . ALA B 1 215 ? 20.429 48.065 46.421 1.00 37.30 215 ALA B O 1
ATOM 3342 N N . GLN B 1 216 ? 18.683 49.408 46.811 1.00 40.41 216 GLN B N 1
ATOM 3343 C CA . GLN B 1 216 ? 19.508 50.573 47.115 1.00 36.72 216 GLN B CA 1
ATOM 3344 C C . GLN B 1 216 ? 18.796 51.387 48.184 1.00 44.00 216 GLN B C 1
ATOM 3345 O O . GLN B 1 216 ? 17.610 51.671 48.038 1.00 41.32 216 GLN B O 1
ATOM 3351 N N . PRO B 1 217 ? 19.514 51.749 49.263 1.00 44.78 217 PRO B N 1
ATOM 3352 C CA . PRO B 1 217 ? 18.948 52.541 50.365 1.00 51.53 217 PRO B CA 1
ATOM 3353 C C . PRO B 1 217 ? 18.270 53.794 49.842 1.00 42.45 217 PRO B C 1
ATOM 3354 O O . PRO B 1 217 ? 18.867 54.500 49.036 1.00 44.47 217 PRO B O 1
ATOM 3358 N N . GLY B 1 218 ? 17.027 54.032 50.247 1.00 43.58 218 GLY B N 1
ATOM 3359 C CA . GLY B 1 218 ? 16.306 55.212 49.809 1.00 41.49 218 GLY B CA 1
ATOM 3360 C C . GLY B 1 218 ? 15.474 54.976 48.558 1.00 47.62 218 GLY B C 1
ATOM 3361 O O . GLY B 1 218 ? 14.737 55.858 48.120 1.00 42.54 218 GLY B O 1
ATOM 3362 N N . TYR B 1 219 ? 15.592 53.784 47.976 1.00 39.60 219 TYR B N 1
ATOM 3363 C CA . TYR B 1 219 ? 14.874 53.464 46.742 1.00 37.28 219 TYR B CA 1
ATOM 3364 C C . TYR B 1 219 ? 14.214 52.102 46.810 1.00 37.10 219 TYR B C 1
ATOM 3365 O O . TYR B 1 219 ? 14.239 51.438 47.839 1.00 42.35 219 TYR B O 1
ATOM 3374 N N . GLY B 1 220 ? 13.585 51.702 45.715 1.00 36.79 220 GLY B N 1
ATOM 3375 C CA . GLY B 1 220 ? 12.903 50.424 45.685 1.00 35.92 220 GLY B CA 1
ATOM 3376 C C . GLY B 1 220 ? 13.831 49.214 45.644 1.00 35.67 220 GLY B C 1
ATOM 3377 O O . GLY B 1 220 ? 15.063 49.331 45.807 1.00 34.25 220 GLY B O 1
ATOM 3378 N N . ARG B 1 221 ? 13.214 48.050 45.437 1.00 34.60 221 ARG B N 1
ATOM 3379 C CA . ARG B 1 221 ? 13.894 46.761 45.448 1.00 30.87 221 ARG B CA 1
ATOM 3380 C C . ARG B 1 221 ? 13.349 45.864 44.347 1.00 32.81 221 ARG B C 1
ATOM 3381 O O . ARG B 1 221 ? 12.206 46.036 43.910 1.00 29.07 221 ARG B O 1
ATOM 3389 N N . ILE B 1 222 ? 14.169 44.913 43.899 1.00 25.82 222 ILE B N 1
ATOM 3390 C CA . ILE B 1 222 ? 13.769 43.975 42.855 1.00 26.06 222 ILE B CA 1
ATOM 3391 C C . ILE B 1 222 ? 14.169 42.594 43.326 1.00 27.52 222 ILE B C 1
ATOM 3392 O O . ILE B 1 222 ? 15.251 42.418 43.891 1.00 29.33 222 ILE B O 1
ATOM 3397 N N . ALA B 1 223 ? 13.285 41.624 43.141 1.00 28.43 223 ALA B N 1
ATOM 3398 C CA . ALA B 1 223 ? 13.636 40.226 43.387 1.00 27.35 223 ALA B CA 1
ATOM 3399 C C . ALA B 1 223 ? 13.279 39.433 42.143 1.00 27.05 223 ALA B C 1
ATOM 3400 O O . ALA B 1 223 ? 12.258 39.694 41.491 1.00 26.05 223 ALA B O 1
ATOM 3402 N N . VAL B 1 224 ? 14.143 38.490 41.794 1.00 26.15 224 VAL B N 1
ATOM 3403 C CA . VAL B 1 224 ? 13.893 37.619 40.662 1.00 25.71 224 VAL B CA 1
ATOM 3404 C C . VAL B 1 224 ? 14.032 36.161 41.094 1.00 24.83 224 VAL B C 1
ATOM 3405 O O . VAL B 1 224 ? 14.982 35.789 41.802 1.00 26.98 224 VAL B O 1
ATOM 3409 N N . LEU B 1 225 ? 13.077 35.353 40.652 1.00 27.64 225 LEU B N 1
ATOM 3410 C CA . LEU B 1 225 ? 13.082 33.910 40.858 1.00 27.33 225 LEU B CA 1
ATOM 3411 C C . LEU B 1 225 ? 12.943 33.191 39.533 1.00 27.51 225 LEU B C 1
ATOM 3412 O O . LEU B 1 225 ? 12.142 33.582 38.676 1.00 27.37 225 LEU B O 1
ATOM 3417 N N . GLY B 1 226 ? 13.724 32.130 39.369 1.00 26.43 226 GLY B N 1
ATOM 3418 C CA . GLY B 1 226 ? 13.687 31.373 38.133 1.00 26.03 226 GLY B CA 1
ATOM 3419 C C . GLY B 1 226 ? 12.542 30.367 38.033 1.00 31.79 226 GLY B C 1
ATOM 3420 O O . GLY B 1 226 ? 12.514 29.587 37.087 1.00 27.00 226 GLY B O 1
ATOM 3421 N N . SER B 1 227 ? 11.609 30.371 38.993 1.00 25.08 227 SER B N 1
ATOM 3422 C CA . SER B 1 227 ? 10.460 29.464 38.940 1.00 31.63 227 SER B CA 1
ATOM 3423 C C . SER B 1 227 ? 9.173 30.133 39.436 1.00 34.54 227 SER B C 1
ATOM 3424 O O . SER B 1 227 ? 9.145 30.688 40.522 1.00 33.26 227 SER B O 1
ATOM 3427 N N . CYS B 1 228 ? 8.120 30.062 38.626 1.00 34.03 228 CYS B N 1
ATOM 3428 C CA . CYS B 1 228 ? 6.785 30.494 39.024 1.00 37.38 228 CYS B CA 1
ATOM 3429 C C . CYS B 1 228 ? 6.145 29.459 39.922 1.00 41.50 228 CYS B C 1
ATOM 3430 O O . CYS B 1 228 ? 5.490 29.779 40.932 1.00 39.46 228 CYS B O 1
ATOM 3433 N N . ALA B 1 229 ? 6.334 28.209 39.511 1.00 36.42 229 ALA B N 1
ATOM 3434 C CA . ALA B 1 229 ? 5.678 27.063 40.109 1.00 36.25 229 ALA B CA 1
ATOM 3435 C C . ALA B 1 229 ? 6.013 26.887 41.575 1.00 36.37 229 ALA B C 1
ATOM 3436 O O . ALA B 1 229 ? 5.210 26.314 42.323 1.00 37.76 229 ALA B O 1
ATOM 3438 N N . MET B 1 230 ? 7.166 27.391 42.016 1.00 29.46 230 MET B N 1
ATOM 3439 C CA . MET B 1 230 ? 7.563 27.150 43.408 1.00 30.61 230 MET B CA 1
ATOM 3440 C C . MET B 1 230 ? 6.607 27.804 44.419 1.00 32.61 230 MET B C 1
ATOM 3441 O O . MET B 1 230 ? 6.603 27.444 45.603 1.00 30.95 230 MET B O 1
ATOM 3446 N N . PHE B 1 231 ? 5.848 28.797 43.966 1.00 34.56 231 PHE B N 1
ATOM 3447 C CA . PHE B 1 231 ? 4.870 29.444 44.842 1.00 30.69 231 PHE B CA 1
ATOM 3448 C C . PHE B 1 231 ? 3.431 29.128 44.448 1.00 39.08 231 PHE B C 1
ATOM 3449 O O . PHE B 1 231 ? 2.503 29.755 44.962 1.00 40.52 231 PHE B O 1
ATOM 3457 N N . ASP B 1 232 ? 3.221 28.177 43.546 1.00 37.35 232 ASP B N 1
ATOM 3458 C CA . ASP B 1 232 ? 1.865 27.952 43.092 1.00 42.73 232 ASP B CA 1
ATOM 3459 C C . ASP B 1 232 ? 1.099 27.094 44.104 1.00 42.49 232 ASP B C 1
ATOM 3460 O O . ASP B 1 232 ? 1.636 26.705 45.156 1.00 39.49 232 ASP B O 1
ATOM 3465 N N . ASP B 1 233 ? -0.161 26.822 43.788 1.00 46.80 233 ASP B N 1
ATOM 3466 C CA . ASP B 1 233 ? -1.060 26.164 44.738 1.00 54.39 233 ASP B CA 1
ATOM 3467 C C . ASP B 1 233 ? -0.559 24.769 45.090 1.00 47.52 233 ASP B C 1
ATOM 3468 O O . ASP B 1 233 ? -0.680 24.333 46.227 1.00 48.22 233 ASP B O 1
ATOM 3473 N N . LYS B 1 234 ? 0.053 24.096 44.122 1.00 47.69 234 LYS B N 1
ATOM 3474 C CA . LYS B 1 234 ? 0.657 22.798 44.370 1.00 44.24 234 LYS B CA 1
ATOM 3475 C C . LYS B 1 234 ? 1.873 22.881 45.310 1.00 48.38 234 LYS B C 1
ATOM 3476 O O . LYS B 1 234 ? 1.965 22.108 46.259 1.00 43.58 234 LYS B O 1
ATOM 3482 N N . TRP B 1 235 ? 2.798 23.816 45.071 1.00 41.53 235 TRP B N 1
ATOM 3483 C CA . TRP B 1 235 ? 4.105 23.748 45.742 1.00 37.73 235 TRP B CA 1
ATOM 3484 C C . TRP B 1 235 ? 4.292 24.621 46.966 1.00 34.87 235 TRP B C 1
ATOM 3485 O O . TRP B 1 235 ? 5.183 24.354 47.788 1.00 38.66 235 TRP B O 1
ATOM 3496 N N . LEU B 1 236 ? 3.488 25.671 47.096 1.00 38.48 236 LEU B N 1
ATOM 3497 C CA . LEU B 1 236 ? 3.693 26.628 48.186 1.00 38.71 236 LEU B CA 1
ATOM 3498 C C . LEU B 1 236 ? 3.731 25.977 49.562 1.00 42.71 236 LEU B C 1
ATOM 3499 O O . LEU B 1 236 ? 4.514 26.383 50.422 1.00 37.33 236 LEU B O 1
ATOM 3504 N N . ASP B 1 237 ? 2.916 24.942 49.760 1.00 41.41 237 ASP B N 1
ATOM 3505 C CA . ASP B 1 237 ? 2.852 24.272 51.050 1.00 47.66 237 ASP B CA 1
ATOM 3506 C C . ASP B 1 237 ? 3.894 23.142 51.212 1.00 51.54 237 ASP B C 1
ATOM 3507 O O . ASP B 1 237 ? 4.071 22.616 52.319 1.00 49.42 237 ASP B O 1
ATOM 3512 N N . LYS B 1 238 ? 4.608 22.789 50.141 1.00 45.76 238 LYS B N 1
ATOM 3513 C CA . LYS B 1 238 ? 5.587 21.701 50.221 1.00 41.73 238 LYS B CA 1
ATOM 3514 C C . LYS B 1 238 ? 6.889 22.181 50.854 1.00 45.22 238 LYS B C 1
ATOM 3515 O O . LYS B 1 238 ? 7.242 23.358 50.747 1.00 43.68 238 LYS B O 1
ATOM 3521 N N . GLU B 1 239 ? 7.617 21.257 51.479 1.00 44.14 239 GLU B N 1
ATOM 3522 C CA . GLU B 1 239 ? 8.882 21.564 52.157 1.00 45.05 239 GLU B CA 1
ATOM 3523 C C . GLU B 1 239 ? 8.840 22.907 52.871 1.00 44.50 239 GLU B C 1
ATOM 3524 O O . GLU B 1 239 ? 7.865 23.217 53.548 1.00 44.00 239 GLU B O 1
ATOM 3530 N N . GLU B 1 240 ? 9.859 23.737 52.666 1.00 38.52 240 GLU B N 1
ATOM 3531 C CA . GLU B 1 240 ? 9.866 25.064 53.278 1.00 33.73 240 GLU B CA 1
ATOM 3532 C C . GLU B 1 240 ? 9.731 26.175 52.253 1.00 31.84 240 GLU B C 1
ATOM 3533 O O . GLU B 1 240 ? 10.241 27.282 52.433 1.00 33.84 240 GLU B O 1
ATOM 3539 N N . ASN B 1 241 ? 8.999 25.883 51.187 1.00 31.99 241 ASN B N 1
ATOM 3540 C CA . ASN B 1 241 ? 8.726 26.870 50.159 1.00 31.87 241 ASN B CA 1
ATOM 3541 C C . ASN B 1 241 ? 8.023 28.135 50.643 1.00 37.34 241 ASN B C 1
ATOM 3542 O O . ASN B 1 241 ? 8.300 29.231 50.143 1.00 29.08 241 ASN B O 1
ATOM 3547 N N . SER B 1 242 ? 7.113 28.000 51.610 1.00 36.21 242 SER B N 1
ATOM 3548 C CA A SER B 1 242 ? 6.409 29.173 52.119 0.65 32.76 242 SER B CA 1
ATOM 3549 C CA B SER B 1 242 ? 6.397 29.147 52.170 0.35 33.07 242 SER B CA 1
ATOM 3550 C C . SER B 1 242 ? 7.331 30.023 52.981 1.00 27.91 242 SER B C 1
ATOM 3551 O O . SER B 1 242 ? 7.134 31.225 53.109 1.00 34.79 242 SER B O 1
ATOM 3556 N N . LYS B 1 243 ? 8.336 29.407 53.581 1.00 32.56 243 LYS B N 1
ATOM 3557 C CA . LYS B 1 243 ? 9.290 30.185 54.357 1.00 32.15 243 LYS B CA 1
ATOM 3558 C C . LYS B 1 243 ? 10.161 31.039 53.422 1.00 42.12 243 LYS B C 1
ATOM 3559 O O . LYS B 1 243 ? 10.589 32.149 53.772 1.00 37.36 243 LYS B O 1
ATOM 3565 N N . ILE B 1 244 ? 10.441 30.508 52.237 1.00 37.76 244 ILE B N 1
ATOM 3566 C CA . ILE B 1 244 ? 11.127 31.291 51.212 1.00 36.73 244 ILE B CA 1
ATOM 3567 C C . ILE B 1 244 ? 10.222 32.412 50.698 1.00 35.39 244 ILE B C 1
ATOM 3568 O O . ILE B 1 244 ? 10.652 33.565 50.526 1.00 33.92 244 ILE B O 1
ATOM 3573 N N . MET B 1 245 ? 8.962 32.077 50.450 1.00 33.25 245 MET B N 1
ATOM 3574 C CA . MET B 1 245 ? 7.995 33.090 50.046 1.00 36.91 245 MET B CA 1
ATOM 3575 C C . MET B 1 245 ? 7.930 34.207 51.087 1.00 39.18 245 MET B C 1
ATOM 3576 O O . MET B 1 245 ? 7.952 35.391 50.737 1.00 35.66 245 MET B O 1
ATOM 3581 N N . ASP B 1 246 ? 7.877 33.826 52.363 1.00 42.86 246 ASP B N 1
ATOM 3582 C CA . ASP B 1 246 ? 7.854 34.806 53.450 1.00 43.61 246 ASP B CA 1
ATOM 3583 C C . ASP B 1 246 ? 9.067 35.742 53.348 1.00 43.03 246 ASP B C 1
ATOM 3584 O O . ASP B 1 246 ? 8.930 36.953 53.531 1.00 38.04 246 ASP B O 1
ATOM 3589 N N . PHE B 1 247 ? 10.246 35.187 53.057 1.00 39.91 247 PHE B N 1
ATOM 3590 C CA . PHE B 1 247 ? 11.463 36.008 52.977 1.00 39.33 247 PHE B CA 1
ATOM 3591 C C . PHE B 1 247 ? 11.325 37.078 51.924 1.00 37.10 247 PHE B C 1
ATOM 3592 O O . PHE B 1 247 ? 11.655 38.238 52.172 1.00 36.74 247 PHE B O 1
ATOM 3600 N N . PHE B 1 248 ? 10.872 36.687 50.736 1.00 32.86 248 PHE B N 1
ATOM 3601 C CA . PHE B 1 248 ? 10.878 37.629 49.627 1.00 34.60 248 PHE B CA 1
ATOM 3602 C C . PHE B 1 248 ? 9.904 38.785 49.871 1.00 37.51 248 PHE B C 1
ATOM 3603 O O . PHE B 1 248 ? 10.230 39.925 49.593 1.00 34.15 248 PHE B O 1
ATOM 3611 N N . PHE B 1 249 ? 8.724 38.513 50.417 1.00 42.75 249 PHE B N 1
ATOM 3612 C CA . PHE B 1 249 ? 7.794 39.624 50.632 1.00 41.08 249 PHE B CA 1
ATOM 3613 C C . PHE B 1 249 ? 8.221 40.488 51.815 1.00 34.39 249 PHE B C 1
ATOM 3614 O O . PHE B 1 249 ? 8.027 41.697 51.779 1.00 44.26 249 PHE B O 1
ATOM 3622 N N . LYS B 1 250 ? 8.838 39.906 52.837 1.00 34.17 250 LYS B N 1
ATOM 3623 C CA . LYS B 1 250 ? 9.451 40.749 53.871 1.00 37.96 250 LYS B CA 1
ATOM 3624 C C . LYS B 1 250 ? 10.626 41.590 53.342 1.00 43.77 250 LYS B C 1
ATOM 3625 O O . LYS B 1 250 ? 10.865 42.698 53.815 1.00 40.56 250 LYS B O 1
ATOM 3631 N N . PHE B 1 251 ? 11.347 41.077 52.350 1.00 35.85 251 PHE B N 1
ATOM 3632 C CA . PHE B 1 251 ? 12.418 41.845 51.733 1.00 28.59 251 PHE B CA 1
ATOM 3633 C C . PHE B 1 251 ? 11.850 42.969 50.904 1.00 27.59 251 PHE B C 1
ATOM 3634 O O . PHE B 1 251 ? 12.427 44.051 50.830 1.00 34.76 251 PHE B O 1
ATOM 3642 N N . LEU B 1 252 ? 10.726 42.702 50.245 1.00 28.74 252 LEU B N 1
ATOM 3643 C CA . LEU B 1 252 ? 10.185 43.645 49.270 1.00 34.07 252 LEU B CA 1
ATOM 3644 C C . LEU B 1 252 ? 9.223 44.711 49.846 1.00 36.56 252 LEU B C 1
ATOM 3645 O O . LEU B 1 252 ? 8.915 45.699 49.179 1.00 34.95 252 LEU B O 1
ATOM 3650 N N . GLU B 1 253 ? 8.741 44.490 51.058 1.00 33.28 253 GLU B N 1
ATOM 3651 C CA . GLU B 1 253 ? 7.746 45.385 51.655 1.00 45.58 253 GLU B CA 1
ATOM 3652 C C . GLU B 1 253 ? 8.358 46.740 52.006 1.00 43.65 253 GLU B C 1
ATOM 3653 O O . GLU B 1 253 ? 9.568 46.836 52.223 1.00 43.27 253 GLU B O 1
ATOM 3659 N N . PRO B 1 254 ? 7.528 47.806 52.013 1.00 60.99 254 PRO B N 1
ATOM 3660 C CA . PRO B 1 254 ? 7.971 49.162 52.379 1.00 56.01 254 PRO B CA 1
ATOM 3661 C C . PRO B 1 254 ? 8.672 49.178 53.738 1.00 50.50 254 PRO B C 1
ATOM 3662 O O . PRO B 1 254 ? 8.196 48.516 54.667 1.00 51.73 254 PRO B O 1
ATOM 3666 N N . HIS B 1 255 ? 9.765 49.929 53.845 1.00 62.37 255 HIS B N 1
ATOM 3667 C CA . HIS B 1 255 ? 10.546 50.019 55.080 1.00 61.81 255 HIS B CA 1
ATOM 3668 C C . HIS B 1 255 ? 10.853 48.649 55.650 1.00 62.18 255 HIS B C 1
ATOM 3669 O O . HIS B 1 255 ? 10.660 48.392 56.842 1.00 65.68 255 HIS B O 1
ATOM 3676 N N . SER B 1 256 ? 11.323 47.771 54.767 1.00 60.03 256 SER B N 1
ATOM 3677 C CA . SER B 1 256 ? 11.721 46.422 55.127 1.00 47.86 256 SER B CA 1
ATOM 3678 C C . SER B 1 256 ? 12.792 46.400 56.217 1.00 45.81 256 SER B C 1
ATOM 3679 O O . SER B 1 256 ? 13.743 47.181 56.181 1.00 47.44 256 SER B O 1
ATOM 3682 N N . LYS B 1 257 ? 12.651 45.474 57.158 1.00 42.98 257 LYS B N 1
ATOM 3683 C CA . LYS B 1 257 ? 13.661 45.269 58.186 1.00 53.83 257 LYS B CA 1
ATOM 3684 C C . LYS B 1 257 ? 14.784 44.347 57.684 1.00 52.86 257 LYS B C 1
ATOM 3685 O O . LYS B 1 257 ? 15.814 44.187 58.337 1.00 54.58 257 LYS B O 1
ATOM 3687 N N . ILE B 1 258 ? 14.593 43.755 56.511 1.00 51.10 258 ILE B N 1
ATOM 3688 C CA . ILE B 1 258 ? 15.557 42.775 56.021 1.00 50.00 258 ILE B CA 1
ATOM 3689 C C . ILE B 1 258 ? 16.850 43.412 55.551 1.00 44.08 258 ILE B C 1
ATOM 3690 O O . ILE B 1 258 ? 16.864 44.285 54.679 1.00 46.21 258 ILE B O 1
ATOM 3695 N N . GLN B 1 259 ? 17.941 42.982 56.169 1.00 45.83 259 GLN B N 1
ATOM 3696 C CA . GLN B 1 259 ? 19.269 43.316 55.682 1.00 51.42 259 GLN B CA 1
ATOM 3697 C C . GLN B 1 259 ? 19.976 42.022 55.243 1.00 42.22 259 GLN B C 1
ATOM 3698 O O . GLN B 1 259 ? 19.942 41.024 55.958 1.00 42.89 259 GLN B O 1
ATOM 3700 N N . LEU B 1 260 ? 20.564 42.022 54.050 1.00 44.05 260 LEU B N 1
ATOM 3701 C CA . LEU B 1 260 ? 21.302 40.847 53.583 1.00 48.72 260 LEU B CA 1
ATOM 3702 C C . LEU B 1 260 ? 22.582 40.674 54.388 1.00 45.02 260 LEU B C 1
ATOM 3703 O O . LEU B 1 260 ? 23.216 41.658 54.768 1.00 46.00 260 LEU B O 1
ATOM 3708 N N . ASN B 1 261 ? 22.954 39.430 54.667 1.00 40.31 261 ASN B N 1
ATOM 3709 C CA . ASN B 1 261 ? 24.243 39.168 55.288 1.00 45.86 261 ASN B CA 1
ATOM 3710 C C . ASN B 1 261 ? 25.347 39.606 54.341 1.00 46.67 261 ASN B C 1
ATOM 3711 O O . ASN B 1 261 ? 25.394 39.158 53.196 1.00 42.54 261 ASN B O 1
ATOM 3716 N N . ASP B 1 262 ? 26.257 40.449 54.824 1.00 49.59 262 ASP B N 1
ATOM 3717 C CA . ASP B 1 262 ? 27.233 41.077 53.941 1.00 49.20 262 ASP B CA 1
ATOM 3718 C C . ASP B 1 262 ? 28.326 40.125 53.474 1.00 49.15 262 ASP B C 1
ATOM 3719 O O . ASP B 1 262 ? 28.767 40.215 52.328 1.00 50.62 262 ASP B O 1
ATOM 3721 N N . ILE B 1 263 ? 28.738 39.194 54.332 1.00 45.44 263 ILE B N 1
ATOM 3722 C CA . ILE B 1 263 ? 29.748 38.207 53.932 1.00 50.28 263 ILE B CA 1
ATOM 3723 C C . ILE B 1 263 ? 29.228 37.323 52.796 1.00 48.05 263 ILE B C 1
ATOM 3724 O O . ILE B 1 263 ? 29.921 37.108 51.802 1.00 49.30 263 ILE B O 1
ATOM 3729 N N . ASP B 1 264 ? 28.002 36.831 52.948 1.00 43.80 264 ASP B N 1
ATOM 3730 C CA . ASP B 1 264 ? 27.382 35.980 51.938 1.00 45.84 264 ASP B CA 1
ATOM 3731 C C . ASP B 1 264 ? 27.116 36.774 50.651 1.00 52.12 264 ASP B C 1
ATOM 3732 O O . ASP B 1 264 ? 27.179 36.230 49.551 1.00 48.92 264 ASP B O 1
ATOM 3737 N N . ALA B 1 265 ? 26.813 38.061 50.799 1.00 46.43 265 ALA B N 1
ATOM 3738 C CA . ALA B 1 265 ? 26.508 38.924 49.659 1.00 47.75 265 ALA B CA 1
ATOM 3739 C C . ALA B 1 265 ? 27.757 39.262 48.840 1.00 55.87 265 ALA B C 1
ATOM 3740 O O . ALA B 1 265 ? 27.697 39.369 47.614 1.00 56.45 265 ALA B O 1
ATOM 3742 N N . GLU B 1 266 ? 28.882 39.438 49.526 1.00 60.25 266 GLU B N 1
ATOM 3743 C CA . GLU B 1 266 ? 30.126 39.844 48.879 1.00 58.85 266 GLU B CA 1
ATOM 3744 C C . GLU B 1 266 ? 30.814 38.673 48.234 1.00 58.09 266 GLU B C 1
ATOM 3745 O O . GLU B 1 266 ? 31.427 38.794 47.178 1.00 68.06 266 GLU B O 1
ATOM 3751 N N . GLU B 1 267 ? 30.714 37.532 48.893 1.00 62.73 267 GLU B N 1
ATOM 3752 C CA . GLU B 1 267 ? 31.317 36.309 48.403 1.00 61.13 267 GLU B CA 1
ATOM 3753 C C . GLU B 1 267 ? 30.297 35.179 48.449 1.00 66.11 267 GLU B C 1
ATOM 3754 O O . GLU B 1 267 ? 30.418 34.272 49.275 1.00 68.78 267 GLU B O 1
ATOM 3756 N N . PRO B 1 268 ? 29.272 35.233 47.577 1.00 69.03 268 PRO B N 1
ATOM 3757 C CA . PRO B 1 268 ? 28.270 34.155 47.619 1.00 70.30 268 PRO B CA 1
ATOM 3758 C C . PRO B 1 268 ? 28.845 32.840 47.108 1.00 69.44 268 PRO B C 1
ATOM 3759 O O . PRO B 1 268 ? 29.599 32.849 46.136 1.00 66.20 268 PRO B O 1
ATOM 3763 N N . ASP B 1 269 ? 28.499 31.733 47.765 1.00 65.72 269 ASP B N 1
ATOM 3764 C CA . ASP B 1 269 ? 29.072 30.434 47.418 1.00 70.60 269 ASP B CA 1
ATOM 3765 C C . ASP B 1 269 ? 28.339 29.826 46.222 1.00 69.48 269 ASP B C 1
ATOM 3766 O O . ASP B 1 269 ? 27.652 28.806 46.341 1.00 62.66 269 ASP B O 1
ATOM 3771 N N . VAL B 1 270 ? 28.495 30.453 45.061 1.00 67.51 270 VAL B N 1
ATOM 3772 C CA . VAL B 1 270 ? 27.734 30.032 43.893 1.00 64.42 270 VAL B CA 1
ATOM 3773 C C . VAL B 1 270 ? 28.509 30.175 42.581 1.00 61.84 270 VAL B C 1
ATOM 3774 O O . VAL B 1 270 ? 29.391 31.029 42.451 1.00 63.13 270 VAL B O 1
ATOM 3778 N N . GLU C 1 12 ? 27.628 -12.953 22.645 1.00 66.58 12 GLU C N 1
ATOM 3779 C CA . GLU C 1 12 ? 27.914 -12.692 24.050 1.00 68.66 12 GLU C CA 1
ATOM 3780 C C . GLU C 1 12 ? 27.558 -11.242 24.402 1.00 68.61 12 GLU C C 1
ATOM 3781 O O . GLU C 1 12 ? 26.740 -11.016 25.289 1.00 78.41 12 GLU C O 1
ATOM 3783 N N . VAL C 1 13 ? 28.160 -10.268 23.713 1.00 74.25 13 VAL C N 1
ATOM 3784 C CA . VAL C 1 13 ? 27.836 -8.845 23.923 1.00 60.34 13 VAL C CA 1
ATOM 3785 C C . VAL C 1 13 ? 27.159 -8.276 22.677 1.00 56.78 13 VAL C C 1
ATOM 3786 O O . VAL C 1 13 ? 27.805 -8.092 21.645 1.00 64.04 13 VAL C O 1
ATOM 3790 N N . ARG C 1 14 ? 25.868 -7.981 22.761 1.00 47.54 14 ARG C N 1
ATOM 3791 C CA . ARG C 1 14 ? 25.138 -7.495 21.585 1.00 60.84 14 ARG C CA 1
ATOM 3792 C C . ARG C 1 14 ? 25.008 -5.978 21.581 1.00 63.12 14 ARG C C 1
ATOM 3793 O O . ARG C 1 14 ? 24.689 -5.369 22.603 1.00 59.58 14 ARG C O 1
ATOM 3801 N N . ILE C 1 15 ? 25.283 -5.372 20.433 1.00 59.14 15 ILE C N 1
ATOM 3802 C CA . ILE C 1 15 ? 25.266 -3.928 20.322 1.00 59.72 15 ILE C CA 1
ATOM 3803 C C . ILE C 1 15 ? 24.233 -3.473 19.284 1.00 66.04 15 ILE C C 1
ATOM 3804 O O . ILE C 1 15 ? 24.315 -3.831 18.108 1.00 64.84 15 ILE C O 1
ATOM 3809 N N . LEU C 1 16 ? 23.280 -2.650 19.710 1.00 57.42 16 LEU C N 1
ATOM 3810 C CA . LEU C 1 16 ? 22.246 -2.170 18.804 1.00 52.91 16 LEU C CA 1
ATOM 3811 C C . LEU C 1 16 ? 22.513 -0.739 18.333 1.00 60.27 16 LEU C C 1
ATOM 3812 O O . LEU C 1 16 ? 22.625 0.187 19.132 1.00 59.72 16 LEU C O 1
ATOM 3817 N N . PHE C 1 17 ? 22.600 -0.570 17.022 1.00 56.71 17 PHE C N 1
ATOM 3818 C CA . PHE C 1 17 ? 22.732 0.742 16.421 1.00 60.40 17 PHE C CA 1
ATOM 3819 C C . PHE C 1 17 ? 21.366 1.224 15.981 1.00 69.64 17 PHE C C 1
ATOM 3820 O O . PHE C 1 17 ? 20.750 0.646 15.087 1.00 71.68 17 PHE C O 1
ATOM 3828 N N . SER C 1 18 ? 20.901 2.296 16.607 1.00 59.75 18 SER C N 1
ATOM 3829 C CA . SER C 1 18 ? 19.549 2.774 16.391 1.00 66.10 18 SER C CA 1
ATOM 3830 C C . SER C 1 18 ? 19.393 3.522 15.075 1.00 65.00 18 SER C C 1
ATOM 3831 O O . SER C 1 18 ? 20.286 4.245 14.647 1.00 67.48 18 SER C O 1
ATOM 3834 N N . THR C 1 19 ? 18.242 3.333 14.439 1.00 67.22 19 THR C N 1
ATOM 3835 C CA . THR C 1 19 ? 17.863 4.103 13.264 1.00 65.21 19 THR C CA 1
ATOM 3836 C C . THR C 1 19 ? 16.500 4.692 13.565 1.00 66.69 19 THR C C 1
ATOM 3837 O O . THR C 1 19 ? 15.878 5.336 12.722 1.00 69.31 19 THR C O 1
ATOM 3841 N N . ALA C 1 20 ? 16.068 4.481 14.806 1.00 68.49 20 ALA C N 1
ATOM 3842 C CA . ALA C 1 20 ? 14.734 4.842 15.265 1.00 69.04 20 ALA C CA 1
ATOM 3843 C C . ALA C 1 20 ? 14.512 6.342 15.310 1.00 68.47 20 ALA C C 1
ATOM 3844 O O . ALA C 1 20 ? 13.370 6.798 15.336 1.00 69.49 20 ALA C O 1
ATOM 3846 N N . LYS C 1 21 ? 15.595 7.113 15.316 1.00 68.48 21 LYS C N 1
ATOM 3847 C CA . LYS C 1 21 ? 15.463 8.559 15.433 1.00 65.68 21 LYS C CA 1
ATOM 3848 C C . LYS C 1 21 ? 16.162 9.264 14.276 1.00 73.66 21 LYS C C 1
ATOM 3849 O O . LYS C 1 21 ? 16.654 10.384 14.428 1.00 72.87 21 LYS C O 1
ATOM 3855 N N . GLY C 1 22 ? 16.220 8.601 13.125 1.00 68.39 22 GLY C N 1
ATOM 3856 C CA . GLY C 1 22 ? 16.809 9.192 11.937 1.00 63.42 22 GLY C CA 1
ATOM 3857 C C . GLY C 1 22 ? 18.308 9.396 12.051 1.00 66.21 22 GLY C C 1
ATOM 3858 O O . GLY C 1 22 ? 18.859 10.323 11.454 1.00 69.88 22 GLY C O 1
ATOM 3859 N N . GLU C 1 23 ? 18.964 8.525 12.815 1.00 63.14 23 GLU C N 1
ATOM 3860 C CA . GLU C 1 23 ? 20.393 8.645 13.088 1.00 64.69 23 GLU C CA 1
ATOM 3861 C C . GLU C 1 23 ? 21.220 8.791 11.815 1.00 73.23 23 GLU C C 1
ATOM 3862 O O . GLU C 1 23 ? 21.106 7.987 10.885 1.00 74.61 23 GLU C O 1
ATOM 3864 N N . SER C 1 24 ? 22.061 9.818 11.782 1.00 68.44 24 SER C N 1
ATOM 3865 C CA . SER C 1 24 ? 22.869 10.094 10.603 1.00 70.58 24 SER C CA 1
ATOM 3866 C C . SER C 1 24 ? 23.949 9.030 10.398 1.00 70.96 24 SER C C 1
ATOM 3867 O O . SER C 1 24 ? 24.363 8.773 9.270 1.00 74.91 24 SER C O 1
ATOM 3870 N N . HIS C 1 25 ? 24.384 8.397 11.485 1.00 73.44 25 HIS C N 1
ATOM 3871 C CA . HIS C 1 25 ? 25.397 7.346 11.403 1.00 70.64 25 HIS C CA 1
ATOM 3872 C C . HIS C 1 25 ? 24.872 6.009 11.911 1.00 76.94 25 HIS C C 1
ATOM 3873 O O . HIS C 1 25 ? 24.598 5.84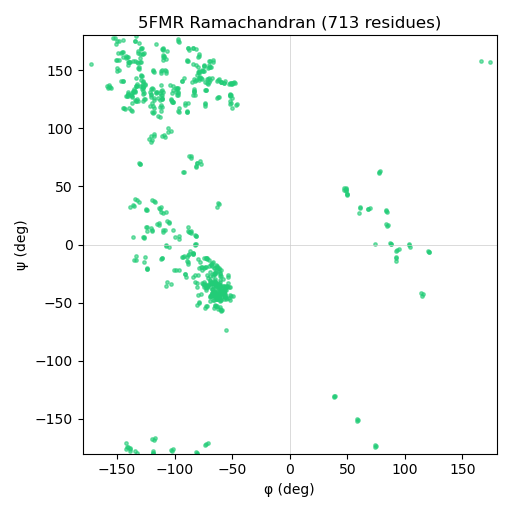6 13.103 1.00 70.86 25 HIS C O 1
ATOM 3880 N N . THR C 1 26 ? 24.751 5.051 10.998 1.00 81.78 26 THR C N 1
ATOM 3881 C CA . THR C 1 26 ? 24.228 3.725 11.316 1.00 80.00 26 THR C CA 1
ATOM 3882 C C . THR C 1 26 ? 25.017 2.679 10.541 1.00 83.61 26 THR C C 1
ATOM 3883 O O . THR C 1 26 ? 26.003 3.006 9.874 1.00 79.83 26 THR C O 1
ATOM 3887 N N . HIS C 1 27 ? 24.588 1.424 10.626 1.00 85.52 27 HIS C N 1
ATOM 3888 C CA . HIS C 1 27 ? 25.211 0.369 9.837 1.00 88.22 27 HIS C CA 1
ATOM 3889 C C . HIS C 1 27 ? 25.073 0.707 8.348 1.00 89.26 27 HIS C C 1
ATOM 3890 O O . HIS C 1 27 ? 26.004 0.504 7.562 1.00 85.41 27 HIS C O 1
ATOM 3897 N N . LYS C 1 28 ? 23.920 1.262 7.982 1.00 87.55 28 LYS C N 1
ATOM 3898 C CA . LYS C 1 28 ? 23.638 1.623 6.596 1.00 88.39 28 LYS C CA 1
ATOM 3899 C C . LYS C 1 28 ? 24.620 2.656 6.031 1.00 87.88 28 LYS C C 1
ATOM 3900 O O . LYS C 1 28 ? 25.261 2.405 5.010 1.00 90.41 28 LYS C O 1
ATOM 3902 N N . ALA C 1 29 ? 24.757 3.801 6.698 1.00 88.35 29 ALA C N 1
ATOM 3903 C CA . ALA C 1 29 ? 25.620 4.872 6.190 1.00 86.75 29 ALA C CA 1
A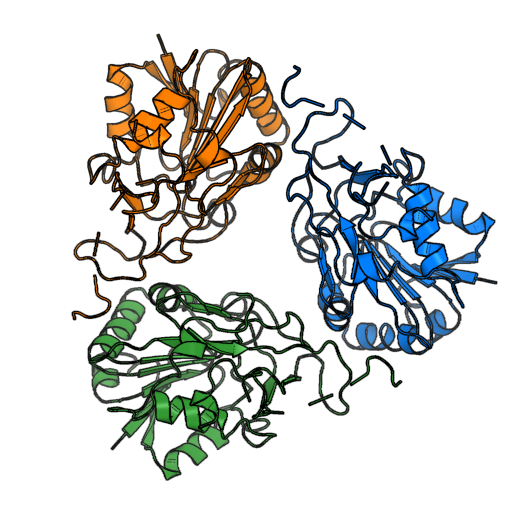TOM 3904 C C . ALA C 1 29 ? 26.471 5.536 7.274 1.00 82.40 29 ALA C C 1
ATOM 3905 O O . ALA C 1 29 ? 25.943 6.174 8.183 1.00 85.31 29 ALA C O 1
ATOM 3907 N N . GLY C 1 30 ? 27.791 5.390 7.163 1.00 80.12 30 GLY C N 1
ATOM 3908 C CA . GLY C 1 30 ? 28.715 6.082 8.047 1.00 75.07 30 GLY C CA 1
ATOM 3909 C C . GLY C 1 30 ? 29.526 5.198 8.973 1.00 73.58 30 GLY C C 1
ATOM 3910 O O . GLY C 1 30 ? 30.727 5.412 9.138 1.00 72.46 30 GLY C O 1
ATOM 3911 N N . PHE C 1 31 ? 28.886 4.187 9.555 1.00 76.08 31 PHE C N 1
ATOM 3912 C CA . PHE C 1 31 ? 29.540 3.355 10.560 1.00 70.40 31 PHE C CA 1
ATOM 3913 C C . PHE C 1 31 ? 29.875 1.972 10.027 1.00 71.28 31 PHE C C 1
ATOM 3914 O O . PHE C 1 31 ? 29.945 1.011 10.792 1.00 70.00 31 PHE C O 1
ATOM 3922 N N . LYS C 1 32 ? 30.085 1.874 8.719 1.00 72.01 32 LYS C N 1
ATOM 3923 C CA . LYS C 1 32 ? 30.394 0.593 8.094 1.00 69.71 32 LYS C CA 1
ATOM 3924 C C . LYS C 1 32 ? 31.667 -0.012 8.685 1.00 69.64 32 LYS C C 1
ATOM 3925 O O . LYS C 1 32 ? 31.645 -1.133 9.194 1.00 70.01 32 LYS C O 1
ATOM 3927 N N . GLN C 1 33 ? 32.767 0.737 8.631 1.00 66.98 33 GLN C N 1
ATOM 3928 C CA . GLN C 1 33 ? 34.042 0.272 9.176 1.00 61.79 33 GLN C CA 1
ATOM 3929 C C . GLN C 1 33 ? 33.974 0.002 10.684 1.00 67.13 33 GLN C C 1
ATOM 3930 O O . GLN C 1 33 ? 34.620 -0.928 11.188 1.00 64.30 33 GLN C O 1
ATOM 3932 N N . LEU C 1 34 ? 33.189 0.813 11.398 1.00 65.88 34 LEU C N 1
ATOM 3933 C CA . LEU C 1 34 ? 32.994 0.636 12.838 1.00 57.11 34 LEU C CA 1
ATOM 3934 C C . LEU C 1 34 ? 32.287 -0.677 13.141 1.00 55.21 34 LEU C C 1
ATOM 3935 O O . LEU C 1 34 ? 32.742 -1.466 13.972 1.00 54.28 34 LEU C O 1
ATOM 3940 N N . PHE C 1 35 ? 31.148 -0.871 12.482 1.00 52.88 35 PHE C N 1
ATOM 3941 C CA . PHE C 1 35 ? 30.341 -2.083 12.603 1.00 70.67 35 PHE C CA 1
ATOM 3942 C C . PHE C 1 35 ? 31.221 -3.316 12.376 1.00 72.55 35 PHE C C 1
ATOM 3943 O O . PHE C 1 35 ? 31.146 -4.301 13.118 1.00 72.48 35 PHE C O 1
ATOM 3951 N N . ARG C 1 36 ? 32.080 -3.219 11.359 1.00 73.27 36 ARG C N 1
ATOM 3952 C CA . ARG C 1 36 ? 32.988 -4.295 10.976 1.00 74.89 36 ARG C CA 1
ATOM 3953 C C . ARG C 1 36 ? 34.034 -4.585 12.049 1.00 74.55 36 ARG C C 1
ATOM 3954 O O . ARG C 1 36 ? 34.287 -5.744 12.375 1.00 74.63 36 ARG C O 1
ATOM 3962 N N . ARG C 1 37 ? 34.622 -3.536 12.615 1.00 66.14 37 ARG C N 1
ATOM 3963 C CA . ARG C 1 37 ? 35.715 -3.717 13.561 1.00 66.05 37 ARG C CA 1
ATOM 3964 C C . ARG C 1 37 ? 35.207 -4.248 14.913 1.00 69.10 37 ARG C C 1
ATOM 3965 O O . ARG C 1 37 ? 35.967 -4.816 15.706 1.00 68.79 37 ARG C O 1
ATOM 3973 N N . LEU C 1 38 ? 33.909 -4.089 15.157 1.00 69.56 38 LEU C N 1
ATOM 3974 C CA . LEU C 1 38 ? 33.301 -4.560 16.399 1.00 67.14 38 LEU C CA 1
ATOM 3975 C C . LEU C 1 38 ? 32.969 -6.051 16.352 1.00 69.94 38 LEU C C 1
ATOM 3976 O O . LEU C 1 38 ? 32.922 -6.716 17.386 1.00 60.85 38 LEU C O 1
ATOM 3981 N N . ARG C 1 39 ? 32.751 -6.567 15.144 1.00 75.63 39 ARG C N 1
ATOM 3982 C CA . ARG C 1 39 ? 32.458 -7.986 14.937 1.00 68.92 39 ARG C CA 1
ATOM 3983 C C . ARG C 1 39 ? 33.588 -8.877 15.442 1.00 65.82 39 ARG C C 1
ATOM 3984 O O . ARG C 1 39 ? 33.356 -10.014 15.847 1.00 65.65 39 ARG C O 1
ATOM 3992 N N . SER C 1 40 ? 34.805 -8.335 15.448 1.00 67.26 40 SER C N 1
ATOM 3993 C CA . SER C 1 40 ? 35.988 -9.050 15.925 1.00 65.77 40 SER C CA 1
ATOM 3994 C C . SER C 1 40 ? 35.837 -9.509 17.377 1.00 72.94 40 SER C C 1
ATOM 3995 O O . SER C 1 40 ? 36.435 -10.505 17.786 1.00 74.94 40 SER C O 1
ATOM 3997 N N . THR C 1 41 ? 35.072 -8.758 18.164 1.00 71.81 41 THR C N 1
ATOM 3998 C CA . THR C 1 41 ? 34.921 -9.062 19.580 1.00 68.77 41 THR C CA 1
ATOM 3999 C C . THR C 1 41 ? 33.471 -8.982 20.074 1.00 68.25 41 THR C C 1
ATOM 4000 O O . THR C 1 41 ? 33.161 -9.447 21.168 1.00 70.62 41 THR C O 1
ATOM 4004 N N . TYR C 1 42 ? 32.587 -8.401 19.269 1.00 67.04 42 TYR C N 1
ATOM 4005 C CA . TYR C 1 42 ? 31.195 -8.197 19.678 1.00 68.84 42 TYR C CA 1
ATOM 4006 C C . TYR C 1 42 ? 30.216 -8.587 18.583 1.00 66.36 42 TYR C C 1
ATOM 4007 O O . TYR C 1 42 ? 30.615 -8.901 17.465 1.00 66.21 42 TYR C O 1
ATOM 4016 N N . ARG C 1 43 ? 28.928 -8.535 18.900 1.00 59.87 43 ARG C N 1
ATOM 4017 C CA . ARG C 1 43 ? 27.904 -8.824 17.909 1.00 66.13 43 ARG C CA 1
ATOM 4018 C C . ARG C 1 43 ? 26.979 -7.631 17.726 1.00 64.15 43 ARG C C 1
ATOM 4019 O O . ARG C 1 43 ? 25.945 -7.531 18.387 1.00 65.76 43 ARG C O 1
ATOM 4021 N N . PRO C 1 44 ? 27.346 -6.722 16.818 1.00 64.67 44 PRO C N 1
ATOM 4022 C CA . PRO C 1 44 ? 26.511 -5.546 16.573 1.00 67.32 44 PRO C CA 1
ATOM 4023 C C . PRO C 1 44 ? 25.328 -5.852 15.661 1.00 73.70 44 PRO C C 1
ATOM 4024 O O . PRO C 1 44 ? 25.465 -6.627 14.718 1.00 76.61 44 PRO C O 1
ATOM 4028 N N . ASP C 1 45 ? 24.212 -5.174 15.914 1.00 74.47 45 ASP C N 1
ATOM 4029 C CA . ASP C 1 45 ? 22.955 -5.334 15.187 1.00 75.39 45 ASP C CA 1
ATOM 4030 C C . ASP C 1 45 ? 22.272 -3.987 15.096 1.00 74.09 45 ASP C C 1
ATOM 4031 O O . ASP C 1 45 ? 22.752 -3.012 15.667 1.00 74.67 45 ASP C O 1
ATOM 4036 N N . LYS C 1 46 ? 21.148 -3.928 14.393 1.00 72.05 46 LYS C N 1
ATOM 4037 C CA . LYS C 1 46 ? 20.388 -2.692 14.316 1.00 68.71 46 LYS C CA 1
ATOM 4038 C C . LYS C 1 46 ? 19.107 -2.766 15.135 1.00 74.16 46 LYS C C 1
ATOM 4039 O O . LYS C 1 46 ? 18.646 -3.850 15.487 1.00 74.63 46 LYS C O 1
ATOM 4041 N N . VAL C 1 47 ? 18.565 -1.595 15.468 1.00 74.70 47 VAL C N 1
ATOM 4042 C CA . VAL C 1 47 ? 17.240 -1.481 16.061 1.00 69.30 47 VAL C CA 1
ATOM 4043 C C . VAL C 1 47 ? 16.540 -0.306 15.357 1.00 75.92 47 VAL C C 1
ATOM 4044 O O . VAL C 1 47 ? 17.039 0.820 15.363 1.00 76.16 47 VAL C O 1
ATOM 4048 N N . ASP C 1 48 ? 15.392 -0.569 14.733 1.00 73.58 48 ASP C N 1
ATOM 4049 C CA . ASP C 1 48 ? 14.710 0.451 13.921 1.00 77.70 48 ASP C CA 1
ATOM 4050 C C . ASP C 1 48 ? 13.536 1.057 14.688 1.00 72.23 48 ASP C C 1
ATOM 4051 O O . ASP C 1 48 ? 13.296 0.694 15.838 1.00 71.31 48 ASP C O 1
ATOM 4053 N N . LYS C 1 49 ? 12.794 1.957 14.052 1.00 71.94 49 LYS C N 1
ATOM 4054 C CA . LYS C 1 49 ? 11.777 2.720 14.764 1.00 70.10 49 LYS C CA 1
ATOM 4055 C C . LYS C 1 49 ? 10.726 1.832 15.418 1.00 79.83 49 LYS C C 1
ATOM 4056 O O . LYS C 1 49 ? 10.322 2.080 16.551 1.00 79.53 49 LYS C O 1
ATOM 4062 N N . ASP C 1 50 ? 10.287 0.799 14.706 1.00 83.50 50 ASP C N 1
ATOM 4063 C CA . ASP C 1 50 ? 9.233 -0.077 15.211 1.00 81.38 50 ASP C CA 1
ATOM 4064 C C . ASP C 1 50 ? 9.627 -0.912 16.428 1.00 82.91 50 ASP C C 1
ATOM 4065 O O . ASP C 1 50 ? 8.796 -1.171 17.301 1.00 86.41 50 ASP C O 1
ATOM 4070 N N . ASP C 1 51 ? 10.883 -1.332 16.502 1.00 80.05 51 ASP C N 1
ATOM 4071 C CA . ASP C 1 51 ? 11.293 -2.195 17.606 1.00 81.34 51 ASP C CA 1
ATOM 4072 C C . ASP C 1 51 ? 12.044 -1.412 18.686 1.00 79.73 51 ASP C C 1
ATOM 4073 O O . ASP C 1 51 ? 12.699 -2.005 19.542 1.00 72.54 51 ASP C O 1
ATOM 4078 N N . PHE C 1 52 ? 11.988 -0.082 18.615 1.00 79.16 52 PHE C N 1
ATOM 4079 C CA . PHE C 1 52 ? 12.645 0.773 19.613 1.00 77.41 52 PHE C CA 1
ATOM 4080 C C . PHE C 1 52 ? 11.831 0.826 20.907 1.00 72.74 52 PHE C C 1
ATOM 4081 O O . PHE C 1 52 ? 11.236 1.850 21.249 1.00 70.60 52 PHE C O 1
ATOM 4089 N N . THR C 1 53 ? 11.808 -0.302 21.610 1.00 69.92 53 THR C N 1
ATOM 4090 C CA . THR C 1 53 ? 11.045 -0.464 22.841 1.00 68.70 53 THR C CA 1
ATOM 4091 C C . THR C 1 53 ? 11.948 -1.091 23.896 1.00 65.75 53 THR C C 1
ATOM 4092 O O . THR C 1 53 ? 12.997 -1.644 23.572 1.00 66.74 53 THR C O 1
ATOM 4096 N N . LEU C 1 54 ? 11.530 -1.022 25.151 1.00 67.01 54 LEU C N 1
ATOM 4097 C CA . LEU C 1 54 ? 12.326 -1.548 26.253 1.00 67.05 54 LEU C CA 1
ATOM 4098 C C . LEU C 1 54 ? 12.581 -3.050 26.172 1.00 72.52 54 LEU C C 1
ATOM 4099 O O . LEU C 1 54 ? 13.655 -3.523 26.552 1.00 75.70 54 LEU C O 1
ATOM 4104 N N . ASP C 1 55 ? 11.596 -3.796 25.678 1.00 76.58 55 ASP C N 1
ATOM 4105 C CA . ASP C 1 55 ? 11.716 -5.252 25.566 1.00 79.25 55 ASP C CA 1
ATOM 4106 C C . ASP C 1 55 ? 12.791 -5.687 24.567 1.00 76.87 55 ASP C C 1
ATOM 4107 O O . ASP C 1 55 ? 13.560 -6.619 24.830 1.00 73.66 55 ASP C O 1
ATOM 4112 N N . THR C 1 56 ? 12.838 -5.008 23.428 1.00 72.54 56 THR C N 1
ATOM 4113 C CA . THR C 1 56 ? 13.888 -5.234 22.450 1.00 70.79 56 THR C CA 1
ATOM 4114 C C . THR C 1 56 ? 15.241 -4.911 23.072 1.00 75.71 56 THR C C 1
ATOM 4115 O O . THR C 1 56 ? 16.207 -5.661 22.913 1.00 72.73 56 THR C O 1
ATOM 4119 N N . LEU C 1 57 ? 15.293 -3.774 23.770 1.00 73.31 57 LEU C N 1
ATOM 4120 C CA . LEU C 1 57 ? 16.524 -3.267 24.375 1.00 71.43 57 LEU C CA 1
ATOM 4121 C C . LEU C 1 57 ? 17.039 -4.209 25.454 1.00 68.52 57 LEU C C 1
ATOM 4122 O O . LEU C 1 57 ? 18.243 -4.442 25.555 1.00 66.41 57 LEU C O 1
ATOM 4127 N N . ARG C 1 58 ? 16.120 -4.743 26.256 1.00 68.16 58 ARG C N 1
ATOM 4128 C CA . ARG C 1 58 ? 16.464 -5.655 27.347 1.00 72.95 58 ARG C CA 1
ATOM 4129 C C . ARG C 1 58 ? 17.307 -6.840 26.854 1.00 77.54 58 ARG C C 1
ATOM 4130 O O . ARG C 1 58 ? 18.084 -7.430 27.612 1.00 80.30 58 ARG C O 1
ATOM 4132 N N . SER C 1 59 ? 17.154 -7.177 25.577 1.00 66.91 59 SER C N 1
ATOM 4133 C CA . SER C 1 59 ? 17.905 -8.274 24.980 1.00 76.18 59 SER C CA 1
ATOM 4134 C C . SER C 1 59 ? 19.342 -7.897 24.585 1.00 77.84 59 SER C C 1
ATOM 4135 O O . SER C 1 59 ? 20.152 -8.780 24.296 1.00 77.73 59 SER C O 1
ATOM 4138 N N . ALA C 1 60 ? 19.664 -6.602 24.583 1.00 75.25 60 ALA C N 1
ATOM 4139 C CA . ALA C 1 60 ? 21.012 -6.156 24.209 1.00 68.65 60 ALA C CA 1
ATOM 4140 C C . ALA C 1 60 ? 21.775 -5.583 25.407 1.00 63.88 60 ALA C C 1
ATOM 4141 O O . ALA C 1 60 ? 21.193 -5.350 26.464 1.00 68.07 60 ALA C O 1
ATOM 4143 N N . HIS C 1 61 ? 23.080 -5.378 25.241 1.00 55.56 61 HIS C N 1
ATOM 4144 C CA . HIS C 1 61 ? 23.923 -4.851 26.319 1.00 61.34 61 HIS C CA 1
ATOM 4145 C C . HIS C 1 61 ? 24.336 -3.398 26.086 1.00 49.94 61 HIS C C 1
ATOM 4146 O O . HIS C 1 61 ? 24.541 -2.651 27.038 1.00 49.08 61 HIS C O 1
ATOM 4153 N N . ILE C 1 62 ? 24.502 -3.018 24.825 1.00 46.45 62 ILE C N 1
ATOM 4154 C CA . ILE C 1 62 ? 24.932 -1.667 24.496 1.00 45.98 62 ILE C CA 1
ATOM 4155 C C . ILE C 1 62 ? 24.050 -1.089 23.411 1.00 49.50 62 ILE C C 1
ATOM 4156 O O . ILE C 1 62 ? 23.910 -1.668 22.333 1.00 52.85 62 ILE C O 1
ATOM 4161 N N . LEU C 1 63 ? 23.440 0.052 23.706 1.00 43.80 63 LEU C N 1
ATOM 4162 C CA . LEU C 1 63 ? 22.681 0.780 22.710 1.00 41.43 63 LEU C CA 1
ATOM 4163 C C . LEU C 1 63 ? 23.542 1.931 22.210 1.00 44.97 63 LEU C C 1
ATOM 4164 O O . LEU C 1 63 ? 24.268 2.558 22.984 1.00 45.93 63 LEU C O 1
ATOM 4169 N N . VAL C 1 64 ? 23.553 2.137 20.903 1.00 44.83 64 VAL C N 1
ATOM 4170 C CA . VAL C 1 64 ? 24.305 3.242 20.336 1.00 45.92 64 VAL C CA 1
ATOM 4171 C C . VAL C 1 64 ? 23.361 4.199 19.624 1.00 50.95 64 VAL C C 1
ATOM 4172 O O . VAL C 1 64 ? 22.590 3.784 18.756 1.00 51.62 64 VAL C O 1
ATOM 4176 N N . LEU C 1 65 ? 23.411 5.476 19.987 1.00 49.46 65 LEU C N 1
ATOM 4177 C CA . LEU C 1 65 ? 22.624 6.483 19.279 1.00 48.81 65 LEU C CA 1
ATOM 4178 C C . LEU C 1 65 ? 23.556 7.355 18.453 1.00 49.63 65 LEU C C 1
ATOM 4179 O O . LEU C 1 65 ? 24.087 8.352 18.940 1.00 48.91 65 LEU C O 1
ATOM 4184 N N . GLY C 1 66 ? 23.741 6.969 17.193 1.00 55.20 66 GLY C N 1
ATOM 4185 C CA . GLY C 1 66 ? 24.700 7.605 16.306 1.00 45.43 66 GLY C CA 1
ATOM 4186 C C . GLY C 1 66 ? 24.138 8.818 15.599 1.00 55.71 66 GLY C C 1
ATOM 4187 O O . GLY C 1 66 ? 23.798 8.769 14.413 1.00 60.53 66 GLY C O 1
ATOM 4188 N N . GLY C 1 67 ? 24.031 9.916 16.337 1.00 45.25 67 GLY C N 1
ATOM 4189 C CA . GLY C 1 67 ? 23.554 11.168 15.784 1.00 55.72 67 GLY C CA 1
ATOM 4190 C C . GLY C 1 67 ? 22.051 11.249 15.585 1.00 56.06 67 GLY C C 1
ATOM 4191 O O . GLY C 1 67 ? 21.590 11.430 14.460 1.00 59.74 67 GLY C O 1
ATOM 4192 N N . PRO C 1 68 ? 21.274 11.145 16.673 1.00 53.16 68 PRO C N 1
ATOM 4193 C CA . PRO C 1 68 ? 19.815 11.249 16.522 1.00 53.21 68 PRO C CA 1
ATOM 4194 C C . PRO C 1 68 ? 19.375 12.616 15.976 1.00 63.09 68 PRO C C 1
ATOM 4195 O O . PRO C 1 68 ? 19.952 13.649 16.341 1.00 58.36 68 PRO C O 1
ATOM 4199 N N . LYS C 1 69 ? 18.368 12.618 15.101 1.00 61.24 69 LYS C N 1
ATOM 4200 C CA . LYS C 1 69 ? 17.980 13.837 14.397 1.00 58.68 69 LYS C CA 1
ATOM 4201 C C . LYS C 1 69 ? 16.513 14.218 14.591 1.00 62.43 69 LYS C C 1
ATOM 4202 O O . LYS C 1 69 ? 15.993 15.079 13.884 1.00 64.48 69 LYS C O 1
ATOM 4208 N N . GLU C 1 70 ? 15.842 13.564 15.533 1.00 61.88 70 GLU C N 1
ATOM 4209 C CA . GLU C 1 70 ? 14.468 13.926 15.886 1.00 63.83 70 GLU C CA 1
ATOM 4210 C C . GLU C 1 70 ? 14.201 13.622 17.357 1.00 60.62 70 GLU C C 1
ATOM 4211 O O . GLU C 1 70 ? 14.924 12.843 17.979 1.00 59.65 70 GLU C O 1
ATOM 4217 N N . LYS C 1 71 ? 13.122 14.188 17.885 1.00 60.35 71 LYS C N 1
ATOM 4218 C CA . LYS C 1 71 ? 12.904 14.233 19.330 1.00 58.49 71 LYS C CA 1
ATOM 4219 C C . LYS C 1 71 ? 12.482 12.906 19.947 1.00 54.28 71 LYS C C 1
ATOM 4220 O O . LYS C 1 71 ? 11.846 12.075 19.302 1.00 63.46 71 LYS C O 1
ATOM 4226 N N . PHE C 1 72 ? 12.883 12.714 21.200 1.00 50.36 72 PHE C N 1
ATOM 4227 C CA . PHE C 1 72 ? 12.467 11.584 22.009 1.00 50.01 72 PHE C CA 1
ATOM 4228 C C . PHE C 1 72 ? 11.221 11.971 22.810 1.00 61.66 72 PHE C C 1
ATOM 4229 O O . PHE C 1 72 ? 11.082 13.119 23.241 1.00 56.61 72 PHE C O 1
ATOM 4237 N N . THR C 1 73 ? 10.308 11.023 22.982 1.00 55.38 73 THR C N 1
ATOM 4238 C CA . THR C 1 73 ? 9.139 11.218 23.832 1.00 60.56 73 THR C CA 1
ATOM 4239 C C . THR C 1 73 ? 9.537 11.040 25.284 1.00 62.75 73 THR C C 1
ATOM 4240 O O . THR C 1 73 ? 10.604 10.496 25.575 1.00 65.16 73 THR C O 1
ATOM 4244 N N . ALA C 1 74 ? 8.684 11.499 26.194 1.00 63.24 74 ALA C N 1
ATOM 4245 C CA . ALA C 1 74 ? 8.910 11.274 27.620 1.00 63.16 74 ALA C CA 1
ATOM 4246 C C . ALA C 1 74 ? 9.010 9.777 27.999 1.00 58.49 74 ALA C C 1
ATOM 4247 O O . ALA C 1 74 ? 9.858 9.416 28.811 1.00 60.79 74 ALA C O 1
ATOM 4249 N N . PRO C 1 75 ? 8.144 8.902 27.438 1.00 67.22 75 PRO C N 1
ATOM 4250 C CA . PRO C 1 75 ? 8.342 7.474 27.742 1.00 59.94 75 PRO C CA 1
ATOM 4251 C C . PRO C 1 75 ? 9.638 6.874 27.168 1.00 56.24 75 PRO C C 1
ATOM 4252 O O . PRO C 1 75 ? 10.223 5.975 27.777 1.00 51.47 75 PRO C O 1
ATOM 4256 N N . GLU C 1 76 ? 10.076 7.346 26.006 1.00 54.06 76 GLU C N 1
ATOM 4257 C CA . GLU C 1 76 ? 11.351 6.876 25.466 1.00 59.97 76 GLU C CA 1
ATOM 4258 C C . GLU C 1 76 ? 12.499 7.219 26.422 1.00 55.24 76 GLU C C 1
ATOM 4259 O O . GLU C 1 76 ? 13.402 6.413 26.638 1.00 54.68 76 GLU C O 1
ATOM 4265 N N . VAL C 1 77 ? 12.432 8.400 27.031 1.00 50.77 77 VAL C N 1
ATOM 4266 C CA . VAL C 1 77 ? 13.463 8.833 27.971 1.00 51.43 77 VAL C CA 1
ATOM 4267 C C . VAL C 1 77 ? 13.388 7.949 29.218 1.00 51.32 77 VAL C C 1
ATOM 4268 O O . VAL C 1 77 ? 14.415 7.535 29.757 1.00 48.92 77 VAL C O 1
ATOM 4272 N N . ASP C 1 78 ? 12.160 7.665 29.658 1.00 55.05 78 ASP C N 1
ATOM 4273 C CA . ASP C 1 78 ? 11.883 6.704 30.723 1.00 57.18 78 ASP C CA 1
ATOM 4274 C C . ASP C 1 78 ? 12.554 5.378 30.451 1.00 56.18 78 ASP C C 1
ATOM 4275 O O . ASP C 1 78 ? 13.188 4.777 31.328 1.00 51.13 78 ASP C O 1
ATOM 4280 N N . MET C 1 79 ? 12.376 4.924 29.216 1.00 53.36 79 MET C N 1
ATOM 4281 C CA . MET C 1 79 ? 12.906 3.651 28.755 1.00 53.40 79 MET C CA 1
ATOM 4282 C C . MET C 1 79 ? 14.433 3.589 28.809 1.00 54.44 79 MET C C 1
ATOM 4283 O O . MET C 1 79 ? 15.004 2.618 29.323 1.00 50.00 79 MET C O 1
ATOM 4288 N N . LEU C 1 80 ? 15.089 4.646 28.328 1.00 52.05 80 LEU C N 1
ATOM 4289 C CA . LEU C 1 80 ? 16.551 4.676 28.295 1.00 45.98 80 LEU C CA 1
ATOM 4290 C C . LEU C 1 80 ? 17.074 4.628 29.715 1.00 46.98 80 LEU C C 1
ATOM 4291 O O . LEU C 1 80 ? 18.057 3.937 29.998 1.00 37.15 80 LEU C O 1
ATOM 4296 N N . LYS C 1 81 ? 16.413 5.360 30.615 1.00 43.19 81 LYS C N 1
ATOM 4297 C CA . LYS C 1 81 ? 16.815 5.331 32.016 1.00 43.11 81 LYS C CA 1
ATOM 4298 C C . LYS C 1 81 ? 16.643 3.951 32.619 1.00 44.82 81 LYS C C 1
ATOM 4299 O O . LYS C 1 81 ? 17.527 3.482 33.348 1.00 42.91 81 LYS C O 1
ATOM 4305 N N . LYS C 1 82 ? 15.503 3.311 32.344 1.00 47.06 82 LYS C N 1
ATOM 4306 C CA . LYS C 1 82 ? 15.276 1.945 32.830 1.00 47.39 82 LYS C CA 1
ATOM 4307 C C . LYS C 1 82 ? 16.299 0.977 32.246 1.00 44.06 82 LYS C C 1
ATOM 4308 O O . LYS C 1 82 ? 16.859 0.145 32.963 1.00 47.27 82 LYS C O 1
ATOM 4314 N N . PHE C 1 83 ? 16.561 1.114 30.949 1.00 41.82 83 PHE C N 1
ATOM 4315 C CA . PHE C 1 83 ? 17.564 0.268 30.299 1.00 46.56 83 PHE C CA 1
ATOM 4316 C C . PHE C 1 83 ? 18.887 0.321 31.043 1.00 45.22 83 PHE C C 1
ATOM 4317 O O . PHE C 1 83 ? 19.489 -0.707 31.320 1.00 45.03 83 PHE C O 1
ATOM 4325 N N . VAL C 1 84 ? 19.317 1.532 31.398 1.00 50.51 84 VAL C N 1
ATOM 4326 C CA . VAL C 1 84 ? 20.577 1.725 32.114 1.00 45.78 84 VAL C CA 1
ATOM 4327 C C . VAL C 1 84 ? 20.507 1.152 33.527 1.00 38.43 84 VAL C C 1
ATOM 4328 O O . VAL C 1 84 ? 21.446 0.506 33.988 1.00 44.07 84 VAL C O 1
ATOM 4332 N N . LYS C 1 85 ? 19.392 1.406 34.210 1.00 42.60 85 LYS C N 1
ATOM 4333 C CA . LYS C 1 85 ? 19.159 0.913 35.570 1.00 41.35 85 LYS C CA 1
ATOM 4334 C C . LYS C 1 85 ? 19.277 -0.616 35.643 1.00 45.22 85 LYS C C 1
ATOM 4335 O O . LYS C 1 85 ? 19.836 -1.183 36.594 1.00 38.75 85 LYS C O 1
ATOM 4341 N N . ASN C 1 86 ? 18.765 -1.280 34.618 1.00 42.78 86 ASN C N 1
ATOM 4342 C CA . ASN C 1 86 ? 18.844 -2.740 34.564 1.00 53.90 86 ASN C CA 1
ATOM 4343 C C . ASN C 1 86 ? 20.128 -3.252 33.909 1.00 56.15 86 ASN C C 1
ATOM 4344 O O . ASN C 1 86 ? 20.209 -4.414 33.517 1.00 55.94 86 ASN C O 1
ATOM 4349 N N . GLY C 1 87 ? 21.113 -2.364 33.764 1.00 49.06 87 GLY C N 1
ATOM 4350 C CA . GLY C 1 87 ? 22.473 -2.766 33.443 1.00 43.13 87 GLY C CA 1
ATOM 4351 C C . GLY C 1 87 ? 22.954 -2.543 32.023 1.00 45.33 87 GLY C C 1
ATOM 4352 O O . GLY C 1 87 ? 24.106 -2.825 31.716 1.00 44.88 87 GLY C O 1
ATOM 4353 N N . GLY C 1 88 ? 22.083 -2.031 31.165 1.00 44.32 88 GLY C N 1
ATOM 4354 C CA . GLY C 1 88 ? 22.460 -1.724 29.803 1.00 51.55 88 GLY C CA 1
ATOM 4355 C C . GLY C 1 88 ? 23.314 -0.467 29.729 1.00 51.30 88 GLY C C 1
ATOM 4356 O O . GLY C 1 88 ? 23.231 0.414 30.589 1.00 47.26 88 GLY C O 1
ATOM 4357 N N . SER C 1 89 ? 24.145 -0.386 28.697 1.00 44.40 89 SER C N 1
ATOM 4358 C CA . SER C 1 89 ? 25.003 0.772 28.504 1.00 37.47 89 SER C CA 1
ATOM 4359 C C . SER C 1 89 ? 24.546 1.546 27.287 1.00 43.94 89 SER C C 1
ATOM 4360 O O . SER C 1 89 ? 23.965 0.975 26.366 1.00 44.58 89 SER C O 1
ATOM 4363 N N . ILE C 1 90 ? 24.759 2.861 27.301 1.00 39.53 90 ILE C N 1
ATOM 4364 C CA . ILE C 1 90 ? 24.366 3.688 26.175 1.00 34.18 90 ILE C CA 1
ATOM 4365 C C . ILE C 1 90 ? 25.561 4.524 25.717 1.00 41.59 90 ILE C C 1
ATOM 4366 O O . ILE C 1 90 ? 26.263 5.112 26.538 1.00 40.48 90 ILE C O 1
ATOM 4371 N N . LEU C 1 91 ? 25.808 4.523 24.411 1.00 33.11 91 LEU C N 1
ATOM 4372 C CA . LEU C 1 91 ? 26.772 5.414 23.801 1.00 38.50 91 LEU C CA 1
ATOM 4373 C C . LEU C 1 91 ? 26.000 6.390 22.946 1.00 41.28 91 LEU C C 1
ATOM 4374 O O . LEU C 1 91 ? 25.259 5.988 22.050 1.00 39.59 91 LEU C O 1
ATOM 4379 N N . ILE C 1 92 ? 26.125 7.674 23.257 1.00 34.50 92 ILE C N 1
ATOM 4380 C CA . ILE C 1 92 ? 25.481 8.701 22.454 1.00 33.96 92 ILE C CA 1
ATOM 4381 C C . ILE C 1 92 ? 26.540 9.526 21.753 1.00 36.92 92 ILE C C 1
ATOM 4382 O O . ILE C 1 92 ? 27.500 9.967 22.384 1.00 36.31 92 ILE C O 1
ATOM 4387 N N . LEU C 1 93 ? 26.374 9.715 20.447 1.00 35.46 93 LEU C N 1
ATOM 4388 C CA . LEU C 1 93 ? 27.290 10.524 19.665 1.00 34.25 93 LEU C CA 1
ATOM 4389 C C . LEU C 1 93 ? 26.533 11.646 19.009 1.00 38.31 93 LEU C C 1
ATOM 4390 O O . LEU C 1 93 ? 25.479 11.435 18.428 1.00 41.40 93 LEU C O 1
ATOM 4395 N N . MET C 1 94 ? 27.047 12.858 19.144 1.00 36.31 94 MET C N 1
ATOM 4396 C CA . MET C 1 94 ? 26.376 14.011 18.563 1.00 38.95 94 MET C CA 1
ATOM 4397 C C . MET C 1 94 ? 27.330 14.636 17.578 1.00 39.07 94 MET C C 1
ATOM 4398 O O . MET C 1 94 ? 28.304 14.000 17.193 1.00 43.55 94 MET C O 1
ATOM 4403 N N . SER C 1 95 ? 27.037 15.847 17.124 1.00 44.68 95 SER C N 1
ATOM 4404 C CA . SER C 1 95 ? 27.914 16.520 16.167 1.00 36.85 95 SER C CA 1
ATOM 4405 C C . SER C 1 95 ? 27.767 18.029 16.301 1.00 41.62 95 SER C C 1
ATOM 4406 O O . SER C 1 95 ? 26.962 18.505 17.114 1.00 41.66 95 SER C O 1
ATOM 4409 N N . GLU C 1 96 ? 28.544 18.770 15.509 1.00 34.76 96 GLU C N 1
ATOM 4410 C CA . GLU C 1 96 ? 28.528 20.229 15.527 1.00 39.66 96 GLU C CA 1
ATOM 4411 C C . GLU C 1 96 ? 27.117 20.791 15.415 1.00 49.25 96 GLU C C 1
ATOM 4412 O O . GLU C 1 96 ? 26.301 20.299 14.635 1.00 45.44 96 GLU C O 1
ATOM 4418 N N . GLY C 1 97 ? 26.836 21.819 16.210 1.00 44.08 97 GLY C N 1
ATOM 4419 C CA . GLY C 1 97 ? 25.508 22.399 16.263 1.00 42.47 97 GLY C CA 1
ATOM 4420 C C . GLY C 1 97 ? 24.651 21.774 17.348 1.00 44.71 97 GLY C C 1
ATOM 4421 O O . GLY C 1 97 ? 23.605 22.317 17.704 1.00 45.83 97 GLY C O 1
ATOM 4422 N N . GLY C 1 98 ? 25.098 20.640 17.880 1.00 40.01 98 GLY C N 1
ATOM 4423 C CA . GLY C 1 98 ? 24.426 19.990 18.996 1.00 42.01 98 GLY C CA 1
ATOM 4424 C C . GLY C 1 98 ? 22.972 19.620 18.745 1.00 46.69 98 GLY C C 1
ATOM 4425 O O . GLY C 1 98 ? 22.563 19.439 17.612 1.00 45.40 98 GLY C O 1
ATOM 4426 N N . GLU C 1 99 ? 22.163 19.565 19.796 1.00 48.14 99 GLU C N 1
ATOM 4427 C CA . GLU C 1 99 ? 20.797 19.079 19.628 1.00 47.41 99 GLU C CA 1
ATOM 4428 C C . GLU C 1 99 ? 19.901 20.123 18.964 1.00 48.76 99 GLU C C 1
ATOM 4429 O O . GLU C 1 99 ? 18.862 19.775 18.414 1.00 55.53 99 GLU C O 1
ATOM 4435 N N . GLU C 1 100 ? 20.301 21.391 18.996 1.00 44.04 100 GLU C N 1
ATOM 4436 C CA A GLU C 1 100 ? 19.540 22.433 18.311 0.55 55.35 100 GLU C CA 1
ATOM 4437 C CA B GLU C 1 100 ? 19.558 22.448 18.309 0.45 55.33 100 GLU C CA 1
ATOM 4438 C C . GLU C 1 100 ? 19.537 22.226 16.800 1.00 56.57 100 GLU C C 1
ATOM 4439 O O . GLU C 1 100 ? 18.478 22.193 16.174 1.00 54.10 100 GLU C O 1
ATOM 4450 N N . LYS C 1 101 ? 20.727 22.102 16.223 1.00 53.51 101 LYS C N 1
ATOM 4451 C CA . LYS C 1 101 ? 20.864 21.854 14.799 1.00 52.12 101 LYS C CA 1
ATOM 4452 C C . LYS C 1 101 ? 20.325 20.472 14.438 1.00 54.80 101 LYS C C 1
ATOM 4453 O O . LYS C 1 101 ? 19.691 20.304 13.405 1.00 61.52 101 LYS C O 1
ATOM 4459 N N . ALA C 1 102 ? 20.555 19.491 15.306 1.00 53.15 102 ALA C N 1
ATOM 4460 C CA . ALA C 1 102 ? 20.139 18.117 15.037 1.00 55.79 102 ALA C CA 1
ATOM 4461 C C . ALA C 1 102 ? 18.623 17.966 15.054 1.00 64.33 102 ALA C C 1
ATOM 4462 O O . ALA C 1 102 ? 18.069 17.145 14.326 1.00 65.86 102 ALA C O 1
ATOM 4464 N N . GLY C 1 103 ? 17.953 18.754 15.888 1.00 56.21 103 GLY C N 1
ATOM 4465 C CA . GLY C 1 103 ? 16.516 18.646 16.013 1.00 56.57 103 GLY C CA 1
ATOM 4466 C C . GLY C 1 103 ? 16.059 17.560 16.971 1.00 60.71 103 GLY C C 1
ATOM 4467 O O . GLY C 1 103 ? 14.988 16.981 16.787 1.00 61.25 103 GLY C O 1
ATOM 4468 N N . THR C 1 104 ? 16.870 17.264 17.985 1.00 59.95 104 THR C N 1
ATOM 4469 C CA . THR C 1 104 ? 16.496 16.280 19.008 1.00 51.50 104 THR C CA 1
ATOM 4470 C C . THR C 1 104 ? 16.432 16.938 20.402 1.00 47.58 104 THR C C 1
ATOM 4471 O O . THR C 1 104 ? 16.573 18.153 20.527 1.00 50.91 104 THR C O 1
ATOM 4475 N N . ASN C 1 105 ? 16.154 16.153 21.437 1.00 47.02 105 ASN C N 1
ATOM 4476 C CA . ASN C 1 105 ? 16.038 16.705 22.787 1.00 44.38 105 ASN C CA 1
ATOM 4477 C C . ASN C 1 105 ? 16.699 15.792 23.810 1.00 43.10 105 ASN C C 1
ATOM 4478 O O . ASN C 1 105 ? 16.265 15.701 24.952 1.00 42.59 105 ASN C O 1
ATOM 4483 N N . ILE C 1 106 ? 17.761 15.122 23.379 1.00 43.97 106 ILE C N 1
ATOM 4484 C CA . ILE C 1 106 ? 18.458 14.123 24.176 1.00 33.03 106 ILE C CA 1
ATOM 4485 C C . ILE C 1 106 ? 19.106 14.731 25.430 1.00 30.20 106 ILE C C 1
ATOM 4486 O O . ILE C 1 106 ? 19.457 14.022 26.362 1.00 33.63 106 ILE C O 1
ATOM 4491 N N . ASN C 1 107 ? 19.285 16.050 25.456 1.00 35.93 107 ASN C N 1
ATOM 4492 C CA . ASN C 1 107 ? 19.879 16.674 26.636 1.00 32.84 107 ASN C CA 1
ATOM 4493 C C . ASN C 1 107 ? 19.000 16.528 27.886 1.00 35.33 107 ASN C C 1
ATOM 4494 O O . ASN C 1 107 ? 19.502 16.534 29.010 1.00 30.57 107 ASN C O 1
ATOM 4499 N N . TYR C 1 108 ? 17.699 16.355 27.688 1.00 35.35 108 TYR C N 1
ATOM 4500 C CA . TYR C 1 108 ? 16.807 16.102 28.824 1.00 35.89 108 TYR C CA 1
ATOM 4501 C C . TYR C 1 108 ? 17.149 14.779 29.508 1.00 33.99 108 TYR C C 1
ATOM 4502 O O . TYR C 1 108 ? 17.098 14.666 30.724 1.00 34.15 108 TYR C O 1
ATOM 4511 N N . PHE C 1 109 ? 17.553 13.779 28.734 1.00 36.71 109 PHE C N 1
ATOM 4512 C CA . PHE C 1 109 ? 18.095 12.555 29.327 1.00 30.98 109 PHE C CA 1
ATOM 4513 C C . PHE C 1 109 ? 19.492 12.770 29.924 1.00 30.65 109 PHE C C 1
ATOM 4514 O O . PHE C 1 109 ? 19.749 12.406 31.065 1.00 31.24 109 PHE C O 1
ATOM 4522 N N . LEU C 1 110 ? 20.413 13.320 29.126 1.00 31.73 110 LEU C N 1
ATOM 4523 C CA . LEU C 1 110 ? 21.801 13.486 29.566 1.00 27.98 110 LEU C CA 1
ATOM 4524 C C . LEU C 1 110 ? 21.977 14.355 30.818 1.00 28.70 110 LEU C C 1
ATOM 4525 O O . LEU C 1 110 ? 22.779 14.028 31.700 1.00 30.42 110 LEU C O 1
ATOM 4530 N N . GLU C 1 111 ? 21.218 15.446 30.920 1.00 29.62 111 GLU C N 1
ATOM 4531 C CA . GLU C 1 111 ? 21.406 16.372 32.044 1.00 31.72 111 GLU C CA 1
ATOM 4532 C C . GLU C 1 111 ? 21.032 15.718 33.369 1.00 27.36 111 GLU C C 1
ATOM 4533 O O . GLU C 1 111 ? 21.592 16.042 34.421 1.00 27.82 111 GLU C O 1
ATOM 4539 N N . GLN C 1 112 ? 20.156 14.722 33.316 1.00 28.95 112 GLN C N 1
ATOM 4540 C CA . GLN C 1 112 ? 19.836 13.974 34.520 1.00 28.87 112 GLN C CA 1
ATOM 4541 C C . GLN C 1 112 ? 21.034 13.161 35.036 1.00 30.72 112 GLN C C 1
ATOM 4542 O O . GLN C 1 112 ? 21.025 12.689 36.180 1.00 35.79 112 GLN C O 1
ATOM 4548 N N . PHE C 1 113 ? 22.053 12.989 34.192 1.00 28.64 113 PHE C N 1
ATOM 4549 C CA . PHE C 1 113 ? 23.283 12.317 34.607 1.00 29.82 113 PHE C CA 1
ATOM 4550 C C . PHE C 1 113 ? 24.507 13.272 34.588 1.00 33.90 113 PHE C C 1
ATOM 4551 O O . PHE C 1 113 ? 25.650 12.832 34.611 1.00 29.50 113 PHE C O 1
ATOM 4559 N N . GLY C 1 114 ? 24.263 14.580 34.568 1.00 29.38 114 GLY C N 1
ATOM 4560 C CA . GLY C 1 114 ? 25.349 15.542 34.655 1.00 29.05 114 GLY C CA 1
ATOM 4561 C C . GLY C 1 114 ? 26.041 15.919 33.346 1.00 28.40 114 GLY C C 1
ATOM 4562 O O . GLY C 1 114 ? 27.123 16.506 33.369 1.00 28.87 114 GLY C O 1
ATOM 4563 N N . MET C 1 115 ? 25.408 15.637 32.206 1.00 25.74 115 MET C N 1
ATOM 4564 C CA . MET C 1 115 ? 26.037 15.865 30.909 1.00 28.26 115 MET C CA 1
ATOM 4565 C C . MET C 1 115 ? 25.102 16.600 29.993 1.00 27.33 115 MET C C 1
ATOM 4566 O O . MET C 1 115 ? 23.905 16.473 30.111 1.00 28.52 115 MET C O 1
ATOM 4571 N N . SER C 1 116 ? 25.657 17.353 29.057 1.00 30.45 116 SER C N 1
ATOM 4572 C CA . SER C 1 116 ? 24.859 18.079 28.089 1.00 30.17 116 SER C CA 1
ATOM 4573 C C . SER C 1 116 ? 25.678 18.387 26.831 1.00 31.95 116 SER C C 1
ATOM 4574 O O . SER C 1 116 ? 26.818 18.831 26.928 1.00 30.05 116 SER C O 1
ATOM 4577 N N . VAL C 1 117 ? 25.096 18.180 25.654 1.00 33.95 117 VAL C N 1
ATOM 4578 C CA . VAL C 1 117 ? 25.775 18.573 24.417 1.00 30.57 117 VAL C CA 1
ATOM 4579 C C . VAL C 1 117 ? 25.543 20.055 24.142 1.00 34.10 117 VAL C C 1
ATOM 4580 O O . VAL C 1 117 ? 24.419 20.567 24.274 1.00 34.33 117 VAL C O 1
ATOM 4584 N N . ASN C 1 118 ? 26.607 20.756 23.795 1.00 29.52 118 ASN C N 1
ATOM 4585 C CA . ASN C 1 118 ? 26.493 22.176 23.503 1.00 29.63 118 ASN C CA 1
ATOM 4586 C C . ASN C 1 118 ? 26.175 22.396 22.030 1.00 33.71 118 ASN C C 1
ATOM 4587 O O . ASN C 1 118 ? 26.417 21.529 21.196 1.00 37.76 118 ASN C O 1
ATOM 4592 N N . ASN C 1 119 ? 25.607 23.553 21.721 1.00 35.74 119 ASN C N 1
ATOM 4593 C CA . ASN C 1 119 ? 25.265 23.906 20.351 1.00 44.09 119 ASN C CA 1
ATOM 4594 C C . ASN C 1 119 ? 26.393 24.687 19.697 1.00 39.27 119 ASN C C 1
ATOM 4595 O O . ASN C 1 119 ? 26.213 25.836 19.322 1.00 49.92 119 ASN C O 1
ATOM 4600 N N . ASP C 1 120 ? 27.561 24.070 19.568 1.00 35.99 120 ASP C N 1
ATOM 4601 C CA . ASP C 1 120 ? 28.712 24.760 19.014 1.00 37.63 120 ASP C CA 1
ATOM 4602 C C . ASP C 1 120 ? 29.487 23.832 18.070 1.00 39.16 120 ASP C C 1
ATOM 4603 O O . ASP C 1 120 ? 29.065 22.694 17.802 1.00 32.63 120 ASP C O 1
ATOM 4608 N N . ALA C 1 121 ? 30.622 24.324 17.583 1.00 34.27 121 ALA C N 1
ATOM 4609 C CA . ALA C 1 121 ? 31.428 23.573 16.629 1.00 37.99 121 ALA C CA 1
ATOM 4610 C C . ALA C 1 121 ? 32.917 23.790 16.871 1.00 37.34 121 ALA C C 1
ATOM 4611 O O . ALA C 1 121 ? 33.418 24.905 16.731 1.00 41.17 121 ALA C O 1
ATOM 4613 N N . VAL C 1 122 ? 33.627 22.726 17.217 1.00 27.66 122 VAL C N 1
ATOM 4614 C CA . VAL C 1 122 ? 35.042 22.843 17.504 1.00 29.64 122 VAL C CA 1
ATOM 4615 C C . VAL C 1 122 ? 35.830 23.076 16.186 1.00 32.23 122 VAL C C 1
ATOM 4616 O O . VAL C 1 122 ? 35.569 22.414 15.179 1.00 31.20 122 VAL C O 1
ATOM 4620 N N . VAL C 1 123 ? 36.740 24.053 16.190 1.00 31.32 123 VAL C N 1
ATOM 4621 C CA . VAL C 1 123 ? 37.572 24.359 15.014 1.00 31.74 123 VAL C CA 1
ATOM 4622 C C . VAL C 1 123 ? 39.035 24.493 15.401 1.00 34.98 123 VAL C C 1
ATOM 4623 O O . VAL C 1 123 ? 39.358 24.797 16.555 1.00 32.23 123 VAL C O 1
ATOM 4627 N N . ARG C 1 124 ? 39.912 24.282 14.419 1.00 32.90 124 ARG C N 1
ATOM 4628 C CA . ARG C 1 124 ? 41.349 24.434 14.602 1.00 31.18 124 ARG C CA 1
ATOM 4629 C C . ARG C 1 124 ? 41.733 25.927 14.742 1.00 26.82 124 ARG C C 1
ATOM 4630 O O . ARG C 1 124 ? 41.214 26.772 14.028 1.00 25.84 124 ARG C O 1
ATOM 4638 N N . THR C 1 125 ? 42.646 26.247 15.661 1.00 25.73 125 THR C N 1
ATOM 4639 C CA . THR C 1 125 ? 43.227 27.587 15.741 1.00 29.96 125 THR C CA 1
ATOM 4640 C C . THR C 1 125 ? 44.680 27.606 15.255 1.00 32.18 125 THR C C 1
ATOM 4641 O O . THR C 1 125 ? 45.337 28.648 15.294 1.00 30.31 125 THR C O 1
ATOM 4645 N N . THR C 1 126 ? 45.193 26.454 14.853 1.00 31.88 126 THR C N 1
ATOM 4646 C CA . THR C 1 126 ? 46.519 26.406 14.240 1.00 35.60 126 THR C CA 1
ATOM 4647 C C . THR C 1 126 ? 46.476 25.693 12.890 1.00 36.59 126 THR C C 1
ATOM 4648 O O . THR C 1 126 ? 45.506 25.013 12.550 1.00 34.65 126 THR C O 1
ATOM 4652 N N . HIS C 1 127 ? 47.543 25.871 12.116 1.00 40.82 127 HIS C N 1
ATOM 4653 C CA . HIS C 1 127 ? 47.614 25.317 10.770 1.00 39.10 127 HIS C CA 1
ATOM 4654 C C . HIS C 1 127 ? 48.054 23.863 10.795 1.00 36.26 127 HIS C C 1
ATOM 4655 O O . HIS C 1 127 ? 49.032 23.503 11.459 1.00 38.79 127 HIS C O 1
ATOM 4662 N N . TYR C 1 128 ? 47.301 23.036 10.082 1.00 40.06 128 TYR C N 1
ATOM 4663 C CA . TYR C 1 128 ? 47.675 21.662 9.732 1.00 44.66 128 TYR C CA 1
ATOM 4664 C C . TYR C 1 128 ? 47.386 21.449 8.269 1.00 46.88 128 TYR C C 1
ATOM 4665 O O . TYR C 1 128 ? 46.371 21.922 7.761 1.00 43.14 128 TYR C O 1
ATOM 4674 N N . LYS C 1 129 ? 48.249 20.683 7.608 1.00 51.84 129 LYS C N 1
ATOM 4675 C CA . LYS C 1 129 ? 48.206 20.568 6.160 1.00 54.20 129 LYS C CA 1
ATOM 4676 C C . LYS C 1 129 ? 46.868 20.131 5.542 1.00 46.49 129 LYS C C 1
ATOM 4677 O O . LYS C 1 129 ? 46.144 20.948 4.987 1.00 65.84 129 LYS C O 1
ATOM 4679 N N . TYR C 1 130 ? 46.493 18.883 5.663 1.00 45.09 130 TYR C N 1
ATOM 4680 C CA . TYR C 1 130 ? 45.359 18.423 4.870 1.00 47.55 130 TYR C CA 1
ATOM 4681 C C . TYR C 1 130 ? 43.968 18.647 5.491 1.00 47.12 130 TYR C C 1
ATOM 4682 O O . TYR C 1 130 ? 42.945 18.560 4.807 1.00 42.40 130 TYR C O 1
ATOM 4691 N N . LEU C 1 131 ? 43.931 19.132 6.721 1.00 49.43 131 LEU C N 1
ATOM 4692 C CA . LEU C 1 131 ? 42.672 19.173 7.462 1.00 40.24 131 LEU C CA 1
ATOM 4693 C C . LEU C 1 131 ? 41.849 20.410 7.160 1.00 36.49 131 LEU C C 1
ATOM 4694 O O . LEU C 1 131 ? 42.397 21.495 6.952 1.00 41.19 131 LEU C O 1
ATOM 4699 N N . HIS C 1 132 ? 40.538 20.222 7.055 1.00 40.45 132 HIS C N 1
ATOM 4700 C CA . HIS C 1 132 ? 39.591 21.340 7.104 1.00 43.00 132 HIS C CA 1
ATOM 4701 C C . HIS C 1 132 ? 39.540 21.929 8.515 1.00 35.07 132 HIS C C 1
ATOM 4702 O O . HIS C 1 132 ? 39.948 21.272 9.460 1.00 34.29 132 HIS C O 1
ATOM 4709 N N . PRO C 1 133 ? 39.106 23.193 8.648 1.00 37.21 133 PRO C N 1
ATOM 4710 C CA . PRO C 1 133 ? 39.126 23.797 9.994 1.00 36.22 133 PRO C CA 1
ATOM 4711 C C . PRO C 1 133 ? 38.346 22.990 11.060 1.00 33.53 133 PRO C C 1
ATOM 4712 O O . PRO C 1 133 ? 38.833 22.885 12.184 1.00 38.11 133 PRO C O 1
ATOM 4716 N N . LYS C 1 134 ? 37.213 22.383 10.708 1.00 39.51 134 LYS C N 1
ATOM 4717 C CA . LYS C 1 134 ? 36.432 21.601 11.686 1.00 37.71 134 LYS C CA 1
ATOM 4718 C C . LYS C 1 134 ? 36.887 20.152 11.810 1.00 36.33 134 LYS C C 1
ATOM 4719 O O . LYS C 1 134 ? 36.201 19.329 12.423 1.00 38.89 134 LYS C O 1
ATOM 4725 N N . GLU C 1 135 ? 38.030 19.836 11.213 1.00 34.39 135 GLU C N 1
ATOM 4726 C CA . GLU C 1 135 ? 38.664 18.540 11.409 1.00 36.98 135 GLU C CA 1
ATOM 4727 C C . GLU C 1 135 ? 39.857 18.780 12.313 1.00 38.18 135 GLU C C 1
ATOM 4728 O O . GLU C 1 135 ? 40.942 19.175 11.866 1.00 38.73 135 GLU C O 1
ATOM 4734 N N . VAL C 1 136 ? 39.652 18.543 13.599 1.00 38.76 136 VAL C N 1
ATOM 4735 C CA . VAL C 1 136 ? 40.583 19.020 14.604 1.00 29.46 136 VAL C CA 1
ATOM 4736 C C . VAL C 1 136 ? 41.467 17.899 15.082 1.00 28.06 136 VAL C C 1
ATOM 4737 O O . VAL C 1 136 ? 40.972 16.873 15.548 1.00 33.52 136 VAL C O 1
ATOM 4741 N N . LEU C 1 137 ? 42.777 18.091 14.956 1.00 32.51 137 LEU C N 1
ATOM 4742 C CA . LEU C 1 137 ? 43.744 17.125 15.447 1.00 35.06 137 LEU C CA 1
ATOM 4743 C C . LEU C 1 137 ? 44.131 17.455 16.879 1.00 33.61 137 LEU C C 1
ATOM 4744 O O . LEU C 1 137 ? 44.609 18.554 17.163 1.00 34.73 137 LEU C O 1
ATOM 4749 N N . ILE C 1 138 ? 43.916 16.509 17.782 1.00 32.14 138 ILE C N 1
ATOM 4750 C CA . ILE C 1 138 ? 44.072 16.785 19.214 1.00 34.82 138 ILE C CA 1
ATOM 4751 C C . ILE C 1 138 ? 45.105 15.870 19.852 1.00 30.33 138 ILE C C 1
ATOM 4752 O O . ILE C 1 138 ? 44.918 14.652 19.888 1.00 33.61 138 ILE C O 1
ATOM 4757 N N . SER C 1 139 ? 46.160 16.471 20.398 1.00 28.11 139 SER C N 1
ATOM 4758 C CA . SER C 1 139 ? 47.296 15.740 20.951 1.00 36.27 139 SER C CA 1
ATOM 4759 C C . SER C 1 139 ? 47.417 15.819 22.460 1.00 38.96 139 SER C C 1
ATOM 4760 O O . SER C 1 139 ? 48.225 15.102 23.054 1.00 42.06 139 SER C O 1
ATOM 4763 N N . ASP C 1 140 ? 46.656 16.708 23.090 1.00 34.35 140 ASP C N 1
ATOM 4764 C CA . ASP C 1 140 ? 46.713 16.809 24.542 1.00 35.16 140 ASP C CA 1
ATOM 4765 C C . ASP C 1 140 ? 45.316 16.882 25.143 1.00 36.19 140 ASP C C 1
ATOM 4766 O O . ASP C 1 140 ? 45.076 17.649 26.068 1.00 35.16 140 ASP C O 1
ATOM 4771 N N . GLY C 1 141 ? 44.394 16.105 24.587 1.00 35.74 141 GLY C N 1
ATOM 4772 C CA . GLY C 1 141 ? 43.014 16.129 25.022 1.00 34.72 141 GLY C CA 1
ATOM 4773 C C . GLY C 1 141 ? 42.587 14.927 25.836 1.00 31.49 141 GLY C C 1
ATOM 4774 O O . GLY C 1 141 ? 41.403 14.660 25.942 1.00 36.88 141 GLY C O 1
ATOM 4775 N N . ILE C 1 142 ? 43.528 14.193 26.417 1.00 35.36 142 ILE C N 1
ATOM 4776 C CA . ILE C 1 142 ? 43.144 13.074 27.269 1.00 35.42 142 ILE C CA 1
ATOM 4777 C C . ILE C 1 142 ? 42.973 13.546 28.713 1.00 35.25 142 ILE C C 1
ATOM 4778 O O . ILE C 1 142 ? 43.938 13.934 29.363 1.00 34.05 142 ILE C O 1
ATOM 4783 N N . LEU C 1 143 ? 41.747 13.497 29.222 1.00 33.95 143 LEU C N 1
ATOM 4784 C CA . LEU C 1 143 ? 41.474 13.997 30.570 1.00 39.14 143 LEU C CA 1
ATOM 4785 C C . LEU C 1 143 ? 41.624 12.926 31.641 1.00 40.78 143 LEU C C 1
ATOM 4786 O O . LEU C 1 143 ? 41.964 13.223 32.786 1.00 44.08 143 LEU C O 1
ATOM 4791 N N . ASN C 1 144 ? 41.397 11.674 31.267 1.00 35.49 144 ASN C N 1
ATOM 4792 C CA . ASN C 1 144 ? 41.534 10.586 32.230 1.00 38.71 144 ASN C CA 1
ATOM 4793 C C . ASN C 1 144 ? 42.495 9.555 31.671 1.00 40.12 144 ASN C C 1
ATOM 4794 O O . ASN C 1 144 ? 42.318 9.071 30.551 1.00 39.04 144 ASN C O 1
ATOM 4799 N N . ARG C 1 145 ? 43.531 9.246 32.438 1.00 41.58 145 ARG C N 1
ATOM 4800 C CA . ARG C 1 145 ? 44.632 8.466 31.896 1.00 48.04 145 ARG C CA 1
ATOM 4801 C C . ARG C 1 145 ? 44.214 7.014 31.677 1.00 46.20 145 ARG C C 1
ATOM 4802 O O . ARG C 1 145 ? 44.918 6.259 31.016 1.00 50.66 145 ARG C O 1
ATOM 4810 N N . ALA C 1 146 ? 43.062 6.636 32.229 1.00 43.36 146 ALA C N 1
ATOM 4811 C CA . ALA C 1 146 ? 42.470 5.326 31.978 1.00 47.94 146 ALA C CA 1
ATOM 4812 C C . ALA C 1 146 ? 42.088 5.137 30.514 1.00 49.93 146 ALA C C 1
ATOM 4813 O O . ALA C 1 146 ? 41.880 4.010 30.061 1.00 49.72 146 ALA C O 1
ATOM 4815 N N . VAL C 1 147 ? 41.949 6.235 29.781 1.00 42.20 147 VAL C N 1
ATOM 4816 C CA . VAL C 1 147 ? 41.677 6.139 28.353 1.00 41.35 147 VAL C CA 1
ATOM 4817 C C . VAL C 1 147 ? 42.912 5.583 27.666 1.00 51.04 147 VAL C C 1
ATOM 4818 O O . VAL C 1 147 ? 42.815 4.862 26.681 1.00 46.79 147 VAL C O 1
ATOM 4822 N N . ILE C 1 148 ? 44.081 5.920 28.198 1.00 46.22 148 ILE C N 1
ATOM 4823 C CA . ILE C 1 148 ? 45.317 5.454 27.599 1.00 50.26 148 ILE C CA 1
ATOM 4824 C C . ILE C 1 148 ? 45.607 4.004 27.984 1.00 52.56 148 ILE C C 1
ATOM 4825 O O . ILE C 1 148 ? 45.871 3.180 27.111 1.00 55.44 148 ILE C O 1
ATOM 4830 N N . THR C 1 149 ? 45.546 3.689 29.276 1.00 49.72 149 THR C N 1
ATOM 4831 C CA . THR C 1 149 ? 45.808 2.326 29.735 1.00 58.08 149 THR C CA 1
ATOM 4832 C C . THR C 1 149 ? 44.796 1.327 29.169 1.00 57.61 149 THR C C 1
ATOM 4833 O O . THR C 1 149 ? 43.595 1.412 29.434 1.00 64.22 149 THR C O 1
ATOM 4837 N N . ASP C 1 161 ? 58.497 31.323 11.566 1.00 72.73 161 ASP C N 1
ATOM 4838 C CA . ASP C 1 161 ? 57.459 30.299 11.683 1.00 67.15 161 ASP C CA 1
ATOM 4839 C C . ASP C 1 161 ? 56.480 30.352 10.519 1.00 56.79 161 ASP C C 1
ATOM 4840 O O . ASP C 1 161 ? 56.319 31.386 9.874 1.00 59.26 161 ASP C O 1
ATOM 4845 N N . GLU C 1 162 ? 55.832 29.230 10.238 1.00 55.63 162 GLU C N 1
ATOM 4846 C CA . GLU C 1 162 ? 54.781 29.235 9.240 1.00 54.97 162 GLU C CA 1
ATOM 4847 C C . GLU C 1 162 ? 53.581 30.015 9.808 1.00 49.76 162 GLU C C 1
ATOM 4848 O O . GLU C 1 162 ? 53.469 30.199 11.017 1.00 43.79 162 GLU C O 1
ATOM 4850 N N . PHE C 1 163 ? 52.730 30.504 8.916 1.00 41.06 163 PHE C N 1
ATOM 4851 C CA . PHE C 1 163 ? 51.469 31.131 9.260 1.00 46.39 163 PHE C CA 1
ATOM 4852 C C . PHE C 1 163 ? 50.671 30.213 10.187 1.00 42.08 163 PHE C C 1
ATOM 4853 O O . PHE C 1 163 ? 50.438 29.052 9.848 1.00 39.61 163 PHE C O 1
ATOM 4861 N N . ARG C 1 164 ? 50.306 30.716 11.364 1.00 39.63 164 ARG C N 1
ATOM 4862 C CA . ARG C 1 164 ? 49.451 29.967 12.297 1.00 41.54 164 ARG C CA 1
ATOM 4863 C C . ARG C 1 164 ? 50.067 28.654 12.747 1.00 38.06 164 ARG C C 1
ATOM 4864 O O . ARG C 1 164 ? 49.367 27.659 12.953 1.00 35.77 164 ARG C O 1
ATOM 4872 N N . VAL C 1 165 ? 51.394 28.652 12.840 1.00 48.57 165 VAL C N 1
ATOM 4873 C CA . VAL C 1 165 ? 52.153 27.516 13.348 1.00 47.65 165 VAL C CA 1
ATOM 4874 C C . VAL C 1 165 ? 53.197 28.024 14.333 1.00 50.16 165 VAL C C 1
ATOM 4875 O O . VAL C 1 165 ? 54.260 27.427 14.479 1.00 66.11 165 VAL C O 1
ATOM 4877 N N . PHE C 1 172 ? 51.299 13.174 34.494 1.00 70.62 172 PHE C N 1
ATOM 4878 C CA . PHE C 1 172 ? 50.286 13.082 33.445 1.00 63.86 172 PHE C CA 1
ATOM 4879 C C . PHE C 1 172 ? 49.812 14.460 33.005 1.00 60.53 172 PHE C C 1
ATOM 4880 O O . PHE C 1 172 ? 49.292 15.233 33.809 1.00 60.26 172 PHE C O 1
ATOM 4888 N N . ASP C 1 173 ? 49.988 14.757 31.719 1.00 53.30 173 ASP C N 1
ATOM 4889 C CA . ASP C 1 173 ? 49.699 16.086 31.193 1.00 52.57 173 ASP C CA 1
ATOM 4890 C C . ASP C 1 173 ? 48.633 16.101 30.102 1.00 47.63 173 ASP C C 1
ATOM 4891 O O . ASP C 1 173 ? 48.441 17.119 29.434 1.00 52.84 173 ASP C O 1
ATOM 4896 N N . GLY C 1 174 ? 47.940 14.983 29.924 1.00 45.10 174 GLY C N 1
ATOM 4897 C CA . GLY C 1 174 ? 46.883 14.901 28.930 1.00 44.15 174 GLY C CA 1
ATOM 4898 C C . GLY C 1 174 ? 47.348 14.486 27.545 1.00 49.48 174 GLY C C 1
ATOM 4899 O O . GLY C 1 174 ? 46.551 14.398 26.606 1.00 39.93 174 GLY C O 1
ATOM 4900 N N . THR C 1 175 ? 48.648 14.235 27.421 1.00 49.22 175 THR C N 1
ATOM 4901 C CA . THR C 1 175 ? 49.215 13.695 26.194 1.00 48.65 175 THR C CA 1
ATOM 4902 C C . THR C 1 175 ? 49.338 12.178 26.328 1.00 48.58 175 THR C C 1
ATOM 4903 O O . THR C 1 175 ? 49.095 11.624 27.400 1.00 51.32 175 THR C O 1
ATOM 4907 N N . GLY C 1 176 ? 49.735 11.516 25.248 1.00 49.20 176 GLY C N 1
ATOM 4908 C CA . GLY C 1 176 ? 49.911 10.077 25.252 1.00 45.84 176 GLY C CA 1
ATOM 4909 C C . GLY C 1 176 ? 49.027 9.395 24.230 1.00 47.44 176 GLY C C 1
ATOM 4910 O O . GLY C 1 176 ? 49.147 8.202 23.986 1.00 48.97 176 GLY C O 1
ATOM 4911 N N . LEU C 1 177 ? 48.151 10.165 23.603 1.00 44.36 177 LEU C N 1
ATOM 4912 C CA . LEU C 1 177 ? 47.249 9.619 22.608 1.00 36.47 177 LEU C CA 1
ATOM 4913 C C . LEU C 1 177 ? 46.818 10.756 21.702 1.00 47.60 177 LEU C C 1
ATOM 4914 O O . LEU C 1 177 ? 46.559 11.864 22.167 1.00 45.33 177 LEU C O 1
ATOM 4919 N N . GLU C 1 178 ? 46.779 10.497 20.401 1.00 40.53 178 GLU C N 1
ATOM 4920 C CA . GLU C 1 178 ? 46.454 11.541 19.447 1.00 43.36 178 GLU C CA 1
ATOM 4921 C C . GLU C 1 178 ? 45.215 11.161 18.643 1.00 41.94 178 GLU C C 1
ATOM 4922 O O . GLU C 1 178 ? 45.089 10.024 18.208 1.00 37.64 178 GLU C O 1
ATOM 4928 N N . TYR C 1 179 ? 44.272 12.086 18.478 1.00 34.05 179 TYR C N 1
ATOM 4929 C CA . TYR C 1 179 ? 43.077 11.749 17.709 1.00 32.00 179 TYR C CA 1
ATOM 4930 C C . TYR C 1 179 ? 42.548 12.910 16.931 1.00 30.48 179 TYR C C 1
ATOM 4931 O O . TYR C 1 179 ? 42.940 14.050 17.152 1.00 36.13 179 TYR C O 1
ATOM 4940 N N . VAL C 1 180 ? 41.664 12.599 15.990 1.00 31.64 180 VAL C N 1
ATOM 4941 C CA . VAL C 1 180 ? 41.058 13.605 15.153 1.00 37.58 180 VAL C CA 1
ATOM 4942 C C . VAL C 1 180 ? 39.598 13.682 15.562 1.00 37.26 180 VAL C C 1
ATOM 4943 O O . VAL C 1 180 ? 38.936 12.656 15.730 1.00 34.20 180 VAL C O 1
ATOM 4947 N N . PHE C 1 181 ? 39.127 14.907 15.758 1.00 35.31 181 PHE C N 1
ATOM 4948 C CA . PHE C 1 181 ? 37.772 15.170 16.237 1.00 34.29 181 PHE C CA 1
ATOM 4949 C C . PHE C 1 181 ? 37.079 16.007 15.170 1.00 30.96 181 PHE C C 1
ATOM 4950 O O . PHE C 1 181 ? 37.234 17.231 15.143 1.00 34.21 181 PHE C O 1
ATOM 4958 N N . PRO C 1 182 ? 36.357 15.356 14.243 1.00 38.13 182 PRO C N 1
ATOM 4959 C CA . PRO C 1 182 ? 35.808 16.116 13.110 1.00 36.46 182 PRO C CA 1
ATOM 4960 C C . PRO C 1 182 ? 34.347 16.512 13.261 1.00 36.41 182 PRO C C 1
ATOM 4961 O O . PRO C 1 182 ? 33.536 15.686 13.637 1.00 34.91 182 PRO C O 1
ATOM 4965 N N . PHE C 1 183 ? 34.036 17.766 12.937 1.00 34.81 183 PHE C N 1
ATOM 4966 C CA . PHE C 1 183 ? 32.670 18.273 12.932 1.00 40.67 183 PHE C CA 1
ATOM 4967 C C . PHE C 1 183 ? 31.944 17.909 14.238 1.00 40.43 183 PHE C C 1
ATOM 4968 O O . PHE C 1 183 ? 30.829 17.381 14.239 1.00 36.54 183 PHE C O 1
ATOM 4976 N N . GLY C 1 184 ? 32.614 18.174 15.353 1.00 34.88 184 GLY C N 1
ATOM 4977 C CA . GLY C 1 184 ? 32.035 17.879 16.649 1.00 31.92 184 GLY C CA 1
ATOM 4978 C C . GLY C 1 184 ? 31.640 19.108 17.450 1.00 28.29 184 GLY C C 1
ATOM 4979 O O . GLY C 1 184 ? 32.011 20.244 17.125 1.00 28.90 184 GLY C O 1
ATOM 4980 N N . ALA C 1 185 ? 30.874 18.851 18.511 1.00 33.61 185 ALA C N 1
ATOM 4981 C CA . ALA C 1 185 ? 30.441 19.846 19.499 1.00 33.22 185 ALA C CA 1
ATOM 4982 C C . ALA C 1 185 ? 31.166 19.578 20.814 1.00 34.03 185 ALA C C 1
ATOM 4983 O O . ALA C 1 185 ? 31.662 18.466 21.024 1.00 29.16 185 ALA C O 1
ATOM 4985 N N . THR C 1 186 ? 31.205 20.563 21.714 1.00 33.15 186 THR C N 1
ATOM 4986 C CA . THR C 1 186 ? 31.679 20.291 23.077 1.00 28.89 186 THR C CA 1
ATOM 4987 C C . THR C 1 186 ? 30.526 19.843 23.993 1.00 30.13 186 THR C C 1
ATOM 4988 O O . THR C 1 186 ? 29.360 19.917 23.621 1.00 28.02 186 THR C O 1
ATOM 4992 N N . LEU C 1 187 ? 30.881 19.365 25.184 1.00 25.18 187 LEU C N 1
ATOM 4993 C CA . LEU C 1 187 ? 29.924 18.945 26.185 1.00 27.55 187 LEU C CA 1
ATOM 4994 C C . LEU C 1 187 ? 30.058 19.799 27.439 1.00 30.79 187 LEU C C 1
ATOM 4995 O O . LEU C 1 187 ? 31.152 20.263 27.777 1.00 30.33 187 LEU C O 1
ATOM 5000 N N . SER C 1 188 ? 28.943 19.996 28.133 1.00 30.03 188 SER C N 1
ATOM 5001 C CA . SER C 1 188 ? 29.003 20.496 29.507 1.00 28.94 188 SER C CA 1
ATOM 5002 C C . SER C 1 188 ? 28.908 19.308 30.448 1.00 24.43 188 SER C C 1
ATOM 5003 O O . SER C 1 188 ? 28.039 18.448 30.282 1.00 31.73 188 SER C O 1
ATOM 5006 N N . VAL C 1 189 ? 29.821 19.231 31.413 1.00 23.00 189 VAL C N 1
ATOM 5007 C CA . VAL C 1 189 ? 29.930 18.053 32.284 1.00 26.87 189 VAL C CA 1
ATOM 5008 C C . VAL C 1 189 ? 30.103 18.454 33.739 1.00 31.46 189 VAL C C 1
ATOM 5009 O O . VAL C 1 189 ? 30.923 19.322 34.054 1.00 29.16 189 VAL C O 1
ATOM 5013 N N . GLN C 1 190 ? 29.338 17.813 34.619 1.00 27.36 190 GLN C N 1
ATOM 5014 C CA . GLN C 1 190 ? 29.467 17.992 36.056 1.00 26.38 190 GLN C CA 1
ATOM 5015 C C . GLN C 1 190 ? 29.254 16.662 36.736 1.00 24.89 190 GLN C C 1
ATOM 5016 O O . GLN C 1 190 ? 28.679 15.756 36.140 1.00 26.51 190 GLN C O 1
ATOM 5022 N N . LYS C 1 191 ? 29.711 16.535 37.975 1.00 27.52 191 LYS C N 1
ATOM 5023 C CA . LYS C 1 191 ? 29.299 15.422 38.809 1.00 30.12 191 LYS C CA 1
ATOM 5024 C C . LYS C 1 191 ? 27.769 15.308 38.746 1.00 33.59 191 LYS C C 1
ATOM 5025 O O . LYS C 1 191 ? 27.063 16.327 38.772 1.00 29.68 191 LYS C O 1
ATOM 5031 N N . PRO C 1 192 ? 27.247 14.071 38.675 1.00 29.82 192 PRO C N 1
ATOM 5032 C CA . PRO C 1 192 ? 27.971 12.801 38.860 1.00 33.64 192 PRO C CA 1
ATOM 5033 C C . PRO C 1 192 ? 28.745 12.273 37.635 1.00 31.34 192 PRO C C 1
ATOM 5034 O O . PRO C 1 192 ? 29.307 11.184 37.720 1.00 31.22 192 PRO C O 1
ATOM 5038 N N . ALA C 1 193 ? 28.728 12.976 36.511 1.00 33.17 193 ALA C N 1
ATOM 5039 C CA . ALA C 1 193 ? 29.483 12.511 35.339 1.00 29.13 193 ALA C CA 1
ATOM 5040 C C . ALA C 1 193 ? 30.936 12.947 35.421 1.00 31.36 193 ALA C C 1
ATOM 5041 O O . ALA C 1 193 ? 31.295 13.758 36.263 1.00 29.36 193 ALA C O 1
ATOM 5043 N N . VAL C 1 194 ? 31.769 12.402 34.532 1.00 31.27 194 VAL C N 1
ATOM 5044 C CA . VAL C 1 194 ? 33.208 12.653 34.541 1.00 28.32 194 VAL C CA 1
ATOM 5045 C C . VAL C 1 194 ? 33.662 12.885 33.110 1.00 32.06 194 VAL C C 1
ATOM 5046 O O . VAL C 1 194 ? 33.379 12.085 32.230 1.00 31.23 194 VAL C O 1
ATOM 5050 N N . PRO C 1 195 ? 34.357 13.994 32.858 1.00 29.68 195 PRO C N 1
ATOM 5051 C CA . PRO C 1 195 ? 34.799 14.194 31.477 1.00 27.69 195 PRO C CA 1
ATOM 5052 C C . PRO C 1 195 ? 36.042 13.346 31.180 1.00 29.94 195 PRO C C 1
ATOM 5053 O O . PRO C 1 195 ? 36.884 13.200 32.075 1.00 26.37 195 PRO C O 1
ATOM 5057 N N . VAL C 1 196 ? 36.173 12.802 29.972 1.00 25.97 196 VAL C N 1
ATOM 5058 C CA . VAL C 1 196 ? 37.356 11.949 29.698 1.00 27.18 196 VAL C CA 1
ATOM 5059 C C . VAL C 1 196 ? 38.200 12.404 28.499 1.00 29.59 196 VAL C C 1
ATOM 5060 O O . VAL C 1 196 ? 39.387 12.066 28.403 1.00 32.69 196 VAL C O 1
ATOM 5064 N N . LEU C 1 197 ? 37.602 13.182 27.604 1.00 29.17 197 LEU C N 1
ATOM 5065 C CA . LEU C 1 197 ? 38.305 13.743 26.454 1.00 25.75 197 LEU C CA 1
ATOM 5066 C C . LEU C 1 197 ? 38.061 15.242 26.400 1.00 29.70 197 LEU C C 1
ATOM 5067 O O . LEU C 1 197 ? 36.970 15.705 26.735 1.00 26.78 197 LEU C O 1
ATOM 5072 N N . SER C 1 198 ? 39.053 16.003 25.961 1.00 26.88 198 SER C N 1
ATOM 5073 C CA . SER C 1 198 ? 38.833 17.425 25.770 1.00 31.73 198 SER C CA 1
ATOM 5074 C C . SER C 1 198 ? 39.284 17.892 24.389 1.00 32.83 198 SER C C 1
ATOM 5075 O O . SER C 1 198 ? 39.936 17.159 23.651 1.00 31.55 198 SER C O 1
ATOM 5078 N N . SER C 1 199 ? 38.918 19.122 24.054 1.00 28.17 199 SER C N 1
ATOM 5079 C CA . SER C 1 199 ? 39.251 19.707 22.776 1.00 28.52 199 SER C CA 1
ATOM 5080 C C . SER C 1 199 ? 40.732 20.080 22.672 1.00 31.22 199 SER C C 1
ATOM 5081 O O . SER C 1 199 ? 41.205 20.388 21.597 1.00 26.96 199 SER C O 1
ATOM 5084 N N . GLY C 1 200 ? 41.461 20.063 23.782 1.00 27.88 200 GLY C N 1
ATOM 5085 C CA . GLY C 1 200 ? 42.872 20.389 23.741 1.00 26.01 200 GLY C CA 1
ATOM 5086 C C . GLY C 1 200 ? 43.209 21.867 23.578 1.00 31.00 200 GLY C C 1
ATOM 5087 O O . GLY C 1 200 ? 42.337 22.731 23.597 1.00 30.72 200 GLY C O 1
ATOM 5088 N N . LYS C 1 201 ? 44.494 22.168 23.407 1.00 29.24 201 LYS C N 1
ATOM 5089 C CA . LYS C 1 201 ? 44.932 23.545 23.531 1.00 33.64 201 LYS C CA 1
ATOM 5090 C C . LYS C 1 201 ? 44.958 24.322 22.210 1.00 35.13 201 LYS C C 1
ATOM 5091 O O . LYS C 1 201 ? 45.103 25.543 22.217 1.00 33.32 201 LYS C O 1
ATOM 5097 N N . ILE C 1 202 ? 44.797 23.634 21.084 1.00 32.40 202 ILE C N 1
ATOM 5098 C CA . ILE C 1 202 ? 44.867 24.309 19.791 1.00 30.95 202 ILE C CA 1
ATOM 5099 C C . ILE C 1 202 ? 43.559 24.171 19.019 1.00 34.43 202 ILE C C 1
ATOM 5100 O O . ILE C 1 202 ? 43.537 23.999 17.794 1.00 33.35 202 ILE C O 1
ATOM 5105 N N . ALA C 1 203 ? 42.465 24.248 19.765 1.00 28.81 203 ALA C N 1
ATOM 5106 C CA . ALA C 1 203 ? 41.127 24.259 19.207 1.00 29.13 203 ALA C CA 1
ATOM 5107 C C . ALA C 1 203 ? 40.328 25.423 19.806 1.00 31.97 203 ALA C C 1
ATOM 5108 O O . ALA C 1 203 ? 40.655 25.925 20.884 1.00 28.34 203 ALA C O 1
ATOM 5110 N N . TYR C 1 204 ? 39.291 25.859 19.100 1.00 25.91 204 TYR C N 1
ATOM 5111 C CA . TYR C 1 204 ? 38.307 26.744 19.681 1.00 26.76 204 TYR C CA 1
ATOM 5112 C C . TYR C 1 204 ? 37.008 25.967 19.820 1.00 31.91 204 TYR C C 1
ATOM 5113 O O . TYR C 1 204 ? 36.506 25.453 18.821 1.00 29.14 204 TYR C O 1
ATOM 5122 N N . PRO C 1 205 ? 36.434 25.918 21.044 1.00 26.43 205 PRO C N 1
ATOM 5123 C CA . PRO C 1 205 ? 36.990 26.492 22.273 1.00 28.23 205 PRO C CA 1
ATOM 5124 C C . PRO C 1 205 ? 37.996 25.557 22.916 1.00 25.29 205 PRO C C 1
ATOM 5125 O O . PRO C 1 205 ? 37.773 24.352 22.909 1.00 30.15 205 PRO C O 1
ATOM 5129 N N . MET C 1 206 ? 39.071 26.090 23.480 1.00 28.25 206 MET C N 1
ATOM 5130 C CA . MET C 1 206 ? 40.123 25.225 24.022 1.00 30.46 206 MET C CA 1
ATOM 5131 C C . MET C 1 206 ? 39.791 24.560 25.357 1.00 30.12 206 MET C C 1
ATOM 5132 O O . MET C 1 206 ? 39.052 25.117 26.177 1.00 27.67 206 MET C O 1
ATOM 5137 N N . ASN C 1 207 ? 40.355 23.366 25.552 1.00 29.73 207 ASN C N 1
ATOM 5138 C CA . ASN C 1 207 ? 40.249 22.606 26.794 1.00 31.48 207 ASN C CA 1
ATOM 5139 C C . ASN C 1 207 ? 38.818 22.467 27.321 1.00 32.35 207 ASN C C 1
ATOM 5140 O O . ASN C 1 207 ? 38.581 22.599 28.518 1.00 31.13 207 ASN C O 1
ATOM 5145 N N . ARG C 1 208 ? 37.866 22.203 26.430 1.00 25.03 208 ARG C N 1
ATOM 5146 C CA . ARG C 1 208 ? 36.496 21.911 26.854 1.00 25.23 208 ARG C CA 1
ATOM 5147 C C . ARG C 1 208 ? 36.249 20.425 26.651 1.00 29.51 208 ARG C C 1
ATOM 5148 O O . ARG C 1 208 ? 36.800 19.832 25.723 1.00 27.88 208 ARG C O 1
ATOM 5156 N N . PRO C 1 209 ? 35.401 19.828 27.492 1.00 28.62 209 PRO C N 1
ATOM 5157 C CA . PRO C 1 209 ? 35.109 18.400 27.301 1.00 20.61 209 PRO C CA 1
ATOM 5158 C C . PRO C 1 209 ? 34.494 18.090 25.925 1.00 24.75 209 PRO C C 1
ATOM 5159 O O . PRO C 1 209 ? 33.655 18.861 25.461 1.00 23.82 209 PRO C O 1
ATOM 5163 N N . VAL C 1 210 ? 34.898 16.979 25.300 1.00 28.77 210 VAL C N 1
ATOM 5164 C CA . VAL C 1 210 ? 34.271 16.548 24.049 1.00 26.11 210 VAL C CA 1
ATOM 5165 C C . VAL C 1 210 ? 33.810 15.112 24.237 1.00 24.90 210 VAL C C 1
ATOM 5166 O O . VAL C 1 210 ? 33.075 14.566 23.413 1.00 30.15 210 VAL C O 1
ATOM 5170 N N . GLY C 1 211 ? 34.242 14.510 25.337 1.00 24.12 211 GLY C N 1
ATOM 5171 C CA . GLY C 1 211 ? 33.786 13.177 25.708 1.00 25.90 211 GLY C CA 1
ATOM 5172 C C . GLY C 1 211 ? 33.637 12.968 27.208 1.00 27.71 211 GLY C C 1
ATOM 5173 O O . GLY C 1 211 ? 34.461 13.414 28.012 1.00 26.15 211 GLY C O 1
ATOM 5174 N N . ALA C 1 212 ? 32.586 12.253 27.605 1.00 27.45 212 ALA C N 1
ATOM 5175 C CA . ALA C 1 212 ? 32.291 12.117 29.020 1.00 28.08 212 ALA C CA 1
ATOM 5176 C C . ALA C 1 212 ? 31.583 10.817 29.355 1.00 31.22 212 ALA C C 1
ATOM 5177 O O . ALA C 1 212 ? 30.899 10.251 28.505 1.00 28.95 212 ALA C O 1
ATOM 5179 N N . VAL C 1 213 ? 31.664 10.402 30.616 1.00 28.44 213 VAL C N 1
ATOM 5180 C CA . VAL C 1 213 ? 30.966 9.182 31.051 1.00 29.57 213 VAL C CA 1
ATOM 5181 C C . VAL C 1 213 ? 30.245 9.302 32.394 1.00 34.46 213 VAL C C 1
ATOM 5182 O O . VAL C 1 213 ? 30.565 10.149 33.228 1.00 27.69 213 VAL C O 1
ATOM 5186 N N . TRP C 1 214 ? 29.265 8.420 32.571 1.00 32.08 214 TRP C N 1
ATOM 5187 C CA . TRP C 1 214 ? 28.587 8.221 33.831 1.00 35.74 214 TRP C CA 1
ATOM 5188 C C . TRP C 1 214 ? 28.612 6.734 34.146 1.00 33.73 214 TRP C C 1
ATOM 5189 O O . TRP C 1 214 ? 28.302 5.909 33.293 1.00 36.23 214 TRP C O 1
ATOM 5200 N N . ALA C 1 215 ? 28.951 6.395 35.376 1.00 35.76 215 ALA C N 1
ATOM 5201 C CA . ALA C 1 215 ? 28.834 5.008 35.824 1.00 40.99 215 ALA C CA 1
ATOM 5202 C C . ALA C 1 215 ? 28.507 4.969 37.307 1.00 42.67 215 ALA C C 1
ATOM 5203 O O . ALA C 1 215 ? 28.892 5.863 38.055 1.00 45.49 215 ALA C O 1
ATOM 5205 N N . GLN C 1 216 ? 27.795 3.927 37.721 1.00 44.02 216 GLN C N 1
ATOM 5206 C CA . GLN C 1 216 ? 27.568 3.659 39.130 1.00 45.58 216 GLN C CA 1
ATOM 5207 C C . GLN C 1 216 ? 27.663 2.162 39.353 1.00 46.23 216 GLN C C 1
ATOM 5208 O O . GLN C 1 216 ? 27.059 1.393 38.606 1.00 48.04 216 GLN C O 1
ATOM 5214 N N . PRO C 1 217 ? 28.429 1.747 40.369 1.00 47.45 217 PRO C N 1
ATOM 5215 C CA . PRO C 1 217 ? 28.585 0.316 40.647 1.00 50.44 217 PRO C CA 1
ATOM 5216 C C . PRO C 1 217 ? 27.239 -0.384 40.746 1.00 53.68 217 PRO C C 1
ATOM 5217 O O . PRO C 1 217 ? 26.364 0.082 41.474 1.00 49.10 217 PRO C O 1
ATOM 5221 N N . GLY C 1 218 ? 27.079 -1.472 40.000 1.00 46.40 218 GLY C N 1
ATOM 5222 C CA . GLY C 1 218 ? 25.853 -2.243 40.027 1.00 46.82 218 GLY C CA 1
ATOM 5223 C C . GLY C 1 218 ? 24.857 -1.880 38.947 1.00 49.20 218 GLY C C 1
ATOM 5224 O O . GLY C 1 218 ? 23.825 -2.534 38.811 1.00 50.12 218 GLY C O 1
ATOM 5225 N N . TYR C 1 219 ? 25.159 -0.856 38.155 1.00 45.17 219 TYR C N 1
ATOM 5226 C CA . TYR C 1 219 ? 24.201 -0.403 37.154 1.00 43.52 219 TYR C CA 1
ATOM 5227 C C . TYR C 1 219 ? 24.887 -0.214 35.811 1.00 44.20 219 TYR C C 1
ATOM 5228 O O . TYR C 1 219 ? 26.076 -0.466 35.683 1.00 45.91 219 TYR C O 1
ATOM 5237 N N . GLY C 1 220 ? 24.129 0.209 34.809 1.00 42.08 220 GLY C N 1
ATOM 5238 C CA . GLY C 1 220 ? 24.678 0.411 33.480 1.00 49.40 220 GLY C CA 1
ATOM 5239 C C . GLY C 1 220 ? 25.588 1.635 33.443 1.00 41.96 220 GLY C C 1
ATOM 5240 O O . GLY C 1 220 ? 25.962 2.190 34.481 1.00 36.44 220 GLY C O 1
ATOM 5241 N N . ARG C 1 221 ? 25.981 2.019 32.238 1.00 46.98 221 ARG C N 1
ATOM 5242 C CA . ARG C 1 221 ? 26.932 3.104 32.043 1.00 37.74 221 ARG C CA 1
ATOM 5243 C C . ARG C 1 221 ? 26.507 3.917 30.854 1.00 39.31 221 ARG C C 1
ATOM 5244 O O . ARG C 1 221 ? 25.749 3.444 30.004 1.00 35.51 221 ARG C O 1
ATOM 5252 N N . ILE C 1 222 ? 26.963 5.164 30.820 1.00 34.29 222 ILE C N 1
ATOM 5253 C CA . ILE C 1 222 ? 26.625 6.066 29.735 1.00 30.92 222 ILE C CA 1
ATOM 5254 C C . ILE C 1 222 ? 27.912 6.725 29.283 1.00 30.56 222 ILE C C 1
ATOM 5255 O O . ILE C 1 222 ? 28.763 7.039 30.111 1.00 30.94 222 ILE C O 1
ATOM 5260 N N . ALA C 1 223 ? 28.083 6.851 27.971 1.00 33.59 223 ALA C N 1
ATOM 5261 C CA . ALA C 1 223 ? 29.201 7.592 27.407 1.00 32.50 223 ALA C CA 1
ATOM 5262 C C . ALA C 1 223 ? 28.651 8.563 26.420 1.00 28.50 223 ALA C C 1
ATOM 5263 O O . ALA C 1 223 ? 27.694 8.253 25.706 1.00 34.90 223 ALA C O 1
ATOM 5265 N N . VAL C 1 224 ? 29.225 9.757 26.380 1.00 29.21 224 VAL C N 1
ATOM 5266 C CA . VAL C 1 224 ? 28.793 10.729 25.394 1.00 26.34 224 VAL C CA 1
ATOM 5267 C C . VAL C 1 224 ? 30.017 11.259 24.650 1.00 30.19 224 VAL C C 1
ATOM 5268 O O . VAL C 1 224 ? 31.051 11.522 25.265 1.00 32.32 224 VAL C O 1
ATOM 5272 N N . LEU C 1 225 ? 29.900 11.369 23.327 1.00 29.91 225 LEU C N 1
ATOM 5273 C CA . LEU C 1 225 ? 30.935 11.968 22.478 1.00 33.53 225 LEU C CA 1
ATOM 5274 C C . LEU C 1 225 ? 30.337 13.046 21.617 1.00 30.80 225 LEU C C 1
ATOM 5275 O O . LEU C 1 225 ? 29.258 12.869 21.060 1.00 36.60 225 LEU C O 1
ATOM 5280 N N . GLY C 1 226 ? 31.040 14.161 21.482 1.00 28.95 226 GLY C N 1
ATOM 5281 C CA . GLY C 1 226 ? 30.502 15.267 20.718 1.00 32.77 226 GLY C CA 1
ATOM 5282 C C . GLY C 1 226 ? 30.674 15.169 19.209 1.00 37.07 226 GLY C C 1
ATOM 5283 O O . GLY C 1 226 ? 30.375 16.128 18.501 1.00 34.62 226 GLY C O 1
ATOM 5284 N N . SER C 1 227 ? 31.144 14.027 18.713 1.00 34.48 227 SER C N 1
ATOM 5285 C CA . SER C 1 227 ? 31.375 13.856 17.269 1.00 38.20 227 SER C CA 1
ATOM 5286 C C . SER C 1 227 ? 30.980 12.461 16.786 1.00 40.66 227 SER C C 1
ATOM 5287 O O . SER C 1 227 ? 31.400 11.458 17.361 1.00 37.27 227 SER C O 1
ATOM 5290 N N . CYS C 1 228 ? 30.149 12.409 15.749 1.00 40.42 228 CYS C N 1
ATOM 5291 C CA . CYS C 1 228 ? 29.837 11.150 15.070 1.00 49.48 228 CYS C CA 1
ATOM 5292 C C . CYS C 1 228 ? 30.952 10.775 14.110 1.00 47.63 228 CYS C C 1
ATOM 5293 O O . CYS C 1 228 ? 31.375 9.622 14.037 1.00 51.31 228 CYS C O 1
ATOM 5296 N N . ALA C 1 229 ? 31.421 11.779 13.384 1.00 42.33 229 ALA C N 1
ATOM 5297 C CA . ALA C 1 229 ? 32.372 11.589 12.298 1.00 43.37 229 ALA C CA 1
ATOM 5298 C C . ALA C 1 229 ? 33.665 10.939 12.778 1.00 46.85 229 ALA C C 1
ATOM 5299 O O . ALA C 1 229 ? 34.386 10.342 11.991 1.00 48.37 229 ALA C O 1
ATOM 5301 N N . MET C 1 230 ? 33.959 11.051 14.069 1.00 41.59 230 MET C N 1
ATOM 5302 C CA . MET C 1 230 ? 35.228 10.570 14.611 1.00 40.57 230 MET C CA 1
ATOM 5303 C C . MET C 1 230 ? 35.394 9.047 14.500 1.00 44.22 230 MET C C 1
ATOM 5304 O O . MET C 1 230 ? 36.523 8.526 14.496 1.00 45.87 230 MET C O 1
ATOM 5309 N N . PHE C 1 231 ? 34.267 8.347 14.407 1.00 44.45 231 PHE C N 1
ATOM 5310 C CA . PHE C 1 231 ? 34.261 6.897 14.247 1.00 46.65 231 PHE C CA 1
ATOM 5311 C C . PHE C 1 231 ? 33.794 6.475 12.852 1.00 45.61 231 PHE C C 1
ATOM 5312 O O . PHE C 1 231 ? 33.460 5.311 12.642 1.00 50.40 231 PHE C O 1
ATOM 5320 N N . ASP C 1 232 ? 33.708 7.411 11.915 1.00 41.33 232 ASP C N 1
ATOM 5321 C CA . ASP C 1 232 ? 33.183 7.048 10.608 1.00 49.73 232 ASP C CA 1
ATOM 5322 C C . ASP C 1 232 ? 34.268 6.375 9.767 1.00 51.90 232 ASP C C 1
ATOM 5323 O O . ASP C 1 232 ? 35.411 6.212 10.207 1.00 48.28 232 ASP C O 1
ATOM 5328 N N . ASP C 1 233 ? 33.905 6.012 8.546 1.00 57.30 233 ASP C N 1
ATOM 5329 C CA . ASP C 1 233 ? 34.774 5.203 7.699 1.00 63.41 233 ASP C CA 1
ATOM 5330 C C . ASP C 1 233 ? 36.058 5.950 7.352 1.00 57.17 233 ASP C C 1
ATOM 5331 O O . ASP C 1 233 ? 37.150 5.367 7.348 1.00 54.28 233 ASP C O 1
ATOM 5336 N N . LYS C 1 234 ? 35.931 7.261 7.162 1.00 52.07 234 LYS C N 1
ATOM 5337 C CA . LYS C 1 234 ? 37.083 8.095 6.867 1.00 45.89 234 LYS C CA 1
ATOM 5338 C C . LYS C 1 234 ? 38.062 8.168 8.033 1.00 53.06 234 LYS C C 1
ATOM 5339 O O . LYS C 1 234 ? 39.265 8.004 7.846 1.00 46.64 234 LYS C O 1
ATOM 5345 N N . TRP C 1 235 ? 37.549 8.424 9.237 1.00 46.25 235 TRP C N 1
ATOM 5346 C CA . TRP C 1 235 ? 38.416 8.801 10.347 1.00 38.25 235 TRP C CA 1
ATOM 5347 C C . TRP C 1 235 ? 38.747 7.698 11.329 1.00 42.16 235 TRP C C 1
ATOM 5348 O O . TRP C 1 235 ? 39.744 7.794 12.054 1.00 41.19 235 TRP C O 1
ATOM 5359 N N . LEU C 1 236 ? 37.914 6.663 11.382 1.00 40.50 236 LEU C N 1
ATOM 5360 C CA . LEU C 1 236 ? 38.087 5.622 12.391 1.00 43.60 236 LEU C CA 1
ATOM 5361 C C . LEU C 1 236 ? 39.486 5.062 12.367 1.00 46.71 236 LEU C C 1
ATOM 5362 O O . LEU C 1 236 ? 40.036 4.660 13.401 1.00 41.70 236 LEU C O 1
ATOM 5367 N N . ASP C 1 237 ? 40.047 5.029 11.162 1.00 49.55 237 ASP C N 1
ATOM 5368 C CA . ASP C 1 237 ? 41.359 4.465 10.924 1.00 47.34 237 ASP C CA 1
ATOM 5369 C C . ASP C 1 237 ? 42.517 5.450 11.079 1.00 54.61 237 ASP C C 1
ATOM 5370 O O . ASP C 1 237 ? 43.691 5.052 11.081 1.00 49.62 237 ASP C O 1
ATOM 5375 N N . LYS C 1 238 ? 42.205 6.736 11.200 1.00 45.41 238 LYS C N 1
ATOM 5376 C CA . LYS C 1 238 ? 43.266 7.737 11.306 1.00 41.29 238 LYS C CA 1
ATOM 5377 C C . LYS C 1 238 ? 43.778 7.901 12.735 1.00 50.22 238 LYS C C 1
ATOM 5378 O O . LYS C 1 238 ? 43.052 7.623 13.696 1.00 50.24 238 LYS C O 1
ATOM 5384 N N . GLU C 1 239 ? 45.023 8.368 12.853 1.00 44.66 239 GLU C N 1
ATOM 5385 C CA . GLU C 1 239 ? 45.687 8.584 14.141 1.00 45.92 239 GLU C CA 1
ATOM 5386 C C . GLU C 1 239 ? 45.351 7.476 15.123 1.00 46.26 239 GLU C C 1
ATOM 5387 O O . GLU C 1 239 ? 45.423 6.308 14.773 1.00 44.40 239 GLU C O 1
ATOM 5393 N N . GLU C 1 240 ? 44.941 7.828 16.341 1.00 41.02 240 GLU C N 1
ATOM 5394 C CA . GLU C 1 240 ? 44.582 6.793 17.300 1.00 41.70 240 GLU C CA 1
ATOM 5395 C C . GLU C 1 240 ? 43.099 6.772 17.658 1.00 38.72 240 GLU C C 1
ATOM 5396 O O . GLU C 1 240 ? 42.724 6.357 18.759 1.00 39.51 240 GLU C O 1
ATOM 5402 N N . ASN C 1 241 ? 42.262 7.168 16.702 1.00 37.96 241 ASN C N 1
ATOM 5403 C CA . ASN C 1 241 ? 40.815 7.137 16.865 1.00 38.73 241 ASN C CA 1
ATOM 5404 C C . ASN C 1 241 ? 40.262 5.751 17.207 1.00 45.91 241 ASN C C 1
ATOM 5405 O O . ASN C 1 241 ? 39.312 5.625 17.982 1.00 37.50 241 ASN C O 1
ATOM 5410 N N . SER C 1 242 ? 40.852 4.700 16.638 1.00 41.32 242 SER C N 1
ATOM 5411 C CA A SER C 1 242 ? 40.388 3.337 16.895 0.59 38.78 242 SER C CA 1
ATOM 5412 C CA B SER C 1 242 ? 40.363 3.351 16.899 0.41 38.83 242 SER C CA 1
ATOM 5413 C C . SER C 1 242 ? 40.680 2.925 18.325 1.00 35.48 242 SER C C 1
ATOM 5414 O O . SER C 1 242 ? 39.976 2.104 18.904 1.00 39.98 242 SER C O 1
ATOM 5419 N N . LYS C 1 243 ? 41.743 3.479 18.894 1.00 35.28 243 LYS C N 1
ATOM 5420 C CA . LYS C 1 243 ? 42.074 3.170 20.283 1.00 39.76 243 LYS C CA 1
ATOM 5421 C C . LYS C 1 243 ? 41.072 3.818 21.263 1.00 45.11 243 LYS C C 1
ATOM 5422 O O . LYS C 1 243 ? 40.716 3.227 22.288 1.00 41.61 243 LYS C O 1
ATOM 5428 N N . ILE C 1 244 ? 40.608 5.018 20.927 1.00 41.86 244 ILE C N 1
ATOM 5429 C CA . ILE C 1 244 ? 39.550 5.680 21.701 1.00 38.09 244 ILE C CA 1
ATOM 5430 C C . ILE C 1 244 ? 38.257 4.897 21.580 1.00 42.25 244 ILE C C 1
ATOM 5431 O O . ILE C 1 244 ? 37.559 4.682 22.566 1.00 37.68 244 ILE C O 1
ATOM 5436 N N . MET C 1 245 ? 37.949 4.470 20.360 1.00 46.27 245 MET C N 1
ATOM 5437 C CA . MET C 1 245 ? 36.794 3.619 20.114 1.00 44.79 245 MET C CA 1
ATOM 5438 C C . MET C 1 245 ? 36.907 2.362 20.983 1.00 47.28 245 MET C C 1
ATOM 5439 O O . MET C 1 245 ? 35.937 1.968 21.643 1.00 44.51 245 MET C O 1
ATOM 5444 N N . ASP C 1 246 ? 38.098 1.759 21.013 1.00 47.64 246 ASP C N 1
ATOM 5445 C CA . ASP C 1 246 ? 38.335 0.578 21.856 1.00 47.33 246 ASP C CA 1
ATOM 5446 C C . ASP C 1 246 ? 38.006 0.857 23.316 1.00 47.68 246 ASP C C 1
ATOM 5447 O O . ASP C 1 246 ? 37.381 0.033 23.993 1.00 43.58 246 ASP C O 1
ATOM 5452 N N . PHE C 1 247 ? 38.439 2.017 23.799 1.00 45.09 247 PHE C N 1
ATOM 5453 C CA . PHE C 1 247 ? 38.244 2.367 25.202 1.00 46.75 247 PHE C CA 1
ATOM 5454 C C . PHE C 1 247 ? 36.771 2.398 25.536 1.00 41.17 247 PHE C C 1
ATOM 5455 O O . PHE C 1 247 ? 36.341 1.800 26.515 1.00 40.90 247 PHE C O 1
ATOM 5463 N N . PHE C 1 248 ? 35.992 3.082 24.708 1.00 40.38 248 PHE C N 1
ATOM 5464 C CA . PHE C 1 248 ? 34.600 3.316 25.069 1.00 41.31 248 PHE C CA 1
ATOM 5465 C C . PHE C 1 248 ? 33.794 2.022 25.110 1.00 44.06 248 PHE C C 1
ATOM 5466 O O . PHE C 1 248 ? 32.989 1.831 26.016 1.00 42.98 248 PHE C O 1
ATOM 5474 N N . PHE C 1 249 ? 34.019 1.119 24.160 1.00 43.27 249 PHE C N 1
ATOM 5475 C CA . PHE C 1 249 ? 33.262 -0.134 24.172 1.00 42.48 249 PHE C CA 1
ATOM 5476 C C . PHE C 1 249 ? 33.753 -1.069 25.271 1.00 40.21 249 PHE C C 1
ATOM 5477 O O . PHE C 1 249 ? 32.957 -1.746 25.920 1.00 44.84 249 PHE C O 1
ATOM 5485 N N . LYS C 1 250 ? 35.049 -1.050 25.547 1.00 37.47 250 LYS C N 1
ATOM 5486 C CA . LYS C 1 250 ? 35.549 -1.765 26.713 1.00 42.01 250 LYS C CA 1
ATOM 5487 C C . LYS C 1 250 ? 35.016 -1.164 28.019 1.00 45.20 250 LYS C C 1
ATOM 5488 O O . LYS C 1 250 ? 34.876 -1.862 29.027 1.00 45.07 250 LYS C O 1
ATOM 5494 N N . PHE C 1 251 ? 34.754 0.139 28.013 1.00 41.84 251 PHE C N 1
ATOM 5495 C CA . PHE C 1 251 ? 34.199 0.793 29.189 1.00 39.67 251 PHE C CA 1
ATOM 5496 C C . PHE C 1 251 ? 32.723 0.440 29.350 1.00 37.24 251 PHE C C 1
ATOM 5497 O O . PHE C 1 251 ? 32.218 0.275 30.465 1.00 43.24 251 PHE C O 1
ATOM 5505 N N . LEU C 1 252 ? 32.028 0.332 28.223 1.00 34.30 252 LEU C N 1
ATOM 5506 C CA . LEU C 1 252 ? 30.585 0.172 28.234 1.00 38.03 252 LEU C CA 1
ATOM 5507 C C . LEU C 1 252 ? 30.112 -1.287 28.305 1.00 48.11 252 LEU C C 1
ATOM 5508 O O . LEU C 1 252 ? 28.927 -1.540 28.530 1.00 42.28 252 LEU C O 1
ATOM 5513 N N . GLU C 1 253 ? 31.010 -2.238 28.059 1.00 46.67 253 GLU C N 1
ATOM 5514 C CA . GLU C 1 253 ? 30.618 -3.658 28.032 1.00 57.65 253 GLU C CA 1
ATOM 5515 C C . GLU C 1 253 ? 30.289 -4.169 29.435 1.00 49.27 253 GLU C C 1
ATOM 5516 O O . GLU C 1 253 ? 30.850 -3.685 30.418 1.00 53.14 253 GLU C O 1
ATOM 5522 N N . PRO C 1 254 ? 29.398 -5.176 29.532 1.00 64.11 254 PRO C N 1
ATOM 5523 C CA . PRO C 1 254 ? 29.012 -5.772 30.822 1.00 57.78 254 PRO C CA 1
ATOM 5524 C C . PRO C 1 254 ? 30.216 -6.208 31.646 1.00 63.00 254 PRO C C 1
ATOM 5525 O O . PRO C 1 254 ? 31.161 -6.775 31.090 1.00 67.84 254 PRO C O 1
ATOM 5529 N N . HIS C 1 255 ? 30.166 -5.958 32.950 1.00 65.31 255 HIS C N 1
ATOM 5530 C CA . HIS C 1 255 ? 31.272 -6.269 33.851 1.00 63.94 255 HIS C CA 1
ATOM 5531 C C . HIS C 1 255 ? 32.593 -5.747 33.308 1.00 66.25 255 HIS C C 1
ATOM 5532 O O . HIS C 1 255 ? 33.597 -6.460 33.307 1.00 64.46 255 HIS C O 1
ATOM 5539 N N . SER C 1 256 ? 32.585 -4.499 32.848 1.00 62.83 256 SER C N 1
ATOM 5540 C CA . SER C 1 256 ? 33.794 -3.868 32.344 1.00 56.29 256 SER C CA 1
ATOM 5541 C C . SER C 1 256 ? 34.894 -3.868 33.402 1.00 58.12 256 SER C C 1
ATOM 5542 O O . SER C 1 256 ? 34.633 -3.636 34.580 1.00 61.20 256 SER C O 1
ATOM 5545 N N . LYS C 1 257 ? 36.124 -4.134 32.977 1.00 57.45 257 LYS C N 1
ATOM 5546 C CA . LYS C 1 257 ? 37.260 -4.075 33.886 1.00 60.88 257 LYS C CA 1
ATOM 5547 C C . LYS C 1 257 ? 37.799 -2.650 34.019 1.00 60.87 257 LYS C C 1
ATOM 5548 O O . LYS C 1 257 ? 38.651 -2.375 34.865 1.00 59.20 257 LYS C O 1
ATOM 5550 N N . ILE C 1 258 ? 37.292 -1.743 33.188 1.00 60.99 258 ILE C N 1
ATOM 5551 C CA . ILE C 1 258 ? 37.803 -0.374 33.162 1.00 57.98 258 ILE C CA 1
ATOM 5552 C C . ILE C 1 258 ? 37.358 0.429 34.380 1.00 52.15 258 ILE C C 1
ATOM 5553 O O . ILE C 1 258 ? 36.163 0.636 34.605 1.00 50.65 258 ILE C O 1
ATOM 5558 N N . GLN C 1 259 ? 38.330 0.891 35.154 1.00 52.83 259 GLN C N 1
ATOM 5559 C CA . GLN C 1 259 ? 38.064 1.830 36.230 1.00 55.19 259 GLN C CA 1
ATOM 5560 C C . GLN C 1 259 ? 38.778 3.151 35.916 1.00 56.17 259 GLN C C 1
ATOM 5561 O O . GLN C 1 259 ? 39.968 3.163 35.598 1.00 52.21 259 GLN C O 1
ATOM 5563 N N . LEU C 1 260 ? 38.051 4.260 36.012 1.00 53.60 260 LEU C N 1
ATOM 5564 C CA . LEU C 1 260 ? 38.627 5.576 35.732 1.00 51.18 260 LEU C CA 1
ATOM 5565 C C . LEU C 1 260 ? 39.658 5.944 36.776 1.00 53.90 260 LEU C C 1
ATOM 5566 O O . LEU C 1 260 ? 39.497 5.616 37.950 1.00 48.55 260 LEU C O 1
ATOM 5571 N N . ASN C 1 261 ? 40.723 6.614 36.353 1.00 46.10 261 ASN C N 1
ATOM 5572 C CA . ASN C 1 261 ? 41.673 7.130 37.317 1.00 47.70 261 ASN C CA 1
ATOM 5573 C C . ASN C 1 261 ? 40.954 8.130 38.211 1.00 49.63 261 ASN C C 1
ATOM 5574 O O . ASN C 1 261 ? 40.306 9.056 37.715 1.00 47.61 261 ASN C O 1
ATOM 5579 N N . ASP C 1 262 ? 41.051 7.940 39.523 1.00 48.05 262 ASP C N 1
ATOM 5580 C CA . ASP C 1 262 ? 40.243 8.732 40.433 1.00 49.39 262 ASP C CA 1
ATOM 5581 C C . ASP C 1 262 ? 40.806 10.151 40.591 1.00 51.55 262 ASP C C 1
ATOM 5582 O O . ASP C 1 262 ? 40.044 11.106 40.758 1.00 48.17 262 ASP C O 1
ATOM 5587 N N . ILE C 1 263 ? 42.128 10.305 40.521 1.00 47.32 263 ILE C N 1
ATOM 5588 C CA . ILE C 1 263 ? 42.718 11.646 40.583 1.00 44.32 263 ILE C CA 1
ATOM 5589 C C . ILE C 1 263 ? 42.260 12.476 39.385 1.00 49.75 263 ILE C C 1
ATOM 5590 O O . ILE C 1 263 ? 41.852 13.635 39.531 1.00 48.63 263 ILE C O 1
ATOM 5595 N N . ASP C 1 264 ? 42.328 11.888 38.195 1.00 44.20 264 ASP C N 1
ATOM 5596 C CA . ASP C 1 264 ? 41.895 12.596 36.997 1.00 46.71 264 ASP C CA 1
ATOM 5597 C C . ASP C 1 264 ? 40.387 12.860 36.991 1.00 47.84 264 ASP C C 1
ATOM 5598 O O . ASP C 1 264 ? 39.939 13.873 36.460 1.00 49.41 264 ASP C O 1
ATOM 5603 N N . ALA C 1 265 ? 39.617 11.947 37.579 1.00 41.88 265 ALA C N 1
ATOM 5604 C CA . ALA C 1 265 ? 38.162 12.052 37.602 1.00 48.64 265 ALA C CA 1
ATOM 5605 C C . ALA C 1 265 ? 37.692 13.141 38.559 1.00 53.19 265 ALA C C 1
ATOM 5606 O O . ALA C 1 265 ? 36.726 13.845 38.282 1.00 60.05 265 ALA C O 1
ATOM 5608 N N . GLU C 1 266 ? 38.381 13.271 39.686 1.00 59.42 266 GLU C N 1
ATOM 5609 C CA . GLU C 1 266 ? 37.997 14.228 40.716 1.00 62.00 266 GLU C CA 1
ATOM 5610 C C . GLU C 1 266 ? 38.493 15.616 40.351 1.00 59.36 266 GLU C C 1
ATOM 5611 O O . GLU C 1 266 ? 37.847 16.614 40.652 1.00 67.71 266 GLU C O 1
ATOM 5613 N N . GLU C 1 267 ? 39.640 15.678 39.690 1.00 57.54 267 GLU C N 1
ATOM 5614 C CA . GLU C 1 267 ? 40.197 16.962 39.273 1.00 58.77 267 GLU C CA 1
ATOM 5615 C C . GLU C 1 267 ? 40.592 16.979 37.785 1.00 63.66 267 GLU C C 1
ATOM 5616 O O . GLU C 1 267 ? 41.777 17.048 37.459 1.00 65.20 267 GLU C O 1
ATOM 5618 N N . PRO C 1 268 ? 39.595 16.941 36.876 1.00 67.36 268 PRO C N 1
ATOM 5619 C CA . PRO C 1 268 ? 39.876 16.938 35.428 1.00 65.94 268 PRO C CA 1
ATOM 5620 C C . PRO C 1 268 ? 40.403 18.270 34.902 1.00 64.93 268 PRO C C 1
ATOM 5621 O O . PRO C 1 268 ? 39.963 19.336 35.330 1.00 71.81 268 PRO C O 1
ATOM 5625 N N . ASP C 1 269 ? 41.342 18.193 33.970 1.00 63.70 269 ASP C N 1
ATOM 5626 C CA . ASP C 1 269 ? 42.001 19.372 33.419 1.00 65.42 269 ASP C CA 1
ATOM 5627 C C . ASP C 1 269 ? 41.171 20.086 32.325 1.00 65.40 269 ASP C C 1
ATOM 5628 O O . ASP C 1 269 ? 41.527 20.044 31.140 1.00 62.04 269 ASP C O 1
ATOM 5633 N N . VAL C 1 270 ? 40.071 20.732 32.720 1.00 65.98 270 VAL C N 1
ATOM 5634 C CA . VAL C 1 270 ? 39.176 21.398 31.756 1.00 64.72 270 VAL C CA 1
ATOM 5635 C C . VAL C 1 270 ? 38.544 22.736 32.166 1.00 71.71 270 VAL C C 1
ATOM 5636 O O . VAL C 1 270 ? 38.913 23.341 33.178 1.00 79.30 270 VAL C O 1
ATOM 5640 N N . SER C 1 271 ? 37.605 23.192 31.329 1.00 73.76 271 SER C N 1
ATOM 5641 C CA . SER C 1 271 ? 36.984 24.511 31.460 1.00 69.75 271 SER C CA 1
ATOM 5642 C C . SER C 1 271 ? 35.454 24.489 31.255 1.00 71.38 271 SER C C 1
ATOM 5643 O O . SER C 1 271 ? 34.828 25.553 31.198 1.00 79.11 271 SER C O 1
ATOM 5646 N N . ASP C 1 272 ? 34.849 23.307 31.124 1.00 64.40 272 ASP C N 1
ATOM 5647 C CA . ASP C 1 272 ? 33.385 23.215 31.275 1.00 63.20 272 ASP C CA 1
ATOM 5648 C C . ASP C 1 272 ? 32.928 21.814 31.692 1.00 54.02 272 ASP C C 1
ATOM 5649 O O . ASP C 1 272 ? 31.737 21.500 31.624 1.00 44.07 272 ASP C O 1
#

Nearest PDB structures (foldseek):
  5fmr-assembly2_B  TM=1.004E+00  e=3.426E-57  Chlamydomonas reinhardtii
  5fms-assembly1_A  TM=9.448E-01  e=7.348E-30  Mus musculus
  5fms-assembly2_B  TM=9.508E-01  e=3.089E-29  Mus musculus
  5fms-assembly3_C  TM=9.536E-01  e=1.034E-25  Mus musculus
  8ruy-assembly1_h  TM=8.276E-01  e=6.852E-31  Chlamydomonas reinhardtii

Radius of gyration: 27.47 Å; Cα contacts (8 Å, |Δi|>4): 1889; chains: 3; bounding box: 64×76×67 Å

Sequence (728 aa):
EVRILFSTAKGESHTHKAGFKQLFRRLRSTYRPDKVDKDDFTLDTLRSAHILVLGGPKEKFTAPEVDMLKKKFVKNGGSILILMSEGGEEKAGTNINYFLEQFGMSVNNDAVVRTTHYKYLHPKEVLISDGILNRAVITDEFRVFDGTGLEYVFPFGATLSVQKPAVPVLSSGKIAYPMNRPVGAVWAQPGYGRIAVLGSCCAMFDDKWLDKEENSKIMDFFFKFLEPHSKIQLNDIDAEEPDVEVRILFSTAKGESHTHKAGFKQLFRRLRSTYRPDKVDKDDFTLDTLRRSAHILVLGGPKEKFTAPEVDMLKKFVKNGGSILILMSEGGEEKAGTNINYFLEQFGMSVNNNDAVVRTTHYKYLHHPKEVLISDGILNRAVITDEFRVFDGTGLEYVFPFGATLSVQKPAVPVLSSGKIAYPMNRPVVGAVWAQPGYGRIAVLGSCAMFDDKWLDKEENSSKIMDFFFKFLEPHSKIQLNDIDAEEPDVEVRILFSTAKGESHTHKAGFKQLFRRLRSTYRPDKVDKDDFTLDTLRSAHILVLGGPKEKFTAPEVDMLKKFVKNGGSILILMSEGGEEEKAGTNINYFLEQFGMSVNNDAVVRTTHYKYLHPKEVLISDGILNRAVITDEFRVFDGTGLEYVFPFGATLSVQKPAVPVLSSGKIAYPMNRPVGAVWAQPGYGRIAVLGSCAMFDDKWLDKEENSSKIMDFFFKFLEPHSKIQLNDIDAEEPDVSD

InterPro domains:
  IPR029062 Class I glutamine amidotransferase-like [SSF52317] (23-228)
  IPR039975 Intraflagellar transport protein 52 homolog [PTHR12969] (9-428)
  IPR048643 Intraflagellar transport protein 52, C-terminal domain [PF21178] (369-418)
  IPR055458 IFT52, GIFT domain [PF23355] (11-262)
  IPR055460 IFT52, central domain [PF23352] (278-358)